Protein 8Q1N (pdb70)

Organism: Homo sapiens (NCBI:txid9606)

Secondary structure (DSSP, 8-state):
--------SEE--EEEEEE---SS-EEEEEE-TTSSEEEEEETTSEEEEEETTT--EEEEEE--SS-EEEEEE-TTSSEEEEEETTS-EEEEETTTTEEEEEE---SS-EEEEEE-TTSSEEEEEETTS-EEEEETTT--EEEEE---SS-EEEEEE-TTSSEEEEEETTS-EEEEETTT--EEEEE--SS---EEEEEE-TTSSEEEEEETTTEEEEEETTTTEEEEEE-SS--SSS---EEEE-SSS-EEEE--TTSEEEEEETTT--EEEEEE--SS-EEEEEE-SSSSEEEEEE-TTT--EEEEE-S-EE------/---EEEE--EEEEEEE---SS-EEEEEE-TTSSEEEEEESSS-EEEEETTT--EEEEE---SS-EEEEEE-TTSSEEEEEETTSSEEEEETTTTEEEEEE---SS-EEEEEE-SS-SEEEEEESSS-EEEEETTT--EEEEE---SS-EEEEEE-SSSSEEEEEETTS-EEEEETTT--EEEEE--SS---EEEEEE-TTSSEEEEEETTTEEEEEETTTTEEEEEE-SS--SSS---EEEE-SSS-EEEE--TTS-EEEEETTT--EEEEE----S-EEEEEE-SSSSEEEEEE-TTT--EEEEEESS-EEE----/----------/----------

B-factor: mean 56.34, std 19.26, range [26.73, 150.44]

InterPro domains:
  IPR001680 WD40 repeat [PS50082] (41-82)
  IPR001680 WD40 repeat [PS50082] (83-124)
  IPR001680 WD40 repeat [PS50082] (125-166)
  IPR001680 WD40 repeat [PS50082] (167-208)
  IPR001680 WD40 repeat [PS50082] (210-251)
  IPR001680 WD40 repeat [PS50082] (252-296)
  IPR001680 WD40 repeat [SM00320] (34-73)
  IPR001680 WD40 repeat [SM00320] (76-115)
  IPR001680 WD40 repeat [SM00320] (118-157)
  IPR001680 WD40 repeat [SM00320] (160-199)
  IPR001680 WD40 repeat [SM00320] (202-242)
  IPR001680 WD40 repeat [SM00320] (245-287)
  IPR001680 WD40 repeat [SM00320] (290-331)
  IPR015943 WD40/YVTN repeat-like-containing domain superfamily [G3DSA:2.130.10.10] (20-334)
  IPR019775 WD40 repeat, conserved site [PS00678] (102-116)
  IPR019775 WD40 repeat, conserved site [PS00678] (144-158)
  IPR019775 WD40 repeat, conserved site [PS00678] (186-200)
  IPR019775 WD40 repeat, conserved site [PS00678] (274-288)
  IPR020472 PAC1/LIS1-like, WD-40 repeat [PR00320] (102-116)
  IPR020472 PAC1/LIS1-like, WD-40 repeat [PR00320] (144-158)

Solvent-accessible surface area: 28170 Å² total

Nearest PDB structures (foldseek):
  3mxx-assembly1_A  TM=9.991E-01  e=2.221E-55  Homo sapiens
  6ufx-assembly1_A  TM=9.996E-01  e=5.415E-55  Homo sapiens
  2gnq-assembly1_A  TM=9.803E-01  e=6.441E-56  Homo sapiens
  3n0d-assembly1_A  TM=9.993E-01  e=1.031E-54  Homo sapiens
  8ok1-assembly1_A  TM=1.001E+00  e=1.387E-54  Mus musculus

Radius of gyration: 27.68 Å; Cα contacts (8 Å, |Δi|>4): 2076; chains: 4; bounding box: 45×87×70 Å

Structure (mmCIF, N/CA/C/O backbone):
data_8Q1N
#
_entry.id   8Q1N
#
_cell.length_a   82.174
_cell.length_b   82.174
_cell.length_c   201.707
_cell.angle_alpha   90.00
_cell.angle_beta   90.00
_cell.angle_gamma   90.00
#
_symmetry.space_group_name_H-M   'P 43 21 2'
#
loop_
_entity.id
_entity.type
_entity.pdbx_description
1 polymer 'WD repeat-containing protein 5'
2 polymer 'Cyclic peptide inhibitor'
3 water water
#
loop_
_atom_site.group_PDB
_atom_site.id
_atom_site.type_symbol
_atom_site.label_atom_id
_atom_site.label_alt_id
_atom_site.label_comp_id
_atom_site.label_asym_id
_atom_site.label_entity_id
_atom_site.label_seq_id
_atom_site.pdbx_PDB_ins_code
_atom_site.Cartn_x
_atom_site.Cartn_y
_atom_site.Cartn_z
_atom_site.occupancy
_atom_site.B_iso_or_equiv
_atom_site.auth_seq_id
_atom_site.auth_comp_id
_atom_site.auth_asym_id
_atom_site.auth_atom_id
_atom_site.pdbx_PDB_model_num
ATOM 1 N N . ALA A 1 2 ? -6.959 19.380 18.513 1.00 113.09 23 ALA A N 1
ATOM 2 C CA . ALA A 1 2 ? -6.537 18.084 17.981 1.00 126.63 23 ALA A CA 1
ATOM 3 C C . ALA A 1 2 ? -5.634 17.339 18.968 1.00 123.10 23 ALA A C 1
ATOM 4 O O . ALA A 1 2 ? -4.768 17.942 19.589 1.00 120.92 23 ALA A O 1
ATOM 6 N N . THR A 1 3 ? -5.833 16.028 19.108 1.00 138.36 24 THR A N 1
ATOM 7 C CA . THR A 1 3 ? -5.054 15.216 20.035 1.00 135.78 24 THR A CA 1
ATOM 8 C C . THR A 1 3 ? -4.011 14.393 19.287 1.00 135.99 24 THR A C 1
ATOM 9 O O . THR A 1 3 ? -4.123 14.153 18.079 1.00 134.00 24 THR A O 1
ATOM 13 N N . GLN A 1 4 ? -2.993 13.943 20.024 1.00 129.10 25 GLN A N 1
ATOM 14 C CA . GLN A 1 4 ? -1.972 13.086 19.433 1.00 131.89 25 GLN A CA 1
ATOM 15 C C . GLN A 1 4 ? -2.549 11.679 19.289 1.00 123.36 25 GLN A C 1
ATOM 16 O O . GLN A 1 4 ? -2.936 11.044 20.277 1.00 122.75 25 GLN A O 1
ATOM 22 N N . SER A 1 5 ? -2.654 11.212 18.052 1.00 115.50 26 SER A N 1
ATOM 23 C CA . SER A 1 5 ? -3.123 9.867 17.763 1.00 100.43 26 SER A CA 1
ATOM 24 C C . SER A 1 5 ? -2.088 9.202 16.873 1.00 88.64 26 SER A C 1
ATOM 25 O O . SER A 1 5 ? -1.680 9.781 15.860 1.00 85.48 26 SER A O 1
ATOM 28 N N . LYS A 1 6 ? -1.655 8.003 17.261 1.00 75.50 27 LYS A N 1
ATOM 29 C CA . LYS A 1 6 ? -0.605 7.296 16.533 1.00 70.29 27 LYS A CA 1
ATOM 30 C C . LYS A 1 6 ? -1.015 7.109 15.067 1.00 74.80 27 LYS A C 1
ATOM 31 O O . LYS A 1 6 ? -2.211 7.008 14.757 1.00 73.98 27 LYS A O 1
ATOM 37 N N . PRO A 1 7 ? -0.053 7.072 14.137 1.00 54.15 28 PRO A N 1
ATOM 38 C CA . PRO A 1 7 ? -0.413 6.824 12.730 1.00 59.02 28 PRO A CA 1
ATOM 39 C C . PRO A 1 7 ? -1.088 5.464 12.546 1.00 55.82 28 PRO A C 1
ATOM 40 O O . PRO A 1 7 ? -0.926 4.551 13.357 1.00 66.11 28 PRO A O 1
ATOM 44 N N . THR A 1 8 ? -1.877 5.349 11.474 1.00 59.10 29 THR A N 1
ATOM 45 C CA . THR A 1 8 ? -2.624 4.133 11.139 1.00 64.52 29 THR A CA 1
ATOM 46 C C . THR A 1 8 ? -2.091 3.629 9.803 1.00 54.01 29 THR A C 1
ATOM 47 O O . THR A 1 8 ? -2.597 4.004 8.732 1.00 61.86 29 THR A O 1
ATOM 51 N N . PRO A 1 9 ? -1.037 2.820 9.819 1.00 48.95 30 PRO A N 1
ATOM 52 C CA . PRO A 1 9 ? -0.497 2.259 8.570 1.00 54.40 30 PRO A CA 1
ATOM 53 C C . PRO A 1 9 ? -1.474 1.254 7.976 1.00 50.89 30 PRO A C 1
ATOM 54 O O . PRO A 1 9 ? -2.416 0.817 8.632 1.00 55.33 30 PRO A O 1
ATOM 58 N N . VAL A 1 10 ? -1.219 0.855 6.723 1.00 43.47 31 VAL A N 1
ATOM 59 C CA . VAL A 1 10 ? -2.029 -0.188 6.101 1.00 46.45 31 VAL A CA 1
ATOM 60 C C . VAL A 1 10 ? -1.681 -1.561 6.676 1.00 46.76 31 VAL A C 1
ATOM 61 O O . VAL A 1 10 ? -2.519 -2.464 6.705 1.00 52.92 31 VAL A O 1
ATOM 65 N N . LYS A 1 11 ? -0.445 -1.748 7.151 1.00 54.35 32 LYS A N 1
ATOM 66 C CA . LYS A 1 11 ? -0.025 -3.008 7.780 1.00 50.49 32 LYS A CA 1
ATOM 67 C C . LYS A 1 11 ? 0.950 -2.633 8.894 1.00 47.25 32 LYS A C 1
ATOM 68 O O . LYS A 1 11 ? 1.868 -1.836 8.655 1.00 39.35 32 LYS A O 1
ATOM 74 N N . PRO A 1 12 ? 0.793 -3.169 10.103 1.00 48.01 33 PRO A N 1
ATOM 75 C CA . PRO A 1 12 ? 1.723 -2.847 11.183 1.00 41.14 33 PRO A CA 1
ATOM 76 C C . PRO A 1 12 ? 3.046 -3.569 10.930 1.00 40.07 33 PRO A C 1
ATOM 77 O O . PRO A 1 12 ? 3.225 -4.268 9.925 1.00 44.14 33 PRO A O 1
ATOM 81 N N . ASN A 1 13 ? 4.002 -3.377 11.834 1.00 36.78 34 ASN A N 1
ATOM 82 C CA . ASN A 1 13 ? 5.306 -4.041 11.694 1.00 40.23 34 ASN A CA 1
ATOM 83 C C . ASN A 1 13 ? 5.859 -4.390 13.082 1.00 38.40 34 ASN A C 1
ATOM 84 O O . ASN A 1 13 ? 6.877 -3.870 13.543 1.00 39.01 34 ASN A O 1
ATOM 89 N N . TYR A 1 14 ? 5.158 -5.287 13.765 1.00 33.15 35 TYR A N 1
ATOM 90 C CA . TYR A 1 14 ? 5.547 -5.679 15.115 1.00 37.36 35 TYR A CA 1
ATOM 91 C C . TYR A 1 14 ? 6.826 -6.505 15.044 1.00 33.65 35 TYR A C 1
ATOM 92 O O . TYR A 1 14 ? 6.975 -7.334 14.145 1.00 41.17 35 TYR A O 1
ATOM 101 N N . ALA A 1 15 ? 7.782 -6.217 15.948 1.00 35.79 36 ALA A N 1
ATOM 102 C CA . ALA A 1 15 ? 9.088 -6.865 16.045 1.00 36.35 36 ALA A CA 1
ATOM 103 C C . ALA A 1 15 ? 9.276 -7.275 17.486 1.00 31.82 36 ALA A C 1
ATOM 104 O O . ALA A 1 15 ? 8.709 -6.651 18.398 1.00 34.93 36 ALA A O 1
ATOM 106 N N . LEU A 1 16 ? 9.956 -8.400 17.680 1.00 32.95 37 LEU A N 1
ATOM 107 C CA . LEU A 1 16 ? 10.201 -8.915 19.026 1.00 40.90 37 LEU A CA 1
ATOM 108 C C . LEU A 1 16 ? 11.226 -8.046 19.711 1.00 39.05 37 LEU A C 1
ATOM 109 O O . LEU A 1 16 ? 12.271 -7.759 19.134 1.00 39.80 37 LEU A O 1
ATOM 114 N N . LYS A 1 17 ? 10.915 -7.636 20.933 1.00 38.59 38 LYS A N 1
ATOM 115 C CA . LYS A 1 17 ? 11.805 -6.808 21.725 1.00 42.99 38 LYS A CA 1
ATOM 116 C C . LYS A 1 17 ? 12.258 -7.529 22.983 1.00 43.15 38 LYS A C 1
ATOM 117 O O . LYS A 1 17 ? 13.457 -7.524 23.304 1.00 43.70 38 LYS A O 1
ATOM 123 N N . PHE A 1 18 ? 11.344 -8.186 23.686 1.00 36.44 39 PHE A N 1
ATOM 124 C CA . PHE A 1 18 ? 11.692 -8.834 24.940 1.00 38.40 39 PHE A CA 1
ATOM 125 C C . PHE A 1 18 ? 11.087 -10.227 25.014 1.00 41.93 39 PHE A C 1
ATOM 126 O O . PHE A 1 18 ? 9.969 -10.456 24.543 1.00 37.08 39 PHE A O 1
ATOM 134 N N . THR A 1 19 ? 11.806 -11.149 25.627 1.00 32.08 40 THR A N 1
ATOM 135 C CA A THR A 1 19 ? 11.272 -12.461 25.997 0.97 42.05 40 THR A CA 1
ATOM 136 C CA B THR A 1 19 ? 11.204 -12.411 26.022 0.03 41.89 40 THR A CA 1
ATOM 137 C C . THR A 1 19 ? 11.475 -12.641 27.502 1.00 42.38 40 THR A C 1
ATOM 138 O O . THR A 1 19 ? 12.584 -12.417 28.005 1.00 39.51 40 THR A O 1
ATOM 145 N N . LEU A 1 20 ? 10.426 -13.035 28.195 1.00 35.89 41 LEU A N 1
ATOM 146 C CA . LEU A 1 20 ? 10.300 -13.055 29.641 1.00 46.16 41 LEU A CA 1
ATOM 147 C C . LEU A 1 20 ? 10.155 -14.484 30.095 1.00 39.39 41 LEU A C 1
ATOM 148 O O . LEU A 1 20 ? 9.163 -15.136 29.762 1.00 40.35 41 LEU A O 1
ATOM 153 N N . ALA A 1 21 ? 11.137 -14.982 30.836 1.00 43.57 42 ALA A N 1
ATOM 154 C CA . ALA A 1 21 ? 11.083 -16.361 31.330 1.00 45.12 42 ALA A CA 1
ATOM 155 C C . ALA A 1 21 ? 10.914 -16.366 32.839 1.00 54.37 42 ALA A C 1
ATOM 156 O O . ALA A 1 21 ? 11.459 -15.497 33.529 1.00 47.95 42 ALA A O 1
ATOM 158 N N . GLY A 1 22 ? 10.154 -17.328 33.352 1.00 43.28 43 GLY A N 1
ATOM 159 C CA . GLY A 1 22 ? 10.082 -17.457 34.799 1.00 42.93 43 GLY A CA 1
ATOM 160 C C . GLY A 1 22 ? 8.975 -18.375 35.291 1.00 42.76 43 GLY A C 1
ATOM 161 O O . GLY A 1 22 ? 9.137 -19.038 36.312 1.00 54.95 43 GLY A O 1
ATOM 162 N N . HIS A 1 23 ? 7.828 -18.403 34.621 1.00 45.62 44 HIS A N 1
ATOM 163 C CA . HIS A 1 23 ? 6.835 -19.415 34.955 1.00 37.89 44 HIS A CA 1
ATOM 164 C C . HIS A 1 23 ? 7.407 -20.808 34.695 1.00 47.39 44 HIS A C 1
ATOM 165 O O . HIS A 1 23 ? 8.192 -20.999 33.768 1.00 41.97 44 HIS A O 1
ATOM 172 N N . THR A 1 24 ? 7.012 -21.783 35.533 1.00 41.79 45 THR A N 1
ATOM 173 C CA . THR A 1 24 ? 7.542 -23.139 35.422 1.00 47.23 45 THR A CA 1
ATOM 174 C C . THR A 1 24 ? 6.550 -24.122 34.780 1.00 55.84 45 THR A C 1
ATOM 175 O O . THR A 1 24 ? 6.906 -25.290 34.556 1.00 44.28 45 THR A O 1
ATOM 179 N N . LYS A 1 25 ? 5.326 -23.683 34.490 1.00 45.05 46 LYS A N 1
ATOM 180 C CA . LYS A 1 25 ? 4.352 -24.489 33.755 1.00 58.32 46 LYS A CA 1
ATOM 181 C C . LYS A 1 25 ? 3.675 -23.584 32.731 1.00 41.04 46 LYS A C 1
ATOM 182 O O . LYS A 1 25 ? 4.094 -22.446 32.507 1.00 45.71 46 LYS A O 1
ATOM 188 N N . ALA A 1 26 ? 2.651 -24.117 32.087 1.00 44.81 47 ALA A N 1
ATOM 189 C CA . ALA A 1 26 ? 1.958 -23.376 31.041 1.00 43.40 47 ALA A CA 1
ATOM 190 C C . ALA A 1 26 ? 1.453 -22.033 31.558 1.00 36.06 47 ALA A C 1
ATOM 191 O O . ALA A 1 26 ? 0.796 -21.961 32.605 1.00 46.69 47 ALA A O 1
ATOM 193 N N . VAL A 1 27 ? 1.721 -20.972 30.814 1.00 40.35 48 VAL A N 1
ATOM 194 C CA . VAL A 1 27 ? 1.103 -19.677 31.100 1.00 39.89 48 VAL A CA 1
ATOM 195 C C . VAL A 1 27 ? -0.330 -19.707 30.590 1.00 43.02 48 VAL A C 1
ATOM 196 O O . VAL A 1 27 ? -0.604 -20.204 29.487 1.00 46.21 48 VAL A O 1
ATOM 200 N N . SER A 1 28 ? -1.276 -19.196 31.369 1.00 39.29 49 SER A N 1
ATOM 201 C CA . SER A 1 28 ? -2.648 -19.253 30.907 1.00 34.61 49 SER A CA 1
ATOM 202 C C . SER A 1 2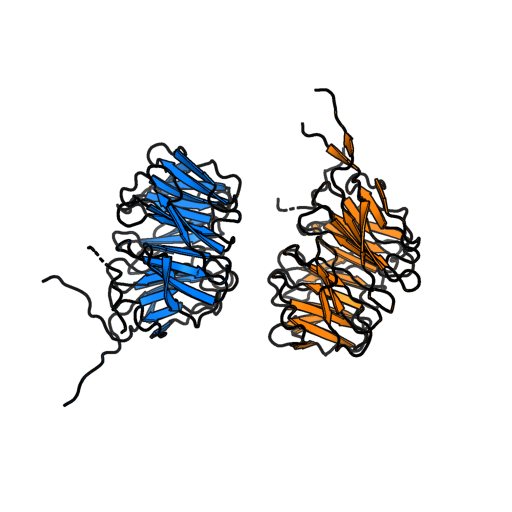8 ? -3.197 -17.915 30.405 1.00 41.38 49 SER A C 1
ATOM 203 O O . SER A 1 28 ? -4.085 -17.932 29.563 1.00 33.12 49 SER A O 1
ATOM 206 N N . SER A 1 29 ? -2.689 -16.757 30.848 1.00 31.18 50 SER A N 1
ATOM 207 C CA A SER A 1 29 ? -3.263 -15.475 30.427 0.62 37.03 50 SER A CA 1
ATOM 208 C CA B SER A 1 29 ? -3.222 -15.491 30.359 0.38 37.00 50 SER A CA 1
ATOM 209 C C . SER A 1 29 ? -2.260 -14.368 30.726 1.00 36.05 50 SER A C 1
ATOM 210 O O . SER A 1 29 ? -1.502 -14.467 31.683 1.00 38.55 50 SER A O 1
ATOM 215 N N . VAL A 1 30 ? -2.267 -13.312 29.911 1.00 39.62 51 VAL A N 1
ATOM 216 C CA . VAL A 1 30 ? -1.459 -12.115 30.160 1.00 33.53 51 VAL A CA 1
ATOM 217 C C . VAL A 1 30 ? -2.366 -10.900 29.906 1.00 42.43 51 VAL A C 1
ATOM 218 O O . VAL A 1 30 ? -3.160 -10.907 28.956 1.00 32.38 51 VAL A O 1
ATOM 222 N N . LYS A 1 31 ? -2.267 -9.865 30.772 1.00 33.46 52 LYS A N 1
ATOM 223 C CA . LYS A 1 31 ? -3.069 -8.649 30.630 1.00 35.42 52 LYS A CA 1
ATOM 224 C C . LYS A 1 31 ? -2.276 -7.405 31.001 1.00 33.99 52 LYS A C 1
ATOM 225 O O . LYS A 1 31 ? -1.676 -7.353 32.062 1.00 32.09 52 LYS A O 1
ATOM 231 N N . PHE A 1 32 ? -2.384 -6.353 30.196 1.00 36.85 53 PHE A N 1
ATOM 232 C CA . PHE A 1 32 ? -1.771 -5.073 30.559 1.00 39.61 53 PHE A CA 1
ATOM 233 C C . PHE A 1 32 ? -2.627 -4.320 31.581 1.00 38.51 53 PHE A C 1
ATOM 234 O O . PHE A 1 32 ? -3.859 -4.311 31.493 1.00 38.24 53 PHE A O 1
ATOM 242 N N . SER A 1 33 ? -1.976 -3.702 32.565 1.00 42.70 54 SER A N 1
ATOM 243 C CA . SER A 1 33 ? -2.699 -2.838 33.490 1.00 42.45 54 SER A CA 1
ATOM 244 C C . SER A 1 33 ? -3.332 -1.676 32.724 1.00 37.77 54 SER A C 1
ATOM 245 O O . SER A 1 33 ? -2.763 -1.199 31.740 1.00 36.21 54 SER A O 1
ATOM 248 N N . PRO A 1 34 ? -4.522 -1.213 33.137 1.00 38.74 55 PRO A N 1
ATOM 249 C CA . PRO A 1 34 ? -5.141 -0.065 32.435 1.00 38.80 55 PRO A CA 1
ATOM 250 C C . PRO A 1 34 ? -4.265 1.193 32.381 1.00 38.25 55 PRO A C 1
ATOM 251 O O . PRO A 1 34 ? -4.369 1.953 31.412 1.00 40.26 55 PRO A O 1
ATOM 255 N N . ASN A 1 35 ? -3.384 1.419 33.354 1.00 34.54 56 ASN A N 1
ATOM 256 C CA . ASN A 1 35 ? -2.505 2.585 33.301 1.00 46.76 56 ASN A CA 1
ATOM 257 C C . ASN A 1 35 ? -1.284 2.370 32.413 1.00 49.21 56 ASN A C 1
ATOM 258 O O . ASN A 1 35 ? -0.464 3.284 32.282 1.00 41.97 56 ASN A O 1
ATOM 263 N N . GLY A 1 36 ? -1.117 1.173 31.844 1.00 41.37 57 GLY A N 1
ATOM 264 C CA . GLY A 1 36 ? -0.051 0.943 30.893 1.00 37.31 57 GLY A CA 1
ATOM 265 C C . GLY A 1 36 ? 1.301 0.616 31.469 1.00 44.25 57 GLY A C 1
ATOM 266 O O . GLY A 1 36 ? 2.268 0.469 30.698 1.00 41.43 57 GLY A O 1
ATOM 267 N N . GLU A 1 37 ? 1.417 0.473 32.793 1.00 44.23 58 GLU A N 1
ATOM 268 C CA . GLU A 1 37 ? 2.732 0.271 33.373 1.00 46.96 58 GLU A CA 1
ATOM 269 C C . GLU A 1 37 ? 3.087 -1.190 33.612 1.00 46.10 58 GLU A C 1
ATOM 270 O O . GLU A 1 37 ? 4.283 -1.509 33.674 1.00 39.70 58 GLU A O 1
ATOM 276 N N . TRP A 1 38 ? 2.109 -2.089 33.745 1.00 42.48 59 TRP A N 1
ATOM 277 C CA . TRP A 1 38 ? 2.424 -3.451 34.144 1.00 40.16 59 TRP A CA 1
ATOM 278 C C . TRP A 1 38 ? 1.797 -4.480 33.231 1.00 36.65 59 TRP A C 1
ATOM 279 O O . TRP A 1 38 ? 0.789 -4.223 32.571 1.00 36.31 59 TRP A O 1
ATOM 290 N N . LEU A 1 39 ? 2.409 -5.659 33.211 1.00 36.30 60 LEU A N 1
ATOM 291 C CA . LEU A 1 39 ? 1.855 -6.807 32.514 1.00 38.86 60 LEU A CA 1
ATOM 292 C C . LEU A 1 39 ? 1.665 -7.893 33.551 1.00 39.73 60 LEU A C 1
ATOM 293 O O . LEU A 1 39 ? 2.604 -8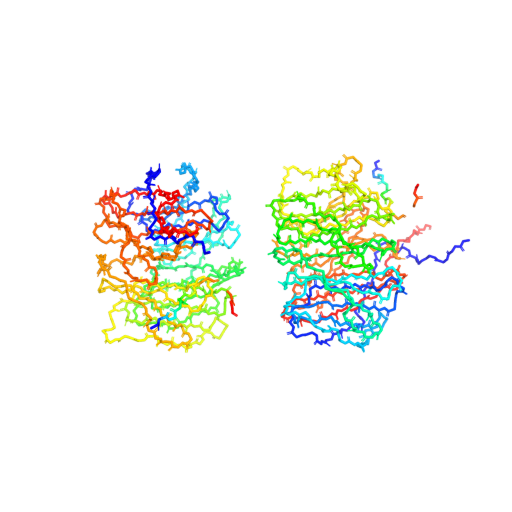.201 34.282 1.00 38.92 60 LEU A O 1
ATOM 298 N N . ALA A 1 40 ? 0.473 -8.480 33.625 1.00 39.88 61 ALA A N 1
ATOM 299 C CA . ALA A 1 40 ? 0.249 -9.541 34.596 1.00 33.89 61 ALA A CA 1
ATOM 300 C C . ALA A 1 40 ? 0.098 -10.876 33.868 1.00 36.29 61 ALA A C 1
ATOM 301 O O . ALA A 1 40 ? -0.563 -10.961 32.831 1.00 39.13 61 ALA A O 1
ATOM 303 N N . SER A 1 41 ? 0.700 -11.922 34.413 1.00 35.03 62 SER A N 1
ATOM 304 C CA . SER A 1 41 ? 0.587 -13.249 33.819 1.00 32.73 62 SER A CA 1
ATOM 305 C C . SER A 1 41 ? 0.098 -14.242 34.857 1.00 33.87 62 SER A C 1
ATOM 306 O O . SER A 1 41 ? 0.446 -14.162 36.026 1.00 38.77 62 SER A O 1
ATOM 309 N N . SER A 1 42 ? -0.715 -15.186 34.419 1.00 35.70 63 SER A N 1
ATOM 310 C CA . SER A 1 42 ? -1.157 -16.282 35.271 1.00 42.94 63 SER A CA 1
ATOM 311 C C . SER A 1 42 ? -0.698 -17.594 34.659 1.00 36.45 63 SER A C 1
ATOM 312 O O . SER A 1 42 ? -0.512 -17.687 33.448 1.00 43.71 63 SER A O 1
ATOM 315 N N . SER A 1 43 ? -0.549 -18.626 35.493 1.00 45.22 64 SER A N 1
ATOM 316 C CA . SER A 1 43 ? 0.003 -19.881 35.009 1.00 40.13 64 SER A CA 1
ATOM 317 C C . SER A 1 43 ? -0.586 -21.075 35.738 1.00 40.89 64 SER A C 1
ATOM 318 O O . SER A 1 43 ? -1.070 -20.977 36.875 1.00 36.56 64 SER A O 1
ATOM 321 N N . ALA A 1 44 ? -0.466 -22.232 35.082 1.00 37.92 65 ALA A N 1
ATOM 322 C CA . ALA A 1 44 ? -0.711 -23.516 35.746 1.00 43.94 65 ALA A CA 1
ATOM 323 C C . ALA A 1 44 ? 0.220 -23.790 36.929 1.00 52.34 65 ALA A C 1
ATOM 324 O O . ALA A 1 44 ? -0.072 -24.697 37.711 1.00 48.11 65 ALA A O 1
ATOM 326 N N . ASP A 1 45 ? 1.326 -23.056 37.091 1.00 46.60 66 ASP A N 1
ATOM 327 C CA . ASP A 1 45 ? 2.153 -23.261 38.278 1.00 44.25 66 ASP A CA 1
ATOM 328 C C . ASP A 1 45 ? 1.607 -22.525 39.503 1.00 45.63 66 ASP A C 1
ATOM 329 O O . ASP A 1 45 ? 2.343 -22.347 40.474 1.00 45.92 66 ASP A O 1
ATOM 334 N N . LYS A 1 46 ? 0.346 -22.076 39.471 1.00 41.90 67 LYS A N 1
ATOM 335 C CA . LYS A 1 46 ? -0.358 -21.473 40.604 1.00 41.10 67 LYS A CA 1
ATOM 336 C C . LYS A 1 46 ? 0.104 -20.057 40.924 1.00 43.91 67 LYS A C 1
ATOM 337 O O . LYS A 1 46 ? -0.246 -19.512 41.991 1.00 44.65 67 LYS A O 1
ATOM 343 N N . LEU A 1 47 ? 0.893 -19.434 40.058 1.00 47.16 68 LEU A N 1
ATOM 344 C CA . LEU A 1 47 ? 1.465 -18.142 40.380 1.00 43.22 68 LEU A CA 1
ATOM 345 C C . LEU A 1 47 ? 0.914 -17.086 39.450 1.00 42.58 68 LEU A C 1
ATOM 346 O O . LEU A 1 47 ? 0.524 -17.370 38.320 1.00 39.85 68 LEU A O 1
ATOM 351 N N . ILE A 1 48 ? 0.888 -15.861 39.956 1.00 46.58 69 ILE A N 1
ATOM 352 C CA . ILE A 1 48 ? 0.743 -14.654 39.152 1.00 40.63 69 ILE A CA 1
ATOM 353 C C . ILE A 1 48 ? 2.086 -13.951 39.194 1.00 41.59 69 ILE A C 1
ATOM 354 O O . ILE A 1 48 ? 2.699 -13.854 40.265 1.00 37.10 69 ILE A O 1
ATOM 359 N N . LYS A 1 49 ? 2.550 -13.470 38.038 1.00 34.73 70 LYS A N 1
ATOM 360 C CA . LYS A 1 49 ? 3.763 -12.662 37.988 1.00 46.83 70 LYS A CA 1
ATOM 361 C C . LYS A 1 49 ? 3.464 -11.292 37.381 1.00 35.86 70 LYS A C 1
ATOM 362 O O . LYS A 1 49 ? 2.575 -11.146 36.534 1.00 40.94 70 LYS A O 1
ATOM 368 N N . ILE A 1 50 ? 4.138 -10.259 37.893 1.00 36.97 71 ILE A N 1
ATOM 369 C CA . ILE A 1 50 ? 3.949 -8.890 37.407 1.00 36.78 71 ILE A CA 1
ATOM 370 C C . ILE A 1 50 ? 5.245 -8.451 36.730 1.00 37.91 71 ILE A C 1
ATOM 371 O O . ILE A 1 50 ? 6.336 -8.663 37.265 1.00 41.39 71 ILE A O 1
ATOM 376 N N . TRP A 1 51 ? 5.129 -7.858 35.554 1.00 39.20 72 TRP A N 1
ATOM 377 C CA . TRP A 1 51 ? 6.282 -7.441 34.767 1.00 40.21 72 TRP A CA 1
ATOM 378 C C . TRP A 1 51 ? 6.088 -6.034 34.230 1.00 44.22 72 TRP A C 1
ATOM 379 O O . TRP A 1 51 ? 4.970 -5.603 33.995 1.00 42.52 72 TRP A O 1
ATOM 390 N N . GLY A 1 52 ? 7.195 -5.342 33.995 1.00 42.69 73 GLY A N 1
ATOM 391 C CA . GLY A 1 52 ? 7.089 -4.011 33.428 1.00 41.00 73 GLY A CA 1
ATOM 392 C C . GLY A 1 52 ? 6.611 -4.080 31.985 1.00 48.33 73 GLY A C 1
ATOM 393 O O . GLY A 1 52 ? 7.137 -4.879 31.209 1.00 41.66 73 GLY A O 1
ATOM 394 N N . ALA A 1 53 ? 5.649 -3.224 31.603 1.00 54.70 74 ALA A N 1
ATOM 395 C CA . ALA A 1 53 ? 5.022 -3.308 30.276 1.00 45.57 74 ALA A CA 1
ATOM 396 C C . ALA A 1 53 ? 5.958 -2.882 29.150 1.00 48.02 74 ALA A C 1
ATOM 397 O O . ALA A 1 53 ? 5.786 -3.319 28.001 1.00 42.02 74 ALA A O 1
ATOM 399 N N . TYR A 1 54 ? 6.906 -1.997 29.440 1.00 38.13 75 TYR A N 1
ATOM 400 C CA . TYR A 1 54 ? 7.757 -1.426 28.415 1.00 42.67 75 TYR A CA 1
ATOM 401 C C . TYR A 1 54 ? 9.059 -2.205 28.249 1.00 42.18 75 TYR A C 1
ATOM 402 O O . TYR A 1 54 ? 9.534 -2.360 27.125 1.00 47.62 75 TYR A O 1
ATOM 411 N N . ASP A 1 55 ? 9.603 -2.751 29.327 1.00 48.63 76 ASP A N 1
ATOM 412 C CA . ASP A 1 55 ? 10.890 -3.433 29.300 1.00 55.62 76 ASP A CA 1
ATOM 413 C C . ASP A 1 55 ? 10.797 -4.916 29.647 1.00 49.62 76 ASP A C 1
ATOM 414 O O . ASP A 1 55 ? 11.816 -5.610 29.614 1.00 52.76 76 ASP A O 1
ATOM 419 N N . GLY A 1 56 ? 9.629 -5.405 30.034 1.00 46.68 77 GLY A N 1
ATOM 420 C CA . GLY A 1 56 ? 9.525 -6.793 30.441 1.00 52.17 77 GLY A CA 1
ATOM 421 C C . GLY A 1 56 ? 10.240 -7.140 31.720 1.00 44.26 77 GLY A C 1
ATOM 422 O O . GLY A 1 56 ? 10.412 -8.326 32.003 1.00 42.49 77 GLY A O 1
ATOM 423 N N . LYS A 1 57 ? 10.658 -6.158 32.510 1.00 41.78 78 LYS A N 1
ATOM 424 C CA A LYS A 1 57 ? 11.437 -6.437 33.711 0.45 38.03 78 LYS A CA 1
ATOM 425 C CA B LYS A 1 57 ? 11.446 -6.455 33.699 0.55 37.90 78 LYS A CA 1
ATOM 426 C C . LYS A 1 57 ? 10.556 -7.078 34.780 1.00 52.57 78 LYS A C 1
ATOM 427 O O . LYS A 1 57 ? 9.465 -6.578 35.084 1.00 41.99 78 LYS A O 1
ATOM 438 N N . PHE A 1 58 ? 11.014 -8.202 35.334 1.00 51.96 79 PHE A N 1
ATOM 439 C CA . PHE A 1 58 ? 10.265 -8.915 36.356 1.00 50.24 79 PHE A CA 1
ATOM 440 C C . PHE A 1 58 ? 10.065 -8.050 37.597 1.00 50.00 79 PHE A C 1
ATOM 441 O O . PHE A 1 58 ? 11.036 -7.549 38.158 1.00 53.88 79 PHE A O 1
ATOM 449 N N . GLU A 1 59 ? 8.806 -7.900 38.039 1.00 45.10 80 GLU A N 1
ATOM 450 C CA . GLU A 1 59 ? 8.496 -7.089 39.213 1.00 42.73 80 GLU A CA 1
ATOM 451 C C . GLU A 1 59 ? 8.240 -7.894 40.481 1.00 52.13 80 GLU A C 1
ATOM 452 O O . GLU A 1 59 ? 8.875 -7.607 41.493 1.00 50.69 80 GLU A O 1
ATOM 458 N N . LYS A 1 60 ? 7.325 -8.866 40.482 1.00 43.10 81 LYS A N 1
ATOM 459 C CA . LYS A 1 60 ? 7.081 -9.643 41.701 1.00 50.65 81 LYS A CA 1
ATOM 460 C C . LYS A 1 60 ? 6.254 -10.876 41.360 1.00 47.77 81 LYS A C 1
ATOM 461 O O . LYS A 1 60 ? 5.696 -10.983 40.270 1.00 43.79 81 LYS A O 1
ATOM 467 N N . THR A 1 61 ? 6.172 -11.812 42.322 1.00 48.18 82 THR A N 1
ATOM 468 C CA A THR A 1 61 ? 5.367 -13.029 42.207 0.75 46.66 82 THR A CA 1
ATOM 469 C CA B THR A 1 61 ? 5.356 -13.013 42.182 0.25 46.64 82 THR A CA 1
ATOM 470 C C . THR A 1 61 ? 4.268 -13.034 43.256 1.00 47.98 82 THR A C 1
ATOM 471 O O . THR A 1 61 ? 4.527 -12.767 44.422 1.00 48.07 82 THR A O 1
ATOM 478 N N . ILE A 1 62 ? 3.043 -13.347 42.840 1.00 46.59 83 ILE A N 1
ATOM 479 C CA . ILE A 1 62 ? 1.890 -13.346 43.727 1.00 54.35 83 ILE A CA 1
ATOM 480 C C . ILE A 1 62 ? 1.362 -14.775 43.866 1.00 54.17 83 ILE A C 1
ATOM 481 O O . ILE A 1 62 ? 1.043 -15.439 42.872 1.00 43.11 83 ILE A O 1
ATOM 486 N N . SER A 1 63 ? 1.300 -15.262 45.105 1.00 51.02 84 SER A N 1
ATOM 487 C CA . SER A 1 63 ? 1.086 -16.677 45.360 1.00 62.22 84 SER A CA 1
ATOM 488 C C . SER A 1 63 ? -0.012 -16.876 46.389 1.00 54.24 84 SER A C 1
ATOM 489 O O . SER A 1 63 ? -0.236 -16.020 47.250 1.00 46.15 84 SER A O 1
ATOM 492 N N . GLY A 1 64 ? -0.633 -18.056 46.332 1.00 48.51 85 GLY A N 1
ATOM 493 C CA . GLY A 1 64 ? -1.579 -18.465 47.356 1.00 48.69 85 GLY A CA 1
ATOM 494 C C . GLY A 1 64 ? -2.690 -19.351 46.831 1.00 51.49 85 GLY A C 1
ATOM 495 O O . GLY A 1 64 ? -3.413 -19.993 47.594 1.00 51.52 85 GLY A O 1
ATOM 496 N N . HIS A 1 65 ? -2.865 -19.388 45.524 1.00 40.37 86 HIS A N 1
ATOM 497 C CA . HIS A 1 65 ? -3.830 -20.315 44.983 1.00 46.23 86 HIS A CA 1
ATOM 498 C C . HIS A 1 65 ? -3.323 -21.730 45.203 1.00 51.76 86 HIS A C 1
ATOM 499 O O . HIS A 1 65 ? -2.118 -21.988 45.165 1.00 56.07 86 HIS A O 1
ATOM 506 N N . LYS A 1 66 ? -4.251 -22.650 45.435 1.00 45.35 87 LYS A N 1
ATOM 507 C CA . LYS A 1 66 ? -3.916 -24.034 45.725 1.00 50.33 87 LYS A CA 1
ATOM 508 C C . LYS A 1 66 ? -3.764 -24.889 44.473 1.00 57.08 87 LYS A C 1
ATOM 509 O O . LYS A 1 66 ? -3.216 -26.000 44.564 1.00 48.76 87 LYS A O 1
ATOM 515 N N . LEU A 1 67 ? -4.267 -24.421 43.324 1.00 42.96 88 LEU A N 1
ATOM 516 C CA . LEU A 1 67 ? -4.136 -25.130 42.054 1.00 41.23 88 LEU A CA 1
ATOM 517 C C . LEU A 1 67 ? -3.932 -24.097 40.957 1.00 41.93 88 LEU A C 1
ATOM 518 O O . LEU A 1 67 ? -3.842 -22.891 41.233 1.00 43.12 88 LEU A O 1
ATOM 523 N N . GLY A 1 68 ? -3.855 -24.573 39.705 1.00 40.24 89 GLY A N 1
ATOM 524 C CA . GLY A 1 68 ? -3.454 -23.710 38.601 1.00 37.33 89 GLY A CA 1
ATOM 525 C C . GLY A 1 68 ? -4.455 -22.594 38.352 1.00 38.42 89 GLY A C 1
ATOM 526 O O . GLY A 1 68 ? -5.595 -22.650 38.766 1.00 41.97 89 GLY A O 1
ATOM 527 N N . ILE A 1 69 ? -4.003 -21.549 37.668 1.00 47.98 90 ILE A N 1
ATOM 528 C CA . ILE A 1 69 ? -4.809 -20.362 37.391 1.00 40.57 90 ILE A CA 1
ATOM 529 C C . ILE A 1 69 ? -5.026 -20.266 35.897 1.00 35.48 90 ILE A C 1
ATOM 530 O O . ILE A 1 69 ? -4.069 -20.402 35.102 1.00 34.87 90 ILE A O 1
ATOM 535 N N . SER A 1 70 ? -6.282 -20.046 35.512 1.00 34.42 91 SER A N 1
ATOM 536 C CA A SER A 1 70 ? -6.661 -19.925 34.111 0.67 38.25 91 SER A CA 1
ATOM 537 C CA B SER A 1 70 ? -6.647 -19.923 34.108 0.33 38.30 91 SER A CA 1
ATOM 538 C C . SER A 1 70 ? -6.790 -18.480 33.640 1.00 39.36 91 SER A C 1
ATOM 539 O O . SER A 1 70 ? -6.726 -18.232 32.429 1.00 39.53 91 SER A O 1
ATOM 544 N N . ASP A 1 71 ? -6.990 -17.524 34.552 1.00 39.90 92 ASP A N 1
ATOM 545 C CA . ASP A 1 71 ? -7.259 -16.163 34.103 1.00 34.80 92 ASP A CA 1
ATOM 546 C C . ASP A 1 71 ? -6.855 -15.170 35.169 1.00 39.53 92 ASP A C 1
ATOM 547 O O . ASP A 1 71 ? -6.797 -15.498 36.354 1.00 38.26 92 ASP A O 1
ATOM 552 N N . VAL A 1 72 ? -6.617 -13.938 34.730 1.00 37.62 93 VAL A N 1
ATOM 553 C CA . VAL A 1 72 ? -6.349 -12.839 35.654 1.00 38.92 93 VAL A CA 1
ATOM 554 C C . VAL A 1 72 ? -6.876 -11.537 35.035 1.00 41.26 93 VAL A C 1
ATOM 555 O O . VAL A 1 72 ? -6.979 -11.398 33.814 1.00 40.75 93 VAL A O 1
ATOM 559 N N . ALA A 1 73 ? -7.284 -10.599 35.886 1.00 36.22 94 ALA A N 1
ATOM 560 C CA . ALA A 1 73 ? -7.916 -9.391 35.381 1.00 38.72 94 ALA A CA 1
ATOM 561 C C . ALA A 1 73 ? -7.616 -8.251 36.335 1.00 37.26 94 ALA A C 1
ATOM 562 O O . ALA A 1 73 ? -7.639 -8.449 37.552 1.00 38.21 94 ALA A O 1
ATOM 564 N N . TRP A 1 74 ? -7.393 -7.057 35.779 1.00 35.86 95 TRP A N 1
ATOM 565 C CA . TRP A 1 74 ? -7.026 -5.851 36.533 1.00 43.32 95 TRP A CA 1
ATOM 566 C C . TRP A 1 74 ? -8.260 -5.025 36.919 1.00 40.73 95 TRP A C 1
ATOM 567 O O . TRP A 1 74 ? -9.248 -4.966 36.176 1.00 45.15 95 TRP A O 1
ATOM 578 N N . SER A 1 75 ? -8.183 -4.326 38.054 1.00 46.15 96 SER A N 1
ATOM 579 C CA . SER A 1 75 ? -9.186 -3.290 38.310 1.00 43.64 96 SER A CA 1
ATOM 580 C C . SER A 1 75 ? -8.900 -2.045 37.449 1.00 44.71 96 SER A C 1
ATOM 581 O O . SER A 1 75 ? -7.848 -1.918 36.824 1.00 47.13 96 SER A O 1
ATOM 584 N N . SER A 1 76 ? -9.860 -1.106 37.403 1.00 42.63 97 SER A N 1
ATOM 585 C CA . SER A 1 76 ? -9.694 0.038 36.506 1.00 42.59 97 SER A CA 1
ATOM 586 C C . SER A 1 76 ? -8.598 0.987 36.973 1.00 40.71 97 SER A C 1
ATOM 587 O O . SER A 1 76 ? -7.921 1.586 36.132 1.00 43.90 97 SER A O 1
ATOM 590 N N . ASP A 1 77 ? -8.375 1.115 38.284 1.00 43.27 98 ASP A N 1
ATOM 591 C CA . ASP A 1 77 ? -7.297 1.966 38.780 1.00 45.99 98 ASP A CA 1
ATOM 592 C C . ASP A 1 77 ? -5.948 1.239 38.844 1.00 53.65 98 ASP A C 1
ATOM 593 O O . ASP A 1 77 ? -5.002 1.764 39.435 1.00 47.44 98 ASP A O 1
ATOM 598 N N . SER A 1 78 ? -5.850 0.039 38.274 1.00 52.27 99 SER A N 1
ATOM 599 C CA . SER A 1 78 ? -4.637 -0.779 38.263 1.00 40.82 99 SER A CA 1
ATOM 600 C C . SER A 1 78 ? -4.161 -1.188 39.650 1.00 49.34 99 SER A C 1
ATOM 601 O O . SER A 1 78 ? -3.061 -1.710 39.778 1.00 45.25 99 SER A O 1
ATOM 604 N N . ASN A 1 79 ? -4.973 -1.039 40.696 1.00 46.77 100 ASN A N 1
ATOM 605 C CA . ASN A 1 79 ? -4.494 -1.391 42.030 1.00 44.90 100 ASN A CA 1
ATOM 606 C C . ASN A 1 79 ? -4.818 -2.824 42.461 1.00 45.90 100 ASN A C 1
ATOM 607 O O . ASN A 1 79 ? -4.145 -3.344 43.360 1.00 46.88 100 ASN A O 1
ATOM 612 N N . LEU A 1 80 ? -5.813 -3.481 41.871 1.00 47.13 101 LEU A N 1
ATOM 613 C CA . LEU A 1 80 ? -6.163 -4.835 42.289 1.00 44.99 101 LEU A CA 1
ATOM 614 C C . LEU A 1 80 ? -6.111 -5.775 41.094 1.00 42.61 101 LEU A C 1
ATOM 615 O O . LEU A 1 80 ? -6.132 -5.344 39.936 1.00 38.74 101 LEU A O 1
ATOM 620 N N . LEU A 1 81 ? -6.037 -7.072 41.393 1.00 42.17 102 LEU A N 1
ATOM 621 C CA . LEU A 1 81 ? -6.160 -8.133 40.405 1.00 38.83 102 LEU A CA 1
ATOM 622 C C . LEU A 1 81 ? -7.169 -9.151 40.919 1.00 43.39 102 LEU A C 1
ATOM 623 O O . LEU A 1 81 ? -7.287 -9.371 42.123 1.00 44.54 102 LEU A O 1
ATOM 628 N N . VAL A 1 82 ? -7.903 -9.784 40.018 1.00 39.51 103 VAL A N 1
ATOM 629 C CA . VAL A 1 82 ? -8.681 -10.956 40.397 1.00 38.51 103 VAL A CA 1
ATOM 630 C C . VAL A 1 82 ? -8.164 -12.114 39.565 1.00 36.81 103 VAL A C 1
ATOM 631 O O . VAL A 1 82 ? -7.791 -11.926 38.405 1.00 39.83 103 VAL A O 1
ATOM 635 N N . SER A 1 83 ? -8.100 -13.295 40.162 1.00 37.60 104 SER A N 1
ATOM 636 C CA . SER A 1 83 ? -7.659 -14.484 39.459 1.00 41.12 104 SER A CA 1
ATOM 637 C C . SER A 1 83 ? -8.735 -15.555 39.584 1.00 41.33 104 SER A C 1
ATOM 638 O O . SER A 1 83 ? -9.505 -15.564 40.541 1.00 39.34 104 SER A O 1
ATOM 641 N N . ALA A 1 84 ? -8.795 -16.443 38.598 1.00 39.13 105 ALA A N 1
ATOM 642 C CA . ALA A 1 84 ? -9.716 -17.577 38.582 1.00 34.96 105 ALA A CA 1
ATOM 643 C C . ALA A 1 84 ? -8.925 -18.880 38.580 1.00 40.75 105 ALA A C 1
ATOM 644 O O . ALA A 1 84 ? -8.094 -19.090 37.690 1.00 37.16 105 ALA A O 1
ATOM 646 N N . SER A 1 85 ? -9.237 -19.796 39.503 1.00 34.93 106 SER A N 1
ATOM 647 C CA . SER A 1 85 ? -8.378 -20.955 39.670 1.00 40.26 106 SER A CA 1
ATOM 648 C C . SER A 1 85 ? -9.136 -22.270 39.566 1.00 51.51 106 SER A C 1
ATOM 649 O O . SER A 1 85 ? -10.330 -22.371 39.894 1.00 47.99 106 SER A O 1
ATOM 652 N N . ASP A 1 86 ? -8.389 -23.287 39.139 1.00 42.46 107 ASP A N 1
ATOM 653 C CA . ASP A 1 86 ? -8.832 -24.673 39.244 1.00 39.88 107 ASP A CA 1
ATOM 654 C C . ASP A 1 86 ? -9.204 -25.070 40.664 1.00 46.72 107 ASP A C 1
ATOM 655 O O . ASP A 1 86 ? -9.890 -26.079 40.852 1.00 50.28 107 ASP A O 1
ATOM 660 N N . ASP A 1 87 ? -8.737 -24.343 41.668 1.00 50.15 108 ASP A N 1
ATOM 661 C CA . ASP A 1 87 ? -9.135 -24.636 43.053 1.00 45.69 108 ASP A CA 1
ATOM 662 C C . ASP A 1 87 ? -10.556 -24.170 43.386 1.00 50.49 108 ASP A C 1
ATOM 663 O O . ASP A 1 87 ? -10.904 -24.005 44.555 1.00 47.67 108 ASP A O 1
ATOM 668 N N . LYS A 1 88 ? -11.372 -23.900 42.367 1.00 47.27 109 LYS A N 1
ATOM 669 C CA . LYS A 1 88 ? -12.784 -23.509 42.489 1.00 47.03 109 LYS A CA 1
ATOM 670 C C . LYS A 1 88 ? -12.992 -22.127 43.099 1.00 50.68 109 LYS A C 1
ATOM 671 O O . LYS A 1 88 ? -14.139 -21.714 43.277 1.00 46.18 109 LYS A O 1
ATOM 677 N N . THR A 1 89 ? -11.933 -21.388 43.406 1.00 50.64 110 THR A N 1
ATOM 678 C CA . THR A 1 89 ? -12.083 -20.038 43.936 1.00 44.04 110 THR A CA 1
ATOM 679 C C . THR A 1 89 ? -11.557 -18.973 42.986 1.00 41.07 110 THR A C 1
ATOM 680 O O . THR A 1 89 ? -10.781 -19.244 42.068 1.00 45.95 110 THR A O 1
ATOM 684 N N . LEU A 1 90 ? -12.021 -17.756 43.218 1.00 41.12 111 LEU A N 1
ATOM 685 C CA . LEU A 1 90 ? -11.365 -16.560 42.732 1.00 49.58 111 LEU A CA 1
ATOM 686 C C . LEU A 1 90 ? -10.688 -15.913 43.931 1.00 56.07 111 LEU A C 1
ATOM 687 O O . LEU A 1 90 ? -11.136 -16.100 45.065 1.00 46.59 111 LEU A O 1
ATOM 692 N N . LYS A 1 91 ? -9.607 -15.169 43.698 1.00 47.37 112 LYS A N 1
ATOM 693 C CA . LYS A 1 91 ? -9.014 -14.358 44.757 1.00 47.67 112 LYS A CA 1
ATOM 694 C C . LYS A 1 91 ? -8.804 -12.951 44.255 1.00 37.67 112 LYS A C 1
ATOM 695 O O . LYS A 1 91 ? -8.450 -12.746 43.102 1.00 44.07 112 LYS A O 1
ATOM 701 N N . ILE A 1 92 ? -9.022 -11.986 45.133 1.00 50.19 113 ILE A N 1
ATOM 702 C CA . ILE A 1 92 ? -8.732 -10.582 44.884 1.00 43.00 113 ILE A CA 1
ATOM 703 C C . ILE A 1 92 ? -7.443 -10.228 45.607 1.00 47.02 113 ILE A C 1
ATOM 704 O O . ILE A 1 92 ? -7.313 -10.464 46.815 1.00 46.90 113 ILE A O 1
ATOM 709 N N . TRP A 1 93 ? -6.513 -9.621 44.873 1.00 47.31 114 TRP A N 1
ATOM 710 C CA . TRP A 1 93 ? -5.184 -9.296 45.351 1.00 48.33 114 TRP A CA 1
ATOM 711 C C . TRP A 1 93 ? -4.934 -7.798 45.338 1.00 47.96 114 TRP A C 1
ATOM 712 O O . TRP A 1 93 ? -5.356 -7.088 44.412 1.00 46.06 114 TRP A O 1
ATOM 723 N N . ASP A 1 94 ? -4.196 -7.327 46.339 1.00 47.67 115 ASP A N 1
ATOM 724 C CA . ASP A 1 94 ? -3.681 -5.963 46.317 1.00 52.80 115 ASP A CA 1
ATOM 725 C C . ASP A 1 94 ? -2.319 -6.015 45.642 1.00 46.31 115 ASP A C 1
ATOM 726 O O . ASP A 1 94 ? -1.411 -6.701 46.126 1.00 62.93 115 ASP A O 1
ATOM 731 N N . VAL A 1 95 ? -2.182 -5.318 44.517 1.00 50.90 116 VAL A N 1
ATOM 732 C CA . VAL A 1 95 ? -1.023 -5.537 43.657 1.00 48.05 116 VAL A CA 1
ATOM 733 C C . VAL A 1 95 ? 0.270 -5.083 44.333 1.00 59.99 116 VAL A C 1
ATOM 734 O O . VAL A 1 95 ? 1.303 -5.761 44.238 1.00 54.88 116 VAL A O 1
ATOM 738 N N . SER A 1 96 ? 0.248 -3.927 45.009 1.00 53.72 117 SER A N 1
ATOM 739 C CA . SER A 1 96 ? 1.487 -3.375 45.554 1.00 60.24 117 SER A CA 1
ATOM 740 C C . SER A 1 96 ? 2.068 -4.263 46.652 1.00 52.23 117 SER A C 1
ATOM 741 O O . SER A 1 96 ? 3.282 -4.486 46.698 1.00 65.05 117 SER A O 1
ATOM 744 N N . SER A 1 97 ? 1.221 -4.798 47.527 1.00 53.35 118 SER A N 1
ATOM 745 C CA . SER A 1 97 ? 1.655 -5.654 48.618 1.00 49.84 118 SER A CA 1
ATOM 746 C C . SER A 1 97 ? 1.585 -7.150 48.316 1.00 71.17 118 SER A C 1
ATOM 747 O O . SER A 1 97 ? 2.137 -7.943 49.091 1.00 57.98 118 SER A O 1
ATOM 750 N N . GLY A 1 98 ? 0.891 -7.562 47.252 1.00 53.49 119 GLY A N 1
ATOM 751 C CA . GLY A 1 98 ? 0.813 -8.973 46.948 1.00 53.57 119 GLY A CA 1
ATOM 752 C C . GLY A 1 98 ? -0.050 -9.793 47.879 1.00 58.78 119 GLY A C 1
ATOM 753 O O . GLY A 1 98 ? 0.014 -11.026 47.823 1.00 53.35 119 GLY A O 1
ATOM 754 N N . LYS A 1 99 ? -0.867 -9.152 48.721 1.00 52.40 120 LYS A N 1
ATOM 755 C CA . LYS A 1 99 ? -1.692 -9.864 49.688 1.00 59.45 120 LYS A CA 1
ATOM 756 C C . LYS A 1 99 ? -3.074 -10.164 49.095 1.00 47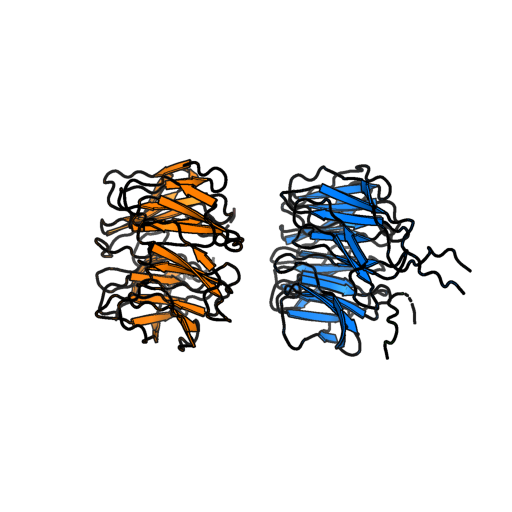.29 120 LYS A C 1
ATOM 757 O O . LYS A 1 99 ? -3.639 -9.362 48.348 1.00 50.90 120 LYS A O 1
ATOM 763 N N . CYS A 1 100 ? -3.593 -11.346 49.409 1.00 55.65 121 CYS A N 1
ATOM 764 C CA . CYS A 1 100 ? -4.954 -11.731 49.042 1.00 46.23 121 CYS A CA 1
ATOM 765 C C . CYS A 1 100 ? -5.932 -10.962 49.922 1.00 63.71 121 CYS A C 1
ATOM 766 O O . CYS A 1 100 ? -5.952 -11.155 51.146 1.00 64.44 121 CYS A O 1
ATOM 769 N N . LEU A 1 101 ? -6.748 -10.087 49.317 1.00 52.65 122 LEU A N 1
ATOM 770 C CA . LEU A 1 101 ? -7.755 -9.405 50.129 1.00 61.19 122 LEU A CA 1
ATOM 771 C C . LEU A 1 101 ? -9.003 -10.257 50.353 1.00 64.58 122 LEU A C 1
ATOM 772 O O . LEU A 1 101 ? -9.596 -10.198 51.438 1.00 60.32 122 LEU A O 1
ATOM 777 N N . LYS A 1 102 ? -9.449 -11.019 49.350 1.00 57.41 123 LYS A N 1
ATOM 778 C CA . LYS A 1 102 ? -10.692 -11.771 49.494 1.00 66.27 123 LYS A CA 1
ATOM 779 C C . LYS A 1 102 ? -10.598 -13.036 48.666 1.00 55.37 123 LYS A C 1
ATOM 780 O O . LYS A 1 102 ? -10.042 -13.017 47.574 1.00 52.66 123 LYS A O 1
ATOM 786 N N . THR A 1 103 ? -11.121 -14.134 49.193 1.00 51.71 124 THR A N 1
ATOM 787 C CA . THR A 1 103 ? -11.284 -15.361 48.425 1.00 50.67 124 THR A CA 1
ATOM 788 C C . THR A 1 103 ? -12.775 -15.489 48.129 1.00 60.53 124 THR A C 1
ATOM 789 O O . THR A 1 103 ? -13.594 -15.467 49.057 1.00 51.15 124 THR A O 1
ATOM 793 N N . LEU A 1 104 ? -13.140 -15.568 46.850 1.00 44.58 125 LEU A N 1
ATOM 794 C CA . LEU A 1 104 ? -14.546 -15.693 46.478 1.00 54.42 125 LEU A CA 1
ATOM 795 C C . LEU A 1 104 ? -14.877 -17.152 46.193 1.00 53.64 125 LEU A C 1
ATOM 796 O O . LEU A 1 104 ? -14.429 -17.719 45.186 1.00 45.98 125 LEU A O 1
ATOM 801 N N . LYS A 1 105 ? -15.688 -17.758 47.055 1.00 52.10 126 LYS A N 1
ATOM 802 C CA . LYS A 1 105 ? -16.094 -19.140 46.844 1.00 53.56 126 LYS A CA 1
ATOM 803 C C . LYS A 1 105 ? -17.603 -19.257 46.677 1.00 48.89 126 LYS A C 1
ATOM 804 O O . LYS A 1 105 ? -18.372 -18.497 47.274 1.00 49.43 126 LYS A O 1
ATOM 810 N N . GLY A 1 106 ? -18.009 -20.202 45.846 1.00 55.11 127 GLY A N 1
ATOM 811 C CA . GLY A 1 106 ? -19.391 -20.372 45.464 1.00 55.30 127 GLY A CA 1
ATOM 812 C C . GLY A 1 106 ? -19.434 -21.387 44.352 1.00 50.79 127 GLY A C 1
ATOM 813 O O . GLY A 1 106 ? -20.267 -22.288 44.357 1.00 56.28 127 GLY A O 1
ATOM 814 N N . HIS A 1 107 ? -18.486 -21.289 43.430 1.00 46.81 128 HIS A N 1
ATOM 815 C CA . HIS A 1 107 ? -18.473 -22.167 42.273 1.00 49.32 128 HIS A CA 1
ATOM 816 C C . HIS A 1 107 ? -18.251 -23.607 42.704 1.00 51.90 128 HIS A C 1
ATOM 817 O O . HIS A 1 107 ? -17.556 -23.881 43.687 1.00 49.81 128 HIS A O 1
ATOM 824 N N . SER A 1 108 ? -18.848 -24.523 41.938 1.00 47.54 129 SER A N 1
ATOM 825 C CA A SER A 1 108 ? -18.790 -25.942 42.268 0.63 53.94 129 SER A CA 1
ATOM 826 C CA B SER A 1 108 ? -18.822 -25.951 42.213 0.37 53.91 129 SER A CA 1
ATOM 827 C C . SER A 1 108 ? -17.663 -26.658 41.546 1.00 52.24 129 SER A C 1
ATOM 828 O O . SER A 1 108 ? -17.426 -27.833 41.834 1.00 58.82 129 SER A O 1
ATOM 833 N N . ASN A 1 109 ? -16.978 -25.985 40.627 1.00 46.04 130 ASN A N 1
ATOM 834 C CA . ASN A 1 109 ? -15.851 -26.560 39.909 1.00 44.37 130 ASN A CA 1
ATOM 835 C C . ASN A 1 109 ? -14.914 -25.427 39.497 1.00 38.39 130 ASN A C 1
ATOM 836 O O . ASN A 1 109 ? -15.058 -24.290 39.967 1.00 47.61 130 ASN A O 1
ATOM 841 N N . TYR A 1 110 ? -13.951 -25.743 38.620 1.00 46.57 131 TYR A N 1
ATOM 842 C CA . TYR A 1 110 ? -12.934 -24.780 38.182 1.00 40.25 131 TYR A CA 1
ATOM 843 C C . TYR A 1 110 ? -13.520 -23.467 37.693 1.00 40.34 131 TYR A C 1
ATOM 844 O O . TYR A 1 110 ? -14.475 -23.455 36.915 1.00 45.67 131 TYR A O 1
ATOM 853 N N . VAL A 1 111 ? -12.903 -22.361 38.117 1.00 43.64 132 VAL A N 1
ATOM 854 C CA . VAL A 1 111 ? -13.216 -21.026 37.593 1.00 41.55 132 VAL A CA 1
ATOM 855 C C . VAL A 1 111 ? -12.273 -20.749 36.430 1.00 37.89 132 VAL A C 1
ATOM 856 O O . VAL A 1 111 ? -11.057 -20.776 36.598 1.00 40.10 132 VAL A O 1
ATOM 860 N N . PHE A 1 112 ? -12.841 -20.512 35.251 1.00 41.75 133 PHE A N 1
ATOM 861 C CA . PHE A 1 112 ? -12.107 -20.363 34.006 1.00 34.15 133 PHE A CA 1
ATOM 862 C C . PHE A 1 112 ? -11.831 -18.921 33.588 1.00 42.77 133 PHE A C 1
ATOM 863 O O . PHE A 1 112 ? -10.849 -18.687 32.856 1.00 42.55 133 PHE A O 1
ATOM 871 N N . CYS A 1 113 ? -12.627 -17.958 34.041 1.00 38.27 134 CYS A N 1
ATOM 872 C CA . CYS A 1 113 ? -12.560 -16.613 33.473 1.00 33.45 134 CYS A CA 1
ATOM 873 C C . CYS A 1 113 ? -13.099 -15.646 34.503 1.00 41.02 134 CYS A C 1
ATOM 874 O O . CYS A 1 113 ? -13.947 -16.019 35.326 1.00 45.09 134 CYS A O 1
ATOM 877 N N . CYS A 1 114 ? -12.604 -14.406 34.457 1.00 34.30 135 CYS A N 1
ATOM 878 C CA . CYS A 1 114 ? -13.036 -13.380 35.407 1.00 38.39 135 CYS A CA 1
ATOM 879 C C . CYS A 1 114 ? -12.815 -11.999 34.781 1.00 42.24 135 CYS A C 1
ATOM 880 O O . CYS A 1 114 ? -11.996 -11.836 33.867 1.00 40.59 135 CYS A O 1
ATOM 883 N N . ASN A 1 115 ? -13.514 -10.990 35.320 1.00 40.61 136 ASN A N 1
ATOM 884 C CA . ASN A 1 115 ? -13.324 -9.607 34.881 1.00 46.83 136 ASN A CA 1
ATOM 885 C C . ASN A 1 115 ? -13.954 -8.669 35.907 1.00 42.99 136 ASN A C 1
ATOM 886 O O . ASN A 1 115 ? -15.005 -8.986 36.488 1.00 43.14 136 ASN A O 1
ATOM 891 N N . PHE A 1 116 ? -13.300 -7.533 36.141 1.00 47.04 137 PHE A N 1
ATOM 892 C CA . PHE A 1 116 ? -13.907 -6.422 36.873 1.00 38.66 137 PHE A CA 1
ATOM 893 C C . PHE A 1 116 ? -14.869 -5.673 35.968 1.00 37.41 137 PHE A C 1
ATOM 894 O O . PHE A 1 116 ? -14.663 -5.606 34.760 1.00 41.45 137 PHE A O 1
ATOM 902 N N . ASN A 1 117 ? -15.925 -5.075 36.551 1.00 40.63 138 ASN A N 1
ATOM 903 C CA . ASN A 1 117 ? -16.678 -4.109 35.759 1.00 48.10 138 ASN A CA 1
ATOM 904 C C . ASN A 1 117 ? -15.918 -2.784 35.748 1.00 54.07 138 ASN A C 1
ATOM 905 O O . ASN A 1 117 ? -14.999 -2.584 36.551 1.00 39.20 138 ASN A O 1
ATOM 910 N N . PRO A 1 118 ? -16.258 -1.867 34.836 1.00 46.75 139 PRO A N 1
ATOM 911 C CA . PRO A 1 118 ? -15.492 -0.609 34.765 1.00 49.40 139 PRO A CA 1
ATOM 912 C C . PRO A 1 118 ? -15.429 0.126 36.093 1.00 46.92 139 PRO A C 1
ATOM 913 O O . PRO A 1 118 ? -14.367 0.627 36.494 1.00 44.48 139 PRO A O 1
ATOM 917 N N . GLN A 1 119 ? -16.548 0.201 36.804 1.00 50.15 140 GLN A N 1
ATOM 918 C CA . GLN A 1 119 ? -16.540 0.893 38.085 1.00 57.45 140 GLN A CA 1
ATOM 919 C C . GLN A 1 119 ? -15.601 0.199 39.066 1.00 62.11 140 GLN A C 1
ATOM 920 O O . GLN A 1 119 ? -15.020 0.853 39.948 1.00 59.54 140 GLN A O 1
ATOM 926 N N . SER A 1 120 ? -15.451 -1.123 38.916 1.00 47.43 141 SER A N 1
ATOM 927 C CA . SER A 1 120 ? -14.580 -2.011 39.691 1.00 43.49 141 SER A CA 1
ATOM 928 C C . SER A 1 120 ? -15.124 -2.310 41.086 1.00 42.36 141 SER A C 1
ATOM 929 O O . SER A 1 120 ? -14.398 -2.804 41.951 1.00 49.48 141 SER A O 1
ATOM 932 N N . ASN A 1 121 ? -16.404 -2.083 41.315 1.00 49.28 142 ASN A N 1
ATOM 933 C CA . ASN A 1 121 ? -17.071 -2.611 42.498 1.00 50.93 142 ASN A CA 1
ATOM 934 C C . ASN A 1 121 ? -17.637 -4.014 42.280 1.00 48.72 142 ASN A C 1
ATOM 935 O O . ASN A 1 121 ? -18.150 -4.629 43.222 1.00 51.73 142 ASN A O 1
ATOM 940 N N . LEU A 1 122 ? -17.558 -4.541 41.067 1.00 51.28 143 LEU A N 1
ATOM 941 C CA . LEU A 1 122 ? -18.098 -5.849 40.768 1.00 48.86 143 LEU A CA 1
ATOM 942 C C . LEU A 1 122 ? -17.074 -6.698 40.028 1.00 41.46 143 LEU A C 1
ATOM 943 O O . LEU A 1 122 ? -16.193 -6.196 39.331 1.00 43.23 143 LEU A O 1
ATOM 948 N N . ILE A 1 123 ? -17.241 -8.006 40.171 1.00 45.09 144 ILE A N 1
ATOM 949 C CA . ILE A 1 123 ? -16.453 -9.010 39.480 1.00 40.79 144 ILE A CA 1
ATOM 950 C C . ILE A 1 123 ? -17.406 -10.027 38.893 1.00 47.44 144 ILE A C 1
ATOM 951 O O . ILE A 1 123 ? -18.314 -10.517 39.583 1.00 47.76 144 ILE A O 1
ATOM 956 N N . VAL A 1 124 ? -17.198 -10.353 37.631 1.00 39.96 145 VAL A N 1
ATOM 957 C CA . VAL A 1 124 ? -17.928 -11.434 37.008 1.00 38.31 145 VAL A CA 1
ATOM 958 C C . VAL A 1 124 ? -16.967 -12.572 36.714 1.00 42.63 145 VAL A C 1
ATOM 959 O O . VAL A 1 124 ? -15.785 -12.356 36.420 1.00 39.54 145 VAL A O 1
ATOM 963 N N . SER A 1 125 ? -17.482 -13.800 36.818 1.00 41.37 146 SER A N 1
ATOM 964 C CA . SER A 1 125 ? -16.700 -15.015 36.676 1.00 37.66 146 SER A CA 1
ATOM 965 C C . SER A 1 125 ? -17.538 -16.094 36.010 1.00 38.11 146 SER A C 1
ATOM 966 O O . SER A 1 125 ? -18.761 -16.119 36.126 1.00 43.58 146 SER A O 1
ATOM 969 N N . GLY A 1 126 ? -16.857 -17.017 35.355 1.00 35.98 147 GLY A N 1
ATOM 970 C CA . GLY A 1 126 ? -17.509 -18.163 34.767 1.00 39.53 147 GLY A CA 1
ATOM 971 C C . GLY A 1 126 ? -16.771 -19.436 35.117 1.00 39.17 147 GLY A C 1
ATOM 972 O O . GLY A 1 126 ? -15.549 -19.450 35.298 1.00 44.80 147 GLY A O 1
ATOM 973 N N . SER A 1 127 ? -17.525 -20.517 35.203 1.00 38.17 148 SER A N 1
ATOM 974 C CA . SER A 1 127 ? -16.961 -21.756 35.713 1.00 39.02 148 SER A CA 1
ATOM 975 C C . SER A 1 127 ? -17.276 -22.940 34.809 1.00 42.18 148 SER A C 1
ATOM 976 O O . SER A 1 127 ? -18.224 -22.922 34.001 1.00 39.87 148 SER A O 1
ATOM 979 N N . PHE A 1 128 ? -16.446 -23.978 34.977 1.00 42.41 149 PHE A N 1
ATOM 980 C CA . PHE A 1 128 ? -16.736 -25.318 34.470 1.00 41.81 149 PHE A CA 1
ATOM 981 C C . PHE A 1 128 ? -18.125 -25.779 34.916 1.00 39.90 149 PHE A C 1
ATOM 982 O O . PHE A 1 128 ? -18.767 -26.592 34.237 1.00 40.86 149 PHE A O 1
ATOM 990 N N . ASP A 1 129 ? -18.631 -25.229 36.038 1.00 41.37 150 ASP A N 1
ATOM 991 C CA . ASP A 1 129 ? -19.894 -25.619 36.599 1.00 43.01 150 ASP A CA 1
ATOM 992 C C . ASP A 1 129 ? -21.090 -25.030 35.832 1.00 44.61 150 ASP A C 1
ATOM 993 O O . ASP A 1 129 ? -22.197 -25.218 36.270 1.00 42.84 150 ASP A O 1
ATOM 998 N N . GLU A 1 130 ? -20.854 -24.423 34.667 1.00 41.13 151 GLU A N 1
ATOM 999 C CA . GLU A 1 130 ? -21.839 -23.919 33.711 1.00 46.59 151 GLU A CA 1
ATOM 1000 C C . GLU A 1 130 ? -22.503 -22.636 34.189 1.00 46.36 151 GLU A C 1
ATOM 1001 O O . GLU A 1 130 ? -23.394 -22.127 33.517 1.00 39.93 151 GLU A O 1
ATOM 1007 N N . SER A 1 131 ? -22.089 -22.087 35.313 1.00 40.62 152 SER A N 1
ATOM 1008 C CA . SER A 1 131 ? -22.742 -20.907 35.863 1.00 37.29 152 SER A CA 1
ATOM 1009 C C . SER A 1 131 ? -21.896 -19.643 35.648 1.00 51.89 152 SER A C 1
ATOM 1010 O O . SER A 1 131 ? -20.698 -19.702 35.325 1.00 42.82 152 SER A O 1
ATOM 1013 N N . VAL A 1 132 ? -22.547 -18.489 35.802 1.00 43.40 153 VAL A N 1
ATOM 1014 C CA . VAL A 1 132 ? -21.873 -17.198 35.797 1.00 43.06 153 VAL A CA 1
ATOM 1015 C C . VAL A 1 132 ? -22.250 -16.517 37.098 1.00 52.54 153 VAL A C 1
ATOM 1016 O O . VAL A 1 132 ? -23.435 -16.488 37.470 1.00 47.65 153 VAL A O 1
ATOM 1020 N N . ARG A 1 133 ? -21.248 -15.979 37.796 1.00 48.37 154 ARG A N 1
ATOM 1021 C CA . ARG A 1 133 ? -21.480 -15.318 39.068 1.00 42.24 154 ARG A CA 1
ATOM 1022 C C . ARG A 1 133 ? -21.042 -13.862 39.017 1.00 40.31 154 ARG A C 1
ATOM 1023 O O . ARG A 1 133 ? -20.065 -1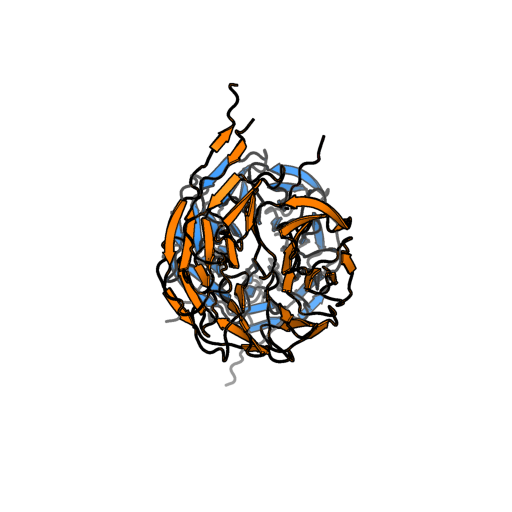3.491 38.341 1.00 43.45 154 ARG A O 1
ATOM 1031 N N . ILE A 1 134 ? -21.807 -13.035 39.722 1.00 38.53 155 ILE A N 1
ATOM 1032 C CA . ILE A 1 134 ? -21.468 -11.642 39.963 1.00 39.96 155 ILE A CA 1
ATOM 1033 C C . ILE A 1 134 ? -21.103 -11.496 41.429 1.00 47.96 155 ILE A C 1
ATOM 1034 O O . ILE A 1 134 ? -21.876 -11.897 42.309 1.00 46.95 155 ILE A O 1
ATOM 1039 N N . TRP A 1 135 ? -19.928 -10.928 41.699 1.00 50.80 156 TRP A N 1
ATOM 1040 C CA . TRP A 1 135 ? -19.444 -10.793 43.068 1.00 49.87 156 TRP A CA 1
ATOM 1041 C C . TRP A 1 135 ? -19.295 -9.338 43.470 1.00 47.04 156 TRP A C 1
ATOM 1042 O O . TRP A 1 135 ? -19.102 -8.465 42.624 1.00 47.16 156 TRP A O 1
ATOM 1053 N N . ASP A 1 136 ? -19.378 -9.093 44.777 1.00 53.65 157 ASP A N 1
ATOM 1054 C CA . ASP A 1 136 ? -19.167 -7.765 45.340 1.00 59.82 157 ASP A CA 1
ATOM 1055 C C . ASP A 1 136 ? -17.718 -7.676 45.790 1.00 48.94 157 ASP A C 1
ATOM 1056 O O . ASP A 1 136 ? -17.274 -8.475 46.615 1.00 51.08 157 ASP A O 1
ATOM 1061 N N . VAL A 1 137 ? -16.977 -6.731 45.216 1.00 48.77 158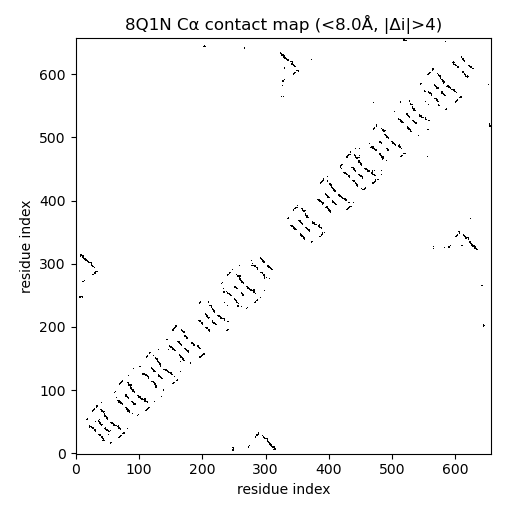 VAL A N 1
ATOM 1062 C CA . VAL A 1 137 ? -15.553 -6.617 45.521 1.00 54.83 158 VAL A CA 1
ATOM 1063 C C . VAL A 1 137 ? -15.344 -6.270 46.985 1.00 58.80 158 VAL A C 1
ATOM 1064 O O . VAL A 1 137 ? -14.529 -6.893 47.678 1.00 61.30 158 VAL A O 1
ATOM 1068 N N . LYS A 1 138 ? -16.096 -5.287 47.487 1.00 63.48 159 LYS A N 1
ATOM 1069 C CA . LYS A 1 138 ? -15.843 -4.762 48.826 1.00 61.01 159 LYS A CA 1
ATOM 1070 C C . LYS A 1 138 ? -16.137 -5.773 49.922 1.00 65.76 159 LYS A C 1
ATOM 1071 O O . LYS A 1 138 ? -15.555 -5.670 51.006 1.00 64.62 159 LYS A O 1
ATOM 1077 N N . THR A 1 139 ? -17.029 -6.733 49.676 1.00 60.79 160 THR A N 1
ATOM 1078 C CA . THR A 1 139 ? -17.380 -7.739 50.670 1.00 63.82 160 THR A CA 1
ATOM 1079 C C . THR A 1 139 ? -17.038 -9.157 50.259 1.00 55.28 160 THR A C 1
ATOM 1080 O O . THR A 1 139 ? -17.037 -10.049 51.113 1.00 62.92 160 THR A O 1
ATOM 1084 N N . GLY A 1 140 ? -16.782 -9.400 48.990 1.00 53.55 161 GLY A N 1
ATOM 1085 C CA . GLY A 1 140 ? -16.406 -10.724 48.578 1.00 55.45 161 GLY A CA 1
ATOM 1086 C C . GLY A 1 140 ? -17.524 -11.732 48.603 1.00 68.67 161 GLY A C 1
ATOM 1087 O O . GLY A 1 140 ? -17.241 -12.935 48.529 1.00 61.48 161 GLY A O 1
ATOM 1088 N N . LYS A 1 141 ? -18.778 -11.285 48.725 1.00 54.50 162 LYS A N 1
ATOM 1089 C CA . LYS A 1 141 ? -19.899 -12.208 48.673 1.00 57.87 162 LYS A CA 1
ATOM 1090 C C . LYS A 1 141 ? -20.465 -12.241 47.263 1.00 54.27 162 LYS A C 1
ATOM 1091 O O . LYS A 1 141 ? -20.331 -11.293 46.481 1.00 58.09 162 LYS A O 1
ATOM 1097 N N . CYS A 1 142 ? -21.058 -13.372 46.925 1.00 51.48 163 CYS A N 1
ATOM 1098 C CA . CYS A 1 142 ? -21.669 -13.538 45.617 1.00 60.47 163 CYS A CA 1
ATOM 1099 C C . CYS A 1 142 ? -23.016 -12.826 45.617 1.00 56.72 163 CYS A C 1
ATOM 1100 O O . CYS A 1 142 ? -23.863 -13.104 46.469 1.00 52.10 163 CYS A O 1
ATOM 1103 N N . LEU A 1 143 ? -23.202 -11.888 44.684 1.00 51.74 164 LEU A N 1
ATOM 1104 C CA . LEU A 1 143 ? -24.504 -11.237 44.547 1.00 45.74 164 LEU A CA 1
ATOM 1105 C C . LEU A 1 143 ? -25.496 -12.107 43.769 1.00 53.24 164 LEU A C 1
ATOM 1106 O O . LEU A 1 143 ? -26.602 -12.359 44.238 1.00 60.02 164 LEU A O 1
ATOM 1111 N N . LYS A 1 144 ? -25.130 -12.581 42.584 1.00 54.06 165 LYS A N 1
ATOM 1112 C CA . LYS A 1 144 ? -26.054 -13.376 41.790 1.00 42.19 165 LYS A CA 1
ATOM 1113 C C . LYS A 1 144 ? -25.336 -14.590 41.227 1.00 58.47 165 LYS A C 1
ATOM 1114 O O . LYS A 1 144 ? -24.119 -14.589 41.021 1.00 54.27 165 LYS A O 1
ATOM 1120 N N . THR A 1 145 ? -26.122 -15.621 40.961 1.00 48.53 166 THR A N 1
ATOM 1121 C CA . THR A 1 145 ? -25.703 -16.770 40.197 1.00 42.04 166 THR A CA 1
ATOM 1122 C C . THR A 1 145 ? -26.681 -16.906 39.041 1.00 57.13 166 THR A C 1
ATOM 1123 O O . THR A 1 145 ? -27.879 -17.121 39.263 1.00 50.88 166 THR A O 1
ATOM 1127 N N . LEU A 1 146 ? -26.175 -16.787 37.831 1.00 42.95 167 LEU A N 1
ATOM 1128 C CA . LEU A 1 146 ? -26.843 -16.913 36.539 1.00 44.54 167 LEU A CA 1
ATOM 1129 C C . LEU A 1 146 ? -26.733 -18.336 36.033 1.00 44.05 167 LEU A C 1
ATOM 1130 O O . LEU A 1 146 ? -25.610 -18.827 35.861 1.00 42.64 167 LEU A O 1
ATOM 1135 N N . PRO A 1 147 ? -27.843 -19.027 35.756 1.00 49.84 168 PRO A N 1
ATOM 1136 C CA . PRO A 1 147 ? -27.821 -20.378 35.131 1.00 41.55 168 PRO A CA 1
ATOM 1137 C C . PRO A 1 147 ? -27.537 -20.279 33.638 1.00 41.24 168 PRO A C 1
ATOM 1138 O O . PRO A 1 147 ? -28.415 -20.514 32.768 1.00 38.73 168 PRO A O 1
ATOM 1142 N N . ALA A 1 148 ? -26.283 -19.988 33.297 1.00 39.04 169 ALA A N 1
ATOM 1143 C CA . ALA A 1 148 ? -26.014 -19.311 32.031 1.00 38.36 169 ALA A CA 1
ATOM 1144 C C . ALA A 1 148 ? -26.051 -20.241 30.838 1.00 41.93 169 ALA A C 1
ATOM 1145 O O . ALA A 1 148 ? -26.547 -19.866 29.769 1.00 38.83 169 ALA A O 1
ATOM 1147 N N . HIS A 1 149 ? -25.524 -21.446 31.014 1.00 37.39 170 HIS A N 1
ATOM 1148 C CA . HIS A 1 149 ? -25.181 -22.344 29.942 1.00 38.00 170 HIS A CA 1
ATOM 1149 C C . HIS A 1 149 ? -25.348 -23.782 30.416 1.00 32.36 170 HIS A C 1
ATOM 1150 O O . HIS A 1 149 ? -25.577 -24.048 31.600 1.00 33.37 170 HIS A O 1
ATOM 1157 N N . SER A 1 150 ? -25.217 -24.713 29.467 1.00 38.11 171 SER A N 1
ATOM 1158 C CA . SER A 1 150 ? -25.321 -26.142 29.745 1.00 42.26 171 SER A CA 1
ATOM 1159 C C . SER A 1 150 ? -23.997 -26.846 29.470 1.00 41.59 171 SER A C 1
ATOM 1160 O O . SER A 1 150 ? -23.947 -28.073 29.252 1.00 40.18 171 SER A O 1
ATOM 1163 N N . ASP A 1 151 ? -22.911 -26.095 29.484 1.00 39.89 172 ASP A N 1
ATOM 1164 C CA . ASP A 1 151 ? -21.564 -26.626 29.348 1.00 39.10 172 ASP A CA 1
ATOM 1165 C C . ASP A 1 151 ? -20.659 -25.603 30.002 1.00 43.08 172 ASP A C 1
ATOM 1166 O O . ASP A 1 151 ? -21.120 -24.512 30.341 1.00 37.40 172 ASP A O 1
ATOM 1171 N N . PRO A 1 152 ? -19.373 -25.899 30.172 1.00 40.95 173 PRO A N 1
ATOM 1172 C CA . PRO A 1 152 ? -18.474 -24.923 30.805 1.00 36.22 173 PRO A CA 1
ATOM 1173 C C . PRO A 1 152 ? -18.522 -23.538 30.160 1.00 40.39 173 PRO A C 1
ATOM 1174 O O . PRO A 1 152 ? -18.673 -23.394 28.942 1.00 40.95 173 PRO A O 1
ATOM 1178 N N . VAL A 1 153 ? -18.383 -22.515 30.993 1.00 33.52 174 VAL A N 1
ATOM 1179 C CA . VAL A 1 153 ? -18.312 -21.132 30.537 1.00 32.13 174 VAL A CA 1
ATOM 1180 C C . VAL A 1 153 ? -16.856 -20.800 30.203 1.00 42.12 174 VAL A C 1
ATOM 1181 O O . VAL A 1 153 ? -15.956 -21.023 31.031 1.00 35.16 174 VAL A O 1
ATOM 1185 N N . SER A 1 154 ? -16.596 -20.302 28.982 1.00 32.40 175 SER A N 1
ATOM 1186 C CA . SER A 1 154 ? -15.204 -20.067 28.600 1.00 32.07 175 SER A CA 1
ATOM 1187 C C . SER A 1 154 ? -14.778 -18.608 28.780 1.00 36.84 175 SER A C 1
ATOM 1188 O O . SER A 1 154 ? -13.587 -18.346 28.946 1.00 41.63 175 SER A O 1
ATOM 1191 N N . ALA A 1 155 ? -15.712 -17.653 28.753 1.00 37.76 176 ALA A N 1
ATOM 1192 C CA . ALA A 1 155 ? -15.320 -16.251 28.878 1.00 42.46 176 ALA A CA 1
ATOM 1193 C C . ALA A 1 155 ? -16.492 -15.435 29.402 1.00 38.89 176 ALA A C 1
ATOM 1194 O O . ALA A 1 155 ? -17.656 -15.784 29.183 1.00 32.93 176 ALA A O 1
ATOM 1196 N N . VAL A 1 156 ? -16.171 -14.388 30.167 1.00 37.55 177 VAL A N 1
ATOM 1197 C CA . VAL A 1 156 ? -17.156 -13.408 30.604 1.00 30.52 177 VAL A CA 1
ATOM 1198 C C . VAL A 1 156 ? -16.528 -12.018 30.507 1.00 43.80 177 VAL A C 1
ATOM 1199 O O . VAL A 1 156 ? -15.356 -11.838 30.853 1.00 34.35 177 VAL A O 1
ATOM 1203 N N . HIS A 1 157 ? -17.330 -11.023 30.102 1.00 40.84 178 HIS A N 1
ATOM 1204 C CA . HIS A 1 157 ? -16.831 -9.659 29.973 1.00 38.13 178 HIS A CA 1
ATOM 1205 C C . HIS A 1 157 ? -17.954 -8.633 30.165 1.00 50.91 178 HIS A C 1
ATOM 1206 O O . HIS A 1 157 ? -19.080 -8.831 29.663 1.00 42.99 178 HIS A O 1
ATOM 1213 N N . PHE A 1 158 ? -17.654 -7.530 30.877 1.00 41.30 179 PHE A N 1
ATOM 1214 C CA . PHE A 1 158 ? -18.601 -6.411 31.004 1.00 40.79 179 PHE A CA 1
ATOM 1215 C C . PHE A 1 158 ? -18.438 -5.463 29.824 1.00 43.51 179 PHE A C 1
ATOM 1216 O O . PHE A 1 158 ? -17.331 -5.275 29.326 1.00 38.05 179 PHE A O 1
ATOM 1224 N N . ASN A 1 159 ? -19.531 -4.794 29.422 1.00 43.49 180 ASN A N 1
ATOM 1225 C CA . ASN A 1 159 ? -19.406 -3.754 28.400 1.00 40.21 180 ASN A CA 1
ATOM 1226 C C . ASN A 1 159 ? -18.946 -2.423 29.034 1.00 48.35 180 ASN A C 1
ATOM 1227 O O . ASN A 1 159 ? -18.787 -2.309 30.250 1.00 38.15 180 ASN A O 1
ATOM 1232 N N . ARG A 1 160 ? -18.845 -1.387 28.180 1.00 46.20 181 ARG A N 1
ATOM 1233 C CA A ARG A 1 160 ? -18.091 -0.186 28.530 0.47 55.61 181 ARG A CA 1
ATOM 1234 C CA B ARG A 1 160 ? -18.139 -0.136 28.483 0.53 55.65 181 ARG A CA 1
ATOM 1235 C C . ARG A 1 160 ? -18.680 0.568 29.726 1.00 56.36 181 ARG A C 1
ATOM 1236 O O . ARG A 1 160 ? -17.932 1.223 30.456 1.00 51.25 181 ARG A O 1
ATOM 1251 N N . ASP A 1 161 ? -19.984 0.474 29.970 1.00 56.54 182 ASP A N 1
ATOM 1252 C CA . ASP A 1 161 ? -20.613 1.095 31.138 1.00 56.19 182 ASP A CA 1
ATOM 1253 C C . ASP A 1 161 ? -21.001 0.101 32.223 1.00 59.76 182 ASP A C 1
ATOM 1254 O O . ASP A 1 161 ? -21.628 0.497 33.206 1.00 48.38 182 ASP A O 1
ATOM 1259 N N . GLY A 1 162 ? -20.659 -1.172 32.068 1.00 51.66 183 GLY A N 1
ATOM 1260 C CA . GLY A 1 162 ? -20.943 -2.145 33.111 1.00 44.19 183 GLY A CA 1
ATOM 1261 C C . GLY A 1 162 ? -22.383 -2.588 33.228 1.00 37.43 183 GLY A C 1
ATOM 1262 O O . GLY A 1 162 ? -22.725 -3.256 34.205 1.00 47.14 183 GLY A O 1
ATOM 1263 N N . SER A 1 163 ? -23.265 -2.213 32.296 1.00 47.92 184 SER A N 1
ATOM 1264 C CA . SER A 1 163 ? -24.677 -2.578 32.414 1.00 48.52 184 SER A CA 1
ATOM 1265 C C . SER A 1 163 ? -24.992 -3.949 31.825 1.00 46.66 184 SER A C 1
ATOM 1266 O O . SER A 1 163 ? -26.043 -4.524 32.152 1.00 54.68 184 SER A O 1
ATOM 1269 N N . LEU A 1 164 ? -24.083 -4.494 31.005 1.00 44.02 185 LEU A N 1
ATOM 1270 C CA . LEU A 1 164 ? -24.238 -5.753 30.293 1.00 39.07 185 LEU A CA 1
ATOM 1271 C C . LEU A 1 164 ? -23.015 -6.634 30.534 1.00 47.33 185 LEU A C 1
ATOM 1272 O O . LEU A 1 164 ? -21.887 -6.135 30.637 1.00 44.48 185 LEU A O 1
ATOM 1277 N N . ILE A 1 165 ? -23.248 -7.939 30.642 1.00 40.08 186 ILE A N 1
ATOM 1278 C CA . ILE A 1 165 ? -22.201 -8.959 30.668 1.00 47.87 186 ILE A CA 1
ATOM 1279 C C . ILE A 1 165 ? -22.401 -9.834 29.444 1.00 39.13 186 ILE A C 1
ATOM 1280 O O . ILE A 1 165 ? -23.529 -10.268 29.182 1.00 46.75 186 ILE A O 1
ATOM 1285 N N . VAL A 1 166 ? -21.328 -10.150 28.734 1.00 40.96 187 VAL A N 1
ATOM 1286 C CA . VAL A 1 166 ? -21.386 -11.143 27.670 1.00 35.36 187 VAL A CA 1
ATOM 1287 C C . VAL A 1 166 ? -20.675 -12.413 28.149 1.00 38.92 187 VAL A C 1
ATOM 1288 O O . VAL A 1 166 ? -19.616 -12.343 28.787 1.00 37.56 187 VAL A O 1
ATOM 1292 N N . SER A 1 167 ? -21.302 -13.573 27.907 1.00 38.20 188 SER A N 1
ATOM 1293 C CA . SER A 1 167 ? -20.720 -14.863 28.261 1.00 37.45 188 SER A CA 1
ATOM 1294 C C . SER A 1 167 ? -20.679 -15.787 27.048 1.00 33.11 188 SER A C 1
ATOM 1295 O O . SER A 1 167 ? -21.478 -15.673 26.119 1.00 36.68 188 SER A O 1
ATOM 1298 N N . SER A 1 168 ? -19.771 -16.749 27.097 1.00 32.32 189 SER A N 1
ATOM 1299 C CA . SER A 1 168 ? -19.622 -17.740 26.027 1.00 38.80 189 SER A CA 1
ATOM 1300 C C . SER A 1 168 ? -19.404 -19.128 26.629 1.00 38.93 189 SER A C 1
ATOM 1301 O O . SER A 1 168 ? -18.923 -19.272 27.756 1.00 32.76 189 SER A O 1
ATOM 1304 N N . SER A 1 169 ? -19.749 -20.168 25.868 1.00 33.05 190 SER A N 1
ATOM 1305 C CA . SER A 1 169 ? -19.614 -21.494 26.437 1.00 35.04 190 SER A CA 1
ATOM 1306 C C . SER A 1 169 ? -19.388 -22.529 25.354 1.00 34.47 190 SER A C 1
ATOM 1307 O O . SER A 1 169 ? -19.695 -22.318 24.172 1.00 31.70 190 SER A O 1
ATOM 1310 N N . TYR A 1 170 ? -18.862 -23.676 25.792 1.00 36.17 191 TYR A N 1
ATOM 1311 C CA . TYR A 1 170 ? -18.766 -24.836 24.913 1.00 33.44 191 TYR A CA 1
ATOM 1312 C C . TYR A 1 170 ? -20.098 -25.324 24.414 1.00 36.36 191 TYR A C 1
ATOM 1313 O O . TYR A 1 170 ? -20.120 -26.120 23.456 1.00 32.56 191 TYR A O 1
ATOM 1322 N N . ASP A 1 171 ? -21.204 -24.874 25.010 1.00 36.05 192 ASP A N 1
ATOM 1323 C CA . ASP A 1 171 ? -22.500 -25.284 24.465 1.00 36.20 192 ASP A CA 1
ATOM 1324 C C . ASP A 1 171 ? -22.794 -24.644 23.117 1.00 42.29 192 ASP A C 1
ATOM 1325 O O . ASP A 1 171 ? -23.855 -24.929 22.528 1.00 37.91 192 ASP A O 1
ATOM 1330 N N . GLY A 1 172 ? -21.886 -23.792 22.632 1.00 36.65 193 GLY A N 1
ATOM 1331 C CA . GLY A 1 172 ? -22.038 -23.126 21.354 1.00 32.38 193 GLY A CA 1
ATOM 1332 C C . GLY A 1 172 ? -22.759 -21.808 21.391 1.00 30.67 193 GLY A C 1
ATOM 1333 O O . GLY A 1 172 ? -23.149 -21.307 20.326 1.00 41.71 193 GLY A O 1
ATOM 1334 N N . LEU A 1 173 ? -22.948 -21.207 22.562 1.00 36.49 194 LEU A N 1
ATOM 1335 C CA . LEU A 1 173 ? -23.770 -20.011 22.670 1.00 32.30 194 LEU A CA 1
ATOM 1336 C C . LEU A 1 173 ? -22.976 -18.839 23.212 1.00 34.27 194 LEU A C 1
ATOM 1337 O O . LEU A 1 173 ? -22.073 -19.010 24.038 1.00 36.96 194 LEU A O 1
ATOM 1342 N N . CYS A 1 174 ? -23.341 -17.646 22.749 1.00 35.22 195 CYS A N 1
ATOM 1343 C CA . CYS A 1 174 ? -23.017 -16.394 23.407 1.00 33.05 195 CYS A CA 1
ATOM 1344 C C . CYS A 1 174 ? -24.303 -15.840 24.003 1.00 30.06 195 CYS A C 1
ATOM 1345 O O . CYS A 1 174 ? -25.320 -15.739 23.301 1.00 41.05 195 CYS A O 1
ATOM 1348 N N . ARG A 1 175 ? -24.263 -15.423 25.262 1.00 32.92 196 ARG A N 1
ATOM 1349 C CA . ARG A 1 175 ? -25.421 -14.744 25.825 1.00 36.41 196 ARG A CA 1
ATOM 1350 C C . ARG A 1 175 ? -25.018 -13.395 26.423 1.00 33.30 196 ARG A C 1
ATOM 1351 O O . ARG A 1 175 ? -23.900 -13.214 26.902 1.00 35.74 196 ARG A O 1
ATOM 1359 N N . ILE A 1 176 ? -25.972 -12.466 26.440 1.00 37.38 197 ILE A N 1
ATOM 1360 C CA . ILE A 1 176 ? -25.802 -11.127 26.999 1.00 35.01 197 ILE A CA 1
ATOM 1361 C C . ILE A 1 176 ? -26.742 -10.978 28.182 1.00 41.10 197 ILE A C 1
ATOM 1362 O O . ILE A 1 176 ? -27.947 -11.257 28.076 1.00 40.42 197 ILE A O 1
ATOM 1367 N N . TRP A 1 177 ? -26.195 -10.565 29.316 1.00 39.46 198 TRP A N 1
ATOM 1368 C CA . TRP A 1 177 ? -26.992 -10.450 30.526 1.00 34.97 198 TRP A CA 1
ATOM 1369 C C . TRP A 1 177 ? -27.032 -9.012 31.008 1.00 50.55 198 TRP A C 1
ATOM 1370 O O . TRP A 1 177 ? -26.016 -8.301 30.994 1.00 41.77 198 TRP A O 1
ATOM 1381 N N . ASP A 1 178 ? -28.214 -8.604 31.444 1.00 43.53 199 ASP A N 1
ATOM 1382 C CA . ASP A 1 178 ? -28.354 -7.368 32.183 1.00 47.64 199 ASP A CA 1
ATOM 1383 C C . ASP A 1 178 ? -27.705 -7.534 33.559 1.00 40.65 199 ASP A C 1
ATOM 1384 O O . ASP A 1 178 ? -28.120 -8.394 34.341 1.00 52.37 199 ASP A O 1
ATOM 1389 N N . THR A 1 179 ? -26.665 -6.752 33.842 1.00 42.97 200 THR A N 1
ATOM 1390 C CA . THR A 1 179 ? -26.015 -6.800 35.158 1.00 46.51 200 THR A CA 1
ATOM 1391 C C . THR A 1 179 ? -27.017 -6.620 36.305 1.00 51.70 200 THR A C 1
ATOM 1392 O O . THR A 1 179 ? -27.040 -7.412 37.254 1.00 56.79 200 THR A O 1
ATOM 1396 N N . ALA A 1 180 ? -27.838 -5.569 36.242 1.00 49.41 201 ALA A N 1
ATOM 1397 C CA . ALA A 1 180 ? -28.664 -5.193 37.393 1.00 52.12 201 ALA A CA 1
ATOM 1398 C C . ALA A 1 180 ? -29.639 -6.291 37.779 1.00 53.00 201 ALA A C 1
ATOM 1399 O O . ALA A 1 180 ? -29.846 -6.570 38.967 1.00 62.97 201 ALA A O 1
ATOM 1401 N N . SER A 1 181 ? -30.271 -6.910 36.792 1.00 58.22 202 SER A N 1
ATOM 1402 C CA . SER A 1 181 ? -31.317 -7.881 37.040 1.00 54.65 202 SER A CA 1
ATOM 1403 C C . SER A 1 181 ? -30.852 -9.316 36.874 1.00 54.51 202 SER A C 1
ATOM 1404 O O . SER A 1 181 ? -31.440 -10.219 37.467 1.00 53.69 202 SER A O 1
ATOM 1407 N N . GLY A 1 182 ? -29.832 -9.559 36.072 1.00 49.48 203 GLY A N 1
ATOM 1408 C CA . GLY A 1 182 ? -29.499 -10.930 35.788 1.00 49.46 203 GLY A CA 1
ATOM 1409 C C . GLY A 1 182 ? -30.324 -11.556 34.696 1.00 51.22 203 GLY A C 1
ATOM 1410 O O . GLY A 1 182 ? -30.173 -12.765 34.440 1.00 43.54 203 GLY A O 1
ATOM 1411 N N . GLN A 1 183 ? -31.172 -10.778 34.024 1.00 48.01 204 GLN A N 1
ATOM 1412 C CA . GLN A 1 183 ? -31.997 -11.355 32.975 1.00 47.07 204 GLN A CA 1
ATOM 1413 C C . GLN A 1 183 ? -31.143 -11.625 31.742 1.00 45.60 204 GLN A C 1
ATOM 1414 O O . GLN A 1 183 ? -30.260 -10.839 31.382 1.00 41.24 204 GLN A O 1
ATOM 1420 N N . CYS A 1 184 ? -31.397 -12.752 31.091 1.00 42.96 205 CYS A N 1
ATOM 1421 C CA . CYS A 1 184 ? -30.770 -12.990 29.801 1.00 46.51 205 CYS A CA 1
ATOM 1422 C C . CYS A 1 184 ? -31.470 -12.125 28.771 1.00 45.22 205 CYS A C 1
ATOM 1423 O O . CYS A 1 184 ? -32.661 -12.319 28.501 1.00 45.48 205 CYS A O 1
ATOM 1426 N N . LEU A 1 185 ? -30.745 -11.165 28.199 1.00 47.14 206 LEU A N 1
ATOM 1427 C CA . LEU A 1 185 ? -31.373 -10.295 27.216 1.00 37.94 206 LEU A CA 1
ATOM 1428 C C . LEU A 1 185 ? -31.299 -10.850 25.808 1.00 51.83 206 LEU A C 1
ATOM 1429 O O . LEU A 1 185 ? -32.179 -10.529 24.992 1.00 38.99 206 LEU A O 1
ATOM 1434 N N . LYS A 1 186 ? -30.312 -11.700 25.517 1.00 46.64 207 LYS A N 1
ATOM 1435 C CA . LYS A 1 186 ? -30.030 -12.061 24.137 1.00 44.27 207 LYS A CA 1
ATOM 1436 C C . LYS A 1 186 ? -29.189 -13.333 24.115 1.00 42.28 207 LYS A C 1
ATOM 1437 O O . LYS A 1 186 ? -28.227 -13.468 24.891 1.00 41.00 207 LYS A O 1
ATOM 1443 N N . THR A 1 187 ? -29.527 -14.237 23.199 1.00 38.43 208 THR A N 1
ATOM 1444 C CA . THR A 1 187 ? -28.741 -15.436 22.914 1.00 43.91 208 THR A CA 1
ATOM 1445 C C . THR A 1 187 ? -28.326 -15.361 21.454 1.00 43.84 208 THR A C 1
ATOM 1446 O O . THR A 1 187 ? -29.191 -15.234 20.586 1.00 39.02 208 THR A O 1
ATOM 1450 N N . LEU A 1 188 ? -27.015 -15.445 21.176 1.00 42.77 209 LEU A N 1
ATOM 1451 C CA . LEU A 1 188 ? -26.527 -15.463 19.798 1.00 36.01 209 LEU A CA 1
ATOM 1452 C C . LEU A 1 188 ? -26.358 -16.899 19.321 1.00 42.84 209 LEU A C 1
ATOM 1453 O O . LEU A 1 188 ? -25.558 -17.659 19.882 1.00 45.85 209 LEU A O 1
ATOM 1458 N N . ILE A 1 189 ? -27.031 -17.243 18.248 1.00 47.88 210 ILE A N 1
ATOM 1459 C CA . ILE A 1 189 ? -26.854 -18.549 17.649 1.00 60.56 210 ILE A CA 1
ATOM 1460 C C . ILE A 1 189 ? -26.490 -18.357 16.175 1.00 68.32 210 ILE A C 1
ATOM 1461 O O . ILE A 1 189 ? -26.915 -17.392 15.525 1.00 65.73 210 ILE A O 1
ATOM 1466 N N . ASP A 1 190 ? -25.686 -19.280 15.653 1.00 75.83 211 ASP A N 1
ATOM 1467 C CA . ASP A 1 190 ? -25.298 -19.302 14.249 1.00 80.92 211 ASP A CA 1
ATOM 1468 C C . ASP A 1 190 ? -25.964 -20.452 13.494 1.00 92.97 211 ASP A C 1
ATOM 1469 O O . ASP A 1 190 ? -26.707 -21.259 14.066 1.00 95.15 211 ASP A O 1
ATOM 1474 N N . ASP A 1 191 ? -25.705 -20.507 12.174 1.00 93.76 212 ASP A N 1
ATOM 1475 C CA . ASP A 1 191 ? -26.163 -21.645 11.375 1.00 93.25 212 ASP A CA 1
ATOM 1476 C C . ASP A 1 191 ? -25.704 -22.946 12.003 1.00 100.52 212 ASP A C 1
ATOM 1477 O O . ASP A 1 191 ? -26.449 -23.936 12.045 1.00 93.53 212 ASP A O 1
ATOM 1482 N N . ASP A 1 192 ? -24.490 -22.945 12.531 1.00 86.46 213 ASP A N 1
ATOM 1483 C CA . ASP A 1 192 ? -23.999 -24.050 13.320 1.00 83.17 213 ASP A CA 1
ATOM 1484 C C . ASP A 1 192 ? -23.584 -23.535 14.701 1.00 83.14 213 ASP A C 1
ATOM 1485 O O . ASP A 1 192 ? -23.461 -22.324 14.924 1.00 79.27 213 ASP A O 1
ATOM 1490 N N . ASN A 1 193 ? -23.387 -24.463 15.644 1.00 52.71 214 ASN A N 1
ATOM 1491 C CA . ASN A 1 193 ? -23.072 -24.123 17.034 1.00 50.00 214 ASN A CA 1
ATOM 1492 C C . ASN A 1 193 ? -21.760 -24.756 17.523 1.00 49.07 214 ASN A C 1
ATOM 1493 O O . ASN A 1 193 ? -21.746 -25.515 18.498 1.00 46.91 214 ASN A O 1
ATOM 1498 N N . PRO A 1 194 ? -20.635 -24.464 16.879 1.00 48.90 215 PRO A N 1
ATOM 1499 C CA . PRO A 1 194 ? -19.353 -24.901 17.422 1.00 39.24 215 PRO A CA 1
ATOM 1500 C C . PRO A 1 194 ? -19.179 -24.366 18.859 1.00 36.92 215 PRO A C 1
ATOM 1501 O O . PRO A 1 194 ? -19.701 -23.292 19.189 1.00 38.13 215 PRO A O 1
ATOM 1505 N N . PRO A 1 195 ? -18.446 -25.092 19.683 1.00 32.02 216 PRO A N 1
ATOM 1506 C CA . PRO A 1 195 ? -18.069 -24.541 21.000 1.00 32.37 216 PRO A CA 1
ATOM 1507 C C . PRO A 1 195 ? -17.502 -23.120 20.896 1.00 35.92 216 PRO A C 1
ATOM 1508 O O . PRO A 1 195 ? -16.689 -22.822 20.016 1.00 35.55 216 PRO A O 1
ATOM 1512 N N . VAL A 1 196 ? -17.923 -22.222 21.784 1.00 38.26 217 VAL A N 1
ATOM 1513 C CA . VAL A 1 196 ? -17.396 -20.856 21.770 1.00 40.28 217 VAL A CA 1
ATOM 1514 C C . VAL A 1 196 ? -16.360 -20.752 22.872 1.00 35.49 217 VAL A C 1
ATOM 1515 O O . VAL A 1 196 ? -16.678 -20.880 24.068 1.00 31.55 217 VAL A O 1
ATOM 1519 N N . SER A 1 197 ? -15.117 -20.515 22.478 1.00 28.00 218 SER A N 1
ATOM 1520 C CA . SER A 1 197 ? -14.030 -20.560 23.449 1.00 37.59 218 SER A CA 1
ATOM 1521 C C . SER A 1 197 ? -13.657 -19.186 23.986 1.00 40.00 218 SER A C 1
ATOM 1522 O O . SER A 1 197 ? -12.920 -19.091 24.979 1.00 37.56 218 SER A O 1
ATOM 1525 N N . PHE A 1 198 ? -14.140 -18.121 23.366 1.00 38.40 219 PHE A N 1
ATOM 1526 C CA . PHE A 1 198 ? -13.809 -16.792 23.854 1.00 35.03 219 PHE A CA 1
ATOM 1527 C C . PHE A 1 198 ? -14.789 -15.776 23.305 1.00 28.77 219 PHE A C 1
ATOM 1528 O O . PHE A 1 198 ? -15.304 -15.932 22.193 1.00 32.51 219 PHE A O 1
ATOM 1536 N N . VAL A 1 199 ? -15.034 -14.730 24.097 1.00 31.11 220 VAL A N 1
ATOM 1537 C CA . VAL A 1 199 ? -15.898 -13.635 23.668 1.00 34.73 220 VAL A CA 1
ATOM 1538 C C . VAL A 1 199 ? -15.505 -12.383 24.439 1.00 40.08 220 VAL A C 1
ATOM 1539 O O . VAL A 1 199 ? -15.066 -12.454 25.589 1.00 33.30 220 VAL A O 1
ATOM 1543 N N . LYS A 1 200 ? -15.670 -11.228 23.799 1.00 35.62 221 LYS A N 1
ATOM 1544 C CA . LYS A 1 200 ? -15.550 -9.959 24.500 1.00 32.22 221 LYS A CA 1
ATOM 1545 C C . LYS A 1 200 ? -16.252 -8.853 23.711 1.00 36.50 221 LYS A C 1
ATOM 1546 O O . LYS A 1 200 ? -16.472 -8.977 22.505 1.00 39.19 221 LYS A O 1
ATOM 1552 N N . PHE A 1 201 ? -16.657 -7.800 24.421 1.00 38.28 222 PHE A N 1
ATOM 1553 C CA . PHE A 1 201 ? -17.217 -6.621 23.777 1.00 40.44 222 PHE A CA 1
ATOM 1554 C C . PHE A 1 201 ? -16.121 -5.821 23.068 1.00 41.34 222 PHE A C 1
ATOM 1555 O O . PHE A 1 201 ? -14.946 -5.822 23.469 1.00 38.78 222 PHE A O 1
ATOM 1563 N N . SER A 1 202 ? -16.519 -5.083 22.041 1.00 41.03 223 SER A N 1
ATOM 1564 C CA . SER A 1 202 ? -15.659 -4.040 21.499 1.00 38.75 223 SER A CA 1
ATOM 1565 C C . SER A 1 202 ? -15.537 -2.877 22.491 1.00 41.25 223 SER A C 1
ATOM 1566 O O . SER A 1 202 ? -16.363 -2.739 23.398 1.00 39.82 223 SER A O 1
ATOM 1569 N N . PRO A 1 203 ? -14.539 -1.999 22.313 1.00 47.97 224 PRO A N 1
ATOM 1570 C CA . PRO A 1 203 ? -14.309 -0.963 23.337 1.00 41.84 224 PRO A CA 1
ATOM 1571 C C . PRO A 1 203 ? -15.490 -0.022 23.500 1.00 36.26 224 PRO A C 1
ATOM 1572 O O . PRO A 1 203 ? -15.734 0.469 24.607 1.00 48.25 224 PRO A O 1
ATOM 1576 N N . ASN A 1 204 ? -16.253 0.223 22.440 1.00 37.30 225 ASN A N 1
ATOM 1577 C CA . ASN A 1 204 ? -17.463 1.027 22.534 1.00 47.81 225 ASN A CA 1
ATOM 1578 C C . ASN A 1 204 ? -18.707 0.205 22.883 1.00 50.04 225 ASN A C 1
ATOM 1579 O O . ASN A 1 204 ? -19.803 0.752 22.929 1.00 48.71 225 ASN A O 1
ATOM 1584 N N . GLY A 1 205 ? -18.581 -1.098 23.108 1.00 53.61 226 GLY A N 1
ATOM 1585 C CA . GLY A 1 205 ? -19.748 -1.826 23.559 1.00 50.13 226 GLY A CA 1
ATOM 1586 C C . GLY A 1 205 ? -20.730 -2.247 22.489 1.00 38.94 226 GLY A C 1
ATOM 1587 O O . GLY A 1 205 ? -21.702 -2.930 22.819 1.00 42.84 226 GLY A O 1
ATOM 1588 N N . LYS A 1 206 ? -20.508 -1.899 21.210 1.00 41.32 227 LYS A N 1
ATOM 1589 C CA . LYS A 1 206 ? -21.527 -2.120 20.174 1.00 38.93 227 LYS A CA 1
ATOM 1590 C C . LYS A 1 206 ? -21.407 -3.484 19.488 1.00 54.23 227 LYS A C 1
ATOM 1591 O O . LYS A 1 206 ? -22.401 -4.032 18.996 1.00 41.94 227 LYS A O 1
ATOM 1597 N N . TYR A 1 207 ? -20.210 -4.044 19.441 1.00 44.60 228 TYR A N 1
ATOM 1598 C CA . TYR A 1 207 ? -19.999 -5.328 18.802 1.00 49.83 228 TYR A CA 1
ATOM 1599 C C . TYR A 1 207 ? -19.405 -6.300 19.804 1.00 49.96 228 TYR A C 1
ATOM 1600 O O . TYR A 1 207 ? -18.854 -5.899 20.832 1.00 43.52 228 TYR A O 1
ATOM 1609 N N . ILE A 1 208 ? -19.531 -7.593 19.514 1.00 44.18 229 ILE A N 1
ATOM 1610 C CA . ILE A 1 208 ? -18.806 -8.597 20.281 1.00 37.88 229 ILE A CA 1
ATOM 1611 C C . ILE A 1 208 ? -17.973 -9.458 19.354 1.00 39.05 229 ILE A C 1
ATOM 1612 O O . ILE A 1 208 ? -18.404 -9.817 18.253 1.00 39.98 229 ILE A O 1
ATOM 1617 N N . LEU A 1 209 ? -16.770 -9.754 19.806 1.00 35.94 230 LEU A N 1
ATOM 1618 C CA . LEU A 1 209 ? -15.805 -10.603 19.118 1.00 38.25 230 LEU A CA 1
ATOM 1619 C C . LEU A 1 209 ? -15.814 -11.973 19.781 1.00 42.39 230 LEU A C 1
ATOM 1620 O O . LEU A 1 209 ? -15.622 -12.067 21.004 1.00 34.81 230 LEU A O 1
ATOM 1625 N N . ALA A 1 210 ? -16.075 -13.018 18.990 1.00 35.77 231 ALA A N 1
ATOM 1626 C CA . ALA A 1 210 ? -16.215 -14.382 19.508 1.00 35.70 231 ALA A CA 1
ATOM 1627 C C . ALA A 1 210 ? -15.302 -15.356 18.779 1.00 31.44 231 ALA A C 1
ATOM 1628 O O . ALA A 1 210 ? -15.219 -15.345 17.541 1.00 34.89 231 ALA A O 1
ATOM 1630 N N . ALA A 1 211 ? -14.645 -16.226 19.541 1.00 32.90 232 ALA A N 1
ATOM 1631 C CA . ALA A 1 211 ? -13.816 -17.289 18.979 1.00 33.78 232 ALA A CA 1
ATOM 1632 C C . ALA A 1 211 ? -14.536 -18.643 19.062 1.00 36.62 232 ALA A C 1
ATOM 1633 O O . ALA A 1 211 ? -15.022 -19.041 20.131 1.00 31.85 232 ALA A O 1
ATOM 1635 N N . THR A 1 212 ? -14.529 -19.394 17.966 1.00 37.60 233 THR A N 1
ATOM 1636 C CA . THR A 1 212 ? -15.111 -20.723 18.020 1.00 38.59 233 THR A CA 1
ATOM 1637 C C . THR A 1 212 ? -14.037 -21.760 17.714 1.00 45.55 233 THR A C 1
ATOM 1638 O O . THR A 1 212 ? -13.025 -21.467 17.071 1.00 38.12 233 THR A O 1
ATOM 1642 N N . LEU A 1 213 ? -14.262 -22.982 18.191 1.00 37.06 234 LEU A N 1
ATOM 1643 C CA . LEU A 1 213 ? -13.271 -24.061 18.126 1.00 30.61 234 LEU A CA 1
ATOM 1644 C C . LEU A 1 213 ? -13.336 -24.703 16.760 1.00 37.34 234 LEU A C 1
ATOM 1645 O O . LEU A 1 213 ? -13.082 -25.889 16.603 1.00 42.27 234 LEU A O 1
ATOM 1650 N N . ASP A 1 214 ? -13.684 -23.913 15.746 1.00 38.50 235 ASP A N 1
ATOM 1651 C CA . ASP A 1 214 ? -13.599 -24.292 14.342 1.00 31.15 235 ASP A CA 1
ATOM 1652 C C . ASP A 1 214 ? -12.658 -23.352 13.578 1.00 34.58 235 ASP A C 1
ATOM 1653 O O . ASP A 1 214 ? -12.840 -23.097 12.391 1.00 38.32 235 ASP A O 1
ATOM 1658 N N . ASN A 1 215 ? -11.605 -22.872 14.226 1.00 35.20 236 ASN A N 1
ATOM 1659 C CA . ASN A 1 215 ? -10.570 -22.024 13.583 1.00 35.64 236 ASN A CA 1
ATOM 1660 C C . ASN A 1 215 ? -11.168 -20.730 13.043 1.00 37.37 236 ASN A C 1
ATOM 1661 O O . ASN A 1 215 ? -10.826 -20.291 11.938 1.00 38.16 236 ASN A O 1
ATOM 1666 N N . THR A 1 216 ? -12.098 -20.117 13.786 1.00 36.44 237 THR A N 1
ATOM 1667 C CA . THR A 1 216 ? -12.798 -18.947 13.272 1.00 33.44 237 THR A CA 1
ATOM 1668 C C . THR A 1 216 ? -12.980 -17.891 14.354 1.00 39.27 237 THR A C 1
ATOM 1669 O O . THR A 1 216 ? -13.316 -18.210 15.498 1.00 33.37 237 THR A O 1
ATOM 1673 N N . LEU A 1 217 ? -12.815 -16.625 13.975 1.00 34.42 238 LEU A N 1
ATOM 1674 C CA . LEU A 1 217 ? -13.134 -15.513 14.852 1.00 29.73 238 LEU A CA 1
ATOM 1675 C C . LEU A 1 217 ? -14.288 -14.823 14.173 1.00 33.73 238 LEU A C 1
ATOM 1676 O O . LEU A 1 217 ? -14.281 -14.708 12.952 1.00 37.08 238 LEU A O 1
ATOM 1681 N N . LYS A 1 218 ? -15.285 -14.364 14.929 1.00 34.13 239 LYS A N 1
ATOM 1682 C CA . LYS A 1 218 ? -16.402 -13.659 14.306 1.00 35.27 239 LYS A CA 1
ATOM 1683 C C . LYS A 1 218 ? -16.694 -12.375 15.075 1.00 36.67 239 LYS A C 1
ATOM 1684 O O . LYS A 1 218 ? -16.664 -12.358 16.310 1.00 38.85 239 LYS A O 1
ATOM 1690 N N . LEU A 1 219 ? -16.962 -11.307 14.345 1.00 38.08 240 LEU A N 1
ATOM 1691 C CA . LEU A 1 219 ? -17.396 -10.047 14.934 1.00 39.61 240 LEU A CA 1
ATOM 1692 C C . LEU A 1 219 ? -18.902 -9.901 14.722 1.00 42.89 240 LEU A C 1
ATOM 1693 O O . LEU A 1 219 ? -19.358 -9.844 13.575 1.00 41.62 240 LEU A O 1
ATOM 1698 N N . TRP A 1 220 ? -19.662 -9.801 15.818 1.00 37.09 241 TRP A N 1
ATOM 1699 C CA . TRP A 1 220 ? -21.123 -9.783 15.780 1.00 47.49 241 TRP A CA 1
ATOM 1700 C C . TRP A 1 220 ? -21.678 -8.408 16.127 1.00 41.50 241 TRP A C 1
ATOM 1701 O O . TRP A 1 220 ? -21.262 -7.790 17.110 1.00 35.87 241 TRP A O 1
ATOM 1712 N N . ASP A 1 221 ? -22.647 -7.956 15.345 1.00 44.27 242 ASP A N 1
ATOM 1713 C CA . ASP A 1 221 ? -23.471 -6.832 15.768 1.00 52.14 242 ASP A CA 1
ATOM 1714 C C . ASP A 1 221 ? -24.358 -7.299 16.913 1.00 47.93 242 ASP A C 1
ATOM 1715 O O . ASP A 1 221 ? -25.164 -8.227 16.762 1.00 43.55 242 ASP A O 1
ATOM 1720 N N . TYR A 1 222 ? -24.211 -6.631 18.056 1.00 62.44 243 TYR A N 1
ATOM 1721 C CA . TYR A 1 222 ? -24.892 -7.078 19.261 1.00 64.27 243 TYR A CA 1
ATOM 1722 C C . TYR A 1 222 ? -26.407 -6.850 19.158 1.00 72.71 243 TYR A C 1
ATOM 1723 O O . TYR A 1 222 ? -27.198 -7.770 19.404 1.00 64.82 243 TYR A O 1
ATOM 1732 N N . SER A 1 223 ? -26.838 -5.653 18.750 1.00 67.13 244 SER A N 1
ATOM 1733 C CA . SER A 1 223 ? -28.278 -5.386 18.712 1.00 66.87 244 SER A CA 1
ATOM 1734 C C . SER A 1 223 ? -28.992 -6.319 17.732 1.00 73.20 244 SER A C 1
ATOM 1735 O O . SER A 1 223 ? -29.931 -7.036 18.105 1.00 62.35 244 SER A O 1
ATOM 1738 N N . LYS A 1 224 ? -28.505 -6.383 16.493 1.00 66.20 245 LYS A N 1
ATOM 1739 C CA . LYS A 1 224 ? -29.166 -7.174 15.466 1.00 59.52 245 LYS A CA 1
ATOM 1740 C C . LYS A 1 224 ? -28.942 -8.675 15.614 1.00 65.24 245 LYS A C 1
ATOM 1741 O O . LYS A 1 224 ? -29.646 -9.456 14.971 1.00 62.54 245 LYS A O 1
ATOM 1747 N N . GLY A 1 225 ? -27.971 -9.109 16.407 1.00 69.56 246 GLY A N 1
ATOM 1748 C CA . GLY A 1 225 ? -27.661 -10.535 16.383 1.00 59.46 246 GLY A CA 1
ATOM 1749 C C . GLY A 1 225 ? -27.199 -11.026 15.024 1.00 56.44 246 GLY A C 1
ATOM 1750 O O . GLY A 1 225 ? -27.527 -12.147 14.630 1.00 64.04 246 GLY A O 1
ATOM 1751 N N . LYS A 1 226 ? -26.455 -10.195 14.285 1.00 59.37 247 LYS A N 1
ATOM 1752 C CA . LYS A 1 226 ? -25.898 -10.527 12.976 1.00 55.17 247 LYS A CA 1
ATOM 1753 C C . LYS A 1 226 ? -24.376 -10.601 13.032 1.00 49.81 247 LYS A C 1
ATOM 1754 O O . LYS A 1 226 ? -23.731 -9.766 13.675 1.00 47.32 247 LYS A O 1
ATOM 1760 N N . CYS A 1 227 ? -23.815 -11.602 12.350 1.00 56.14 248 CYS A N 1
ATOM 1761 C CA . CYS A 1 227 ? -22.371 -11.722 12.258 1.00 57.68 248 CYS A CA 1
ATOM 1762 C C . CYS A 1 227 ? -21.920 -10.862 11.083 1.00 52.99 248 CYS A C 1
ATOM 1763 O O . CYS A 1 227 ? -22.332 -11.091 9.940 1.00 50.15 248 CYS A O 1
ATOM 1766 N N . LEU A 1 228 ? -21.074 -9.877 11.358 1.00 47.20 249 LEU A N 1
ATOM 1767 C CA . LEU A 1 228 ? -20.665 -8.912 10.351 1.00 45.89 249 LEU A CA 1
ATOM 1768 C C . LEU A 1 228 ? -19.321 -9.204 9.717 1.00 49.78 249 LEU A C 1
ATOM 1769 O O . LEU A 1 228 ? -19.097 -8.783 8.576 1.00 56.17 249 LEU A O 1
ATOM 1774 N N . LYS A 1 229 ? -18.402 -9.859 10.419 1.00 49.14 250 LYS A N 1
ATOM 1775 C CA . LYS A 1 229 ? -17.081 -10.129 9.859 1.00 41.04 250 LYS A CA 1
ATOM 1776 C C . LYS A 1 229 ? -16.618 -11.483 10.358 1.00 38.54 250 LYS A C 1
ATOM 1777 O O . LYS A 1 229 ? -16.932 -11.886 11.477 1.00 39.71 250 LYS A O 1
ATOM 1783 N N . THR A 1 230 ? -15.839 -12.166 9.530 1.00 41.74 251 THR A N 1
ATOM 1784 C CA . THR A 1 230 ? -15.254 -13.450 9.881 1.00 43.38 251 THR A CA 1
ATOM 1785 C C . THR A 1 230 ? -13.748 -13.403 9.618 1.00 43.94 251 THR A C 1
ATOM 1786 O O . THR A 1 230 ? -13.323 -12.875 8.584 1.00 39.58 251 THR A O 1
ATOM 1790 N N . TYR A 1 231 ? -12.957 -13.975 10.531 1.00 39.09 252 TYR A N 1
ATOM 1791 C CA . TYR A 1 231 ? -11.489 -13.970 10.464 1.00 41.75 252 TYR A CA 1
ATOM 1792 C C . TYR A 1 231 ? -10.966 -15.405 10.520 1.00 35.87 252 TYR A C 1
ATOM 1793 O O . TYR A 1 231 ? -11.187 -16.110 11.502 1.00 40.88 252 TYR A O 1
ATOM 1802 N N . THR A 1 232 ? -10.291 -15.849 9.471 1.00 35.23 253 THR A N 1
ATOM 1803 C CA . THR A 1 232 ? -9.769 -17.207 9.457 1.00 44.20 253 THR A CA 1
ATOM 1804 C C . THR A 1 232 ? -8.303 -17.218 9.038 1.00 43.21 253 THR A C 1
ATOM 1805 O O . THR A 1 232 ? -7.736 -16.213 8.596 1.00 35.60 253 THR A O 1
ATOM 1809 N N . GLY A 1 233 ? -7.717 -18.404 9.067 1.00 33.09 254 GLY A N 1
ATOM 1810 C CA . GLY A 1 233 ? -6.321 -18.579 8.699 1.00 35.55 254 GLY A CA 1
ATOM 1811 C C . GLY A 1 233 ? -5.459 -19.142 9.803 1.00 40.39 254 GLY A C 1
ATOM 1812 O O . GLY A 1 233 ? -4.409 -19.719 9.510 1.00 46.09 254 GLY A O 1
ATOM 1813 N N . HIS A 1 234 ? -5.890 -19.040 11.062 1.00 37.44 255 HIS A N 1
ATOM 1814 C CA . HIS A 1 234 ? -5.145 -19.555 12.190 1.00 37.60 255 HIS A CA 1
ATOM 1815 C C . HIS A 1 234 ? -5.645 -20.963 12.549 1.00 34.38 255 HIS A C 1
ATOM 1816 O O . HIS A 1 234 ? -6.468 -21.553 11.853 1.00 39.43 255 HIS A O 1
ATOM 1823 N N . LYS A 1 235 ? -5.124 -21.507 13.646 1.00 36.87 256 LYS A N 1
ATOM 1824 C CA . LYS A 1 235 ? -5.449 -22.831 14.161 1.00 30.13 256 LYS A CA 1
ATOM 1825 C C . LYS A 1 235 ? -6.015 -22.664 15.554 1.00 31.62 256 LYS A C 1
ATOM 1826 O O . LYS A 1 235 ? -5.314 -22.182 16.451 1.00 32.19 256 LYS A O 1
ATOM 1832 N N . ASN A 1 236 ? -7.285 -23.041 15.738 1.00 33.96 257 ASN A N 1
ATOM 1833 C CA . ASN A 1 236 ? -7.893 -23.028 17.079 1.00 30.00 257 ASN A CA 1
ATOM 1834 C C . ASN A 1 236 ? -9.015 -24.074 17.057 1.00 41.20 257 ASN A C 1
ATOM 1835 O O . ASN A 1 236 ? -10.165 -23.784 16.689 1.00 40.45 257 ASN A O 1
ATOM 1840 N N . GLU A 1 237 ? -8.671 -25.285 17.464 1.00 39.69 258 GLU A N 1
ATOM 1841 C CA . GLU A 1 237 ? -9.607 -26.393 17.539 1.00 42.94 258 GLU A CA 1
ATOM 1842 C C . GLU A 1 237 ? -9.724 -26.931 18.934 1.00 35.79 258 GLU A C 1
ATOM 1843 O O . GLU A 1 237 ? -10.566 -27.792 19.165 1.00 35.52 258 GLU A O 1
ATOM 1849 N N . LYS A 1 238 ? -8.880 -26.478 19.865 1.00 35.73 259 LYS A N 1
ATOM 1850 C CA . LYS A 1 238 ? -8.794 -27.119 21.163 1.00 33.38 259 LYS A CA 1
ATOM 1851 C C . LYS A 1 238 ? -8.740 -26.137 22.328 1.00 41.33 259 LYS A C 1
ATOM 1852 O O . LYS A 1 238 ? -9.388 -26.340 23.367 1.00 36.67 259 LYS A O 1
ATOM 1858 N N . TYR A 1 239 ? -7.980 -25.061 22.197 1.00 39.96 260 TYR A N 1
ATOM 1859 C CA . TYR A 1 239 ? -7.664 -24.282 23.382 1.00 28.77 260 TYR A CA 1
ATOM 1860 C C . TYR A 1 239 ? -8.489 -23.019 23.423 1.00 31.91 260 TYR A C 1
ATOM 1861 O O . TYR A 1 239 ? -8.951 -22.526 22.394 1.00 32.01 260 TYR A O 1
ATOM 1870 N N . CYS A 1 240 ? -8.688 -22.510 24.634 1.00 34.80 261 CYS A N 1
ATOM 1871 C CA A CYS A 1 240 ? -9.409 -21.259 24.803 0.56 41.07 261 CYS A CA 1
ATOM 1872 C CA B CYS A 1 240 ? -9.397 -21.247 24.845 0.44 41.06 261 CYS A CA 1
ATOM 1873 C C . CYS A 1 240 ? -8.379 -20.144 24.603 1.00 40.72 261 CYS A C 1
ATOM 1874 O O . CYS A 1 240 ? -7.674 -19.720 25.512 1.00 37.51 261 CYS A O 1
ATOM 1879 N N . ILE A 1 241 ? -8.259 -19.691 23.361 1.00 30.12 262 ILE A N 1
ATOM 1880 C CA . ILE A 1 241 ? -7.276 -18.663 23.019 1.00 33.89 262 ILE A CA 1
ATOM 1881 C C . ILE A 1 241 ? -7.960 -17.298 23.018 1.00 37.77 262 ILE A C 1
ATOM 1882 O O . ILE A 1 241 ? -8.934 -17.085 22.278 1.00 36.92 262 ILE A O 1
ATOM 1887 N N . PHE A 1 242 ? -7.471 -16.373 23.860 1.00 33.45 263 PHE A N 1
ATOM 1888 C CA . PHE A 1 242 ? -7.979 -14.995 23.881 1.00 39.58 263 PHE A CA 1
ATOM 1889 C C . PHE A 1 242 ? -7.777 -14.327 22.521 1.00 33.96 263 PHE A C 1
ATOM 1890 O O . PHE A 1 242 ? -6.811 -14.605 21.806 1.00 41.99 263 PHE A O 1
ATOM 1898 N N . ALA A 1 243 ? -8.651 -13.383 22.182 1.00 32.40 264 ALA A N 1
ATOM 1899 C CA . ALA A 1 243 ? -8.488 -12.558 20.987 1.00 42.92 264 ALA A CA 1
ATOM 1900 C C . ALA A 1 243 ? -8.662 -11.083 21.367 1.00 40.13 264 ALA A C 1
ATOM 1901 O O . ALA A 1 243 ? -9.276 -10.771 22.386 1.00 37.20 264 ALA A O 1
ATOM 1903 N N . ASN A 1 244 ? -8.106 -10.156 20.578 1.00 36.82 265 ASN A N 1
ATOM 1904 C CA . ASN A 1 244 ? -8.065 -8.775 21.060 1.00 33.35 265 ASN A CA 1
ATOM 1905 C C . ASN A 1 244 ? -8.488 -7.829 19.958 1.00 37.78 265 ASN A C 1
ATOM 1906 O O . ASN A 1 244 ? -8.291 -8.117 18.784 1.00 33.55 265 ASN A O 1
ATOM 1911 N N . PHE A 1 245 ? -9.012 -6.665 20.358 1.00 29.96 266 PHE A N 1
ATOM 1912 C CA . PHE A 1 245 ? -9.115 -5.501 19.479 1.00 42.42 266 PHE A CA 1
ATOM 1913 C C . PHE A 1 245 ? -7.871 -4.681 19.724 1.00 36.05 266 PHE A C 1
ATOM 1914 O O . PHE A 1 245 ? -7.573 -4.358 20.880 1.00 43.17 266 PHE A O 1
ATOM 1922 N N . SER A 1 246 ? -7.121 -4.382 18.677 1.00 37.50 267 SER A N 1
ATOM 1923 C CA . SER A 1 246 ? -5.956 -3.510 18.783 1.00 33.58 267 SER A CA 1
ATOM 1924 C C . SER A 1 246 ? -6.331 -2.190 18.142 1.00 38.01 267 SER A C 1
ATOM 1925 O O . SER A 1 246 ? -6.797 -2.184 17.001 1.00 39.29 267 SER A O 1
ATOM 1928 N N . VAL A 1 247 ? -6.158 -1.075 18.860 1.00 39.53 268 VAL A N 1
ATOM 1929 C CA . VAL A 1 247 ? -6.710 0.189 18.365 1.00 41.16 268 VAL A CA 1
ATOM 1930 C C . VAL A 1 247 ? -5.761 1.390 18.536 1.00 44.30 268 VAL A C 1
ATOM 1931 O O . VAL A 1 247 ? -6.124 2.519 18.187 1.00 52.65 268 VAL A O 1
ATOM 1935 N N . THR A 1 248 ? -4.547 1.171 19.044 1.00 39.85 269 THR A N 1
ATOM 1936 C CA . THR A 1 248 ? -3.607 2.272 19.235 1.00 43.54 269 THR A CA 1
ATOM 1937 C C . THR A 1 248 ? -2.989 2.720 17.910 1.00 59.12 269 THR A C 1
ATOM 1938 O O . THR A 1 248 ? -2.690 3.906 17.729 1.00 49.04 269 THR A O 1
ATOM 1942 N N . GLY A 1 249 ? -2.756 1.783 16.986 1.00 50.84 270 GLY A N 1
ATOM 1943 C CA . GLY A 1 249 ? -2.120 2.056 15.704 1.00 45.03 270 GLY A CA 1
ATOM 1944 C C . GLY A 1 249 ? -3.210 1.988 14.695 1.00 48.90 270 GLY A C 1
ATOM 1945 O O . GLY A 1 249 ? -4.136 2.788 14.790 1.00 82.30 270 GLY A O 1
ATOM 1946 N N . GLY A 1 250 ? -3.216 1.053 13.773 1.00 57.13 271 GLY A N 1
ATOM 1947 C CA . GLY A 1 250 ? -4.513 0.866 13.108 1.00 38.48 271 GLY A CA 1
ATOM 1948 C C . GLY A 1 250 ? -5.550 0.049 13.874 1.00 37.59 271 GLY A C 1
ATOM 1949 O O . GLY A 1 250 ? -5.419 -0.139 15.079 1.00 44.44 271 GLY A O 1
ATOM 1950 N N . LYS A 1 251 ? -6.589 -0.444 13.175 1.00 38.90 272 LYS A N 1
ATOM 1951 C CA . LYS A 1 251 ? -7.657 -1.233 13.780 1.00 45.66 272 LYS A CA 1
ATOM 1952 C C . LYS A 1 251 ? -7.458 -2.697 13.364 1.00 33.66 272 LYS A C 1
ATOM 1953 O O . LYS A 1 251 ? -7.696 -3.070 12.214 1.00 40.15 272 LYS A O 1
ATOM 1959 N N . TRP A 1 252 ? -7.026 -3.526 14.293 1.00 33.60 273 TRP A N 1
ATOM 1960 C CA . TRP A 1 252 ? -6.644 -4.893 13.967 1.00 44.57 273 TRP A CA 1
ATOM 1961 C C . TRP A 1 252 ? -7.345 -5.840 14.905 1.00 35.17 273 TRP A C 1
ATOM 1962 O O . TRP A 1 252 ? -7.739 -5.467 16.014 1.00 39.60 273 TRP A O 1
ATOM 1973 N N . ILE A 1 253 ? -7.522 -7.063 14.444 1.00 32.30 274 ILE A N 1
ATOM 1974 C CA . ILE A 1 253 ? -7.830 -8.167 15.354 1.00 35.77 274 ILE A CA 1
ATOM 1975 C C . ILE A 1 253 ? -6.540 -8.962 15.575 1.00 28.12 274 ILE A C 1
ATOM 1976 O O . ILE A 1 253 ? -5.798 -9.214 14.636 1.00 36.41 274 ILE A O 1
ATOM 1981 N N . VAL A 1 254 ? -6.265 -9.341 16.823 1.00 31.05 275 VAL A N 1
ATOM 1982 C CA . VAL A 1 254 ? -5.047 -10.033 17.218 1.00 34.01 275 VAL A CA 1
ATOM 1983 C C . VAL A 1 254 ? -5.459 -11.290 17.952 1.00 34.68 275 VAL A C 1
ATOM 1984 O O . VAL A 1 254 ? -6.310 -11.211 18.844 1.00 32.03 275 VAL A O 1
ATOM 1988 N N . SER A 1 255 ? -4.816 -12.428 17.634 1.00 35.60 276 SER A N 1
ATOM 1989 C CA . SER A 1 255 ? -5.123 -13.642 18.383 1.00 28.96 276 SER A CA 1
ATOM 1990 C C . SER A 1 255 ? -3.937 -14.595 18.352 1.00 27.54 276 SER A C 1
ATOM 1991 O O . SER A 1 255 ? -3.129 -14.560 17.433 1.00 34.58 276 SER A O 1
ATOM 1994 N N . GLY A 1 256 ? -3.838 -15.439 19.363 1.00 37.20 277 GLY A N 1
ATOM 1995 C CA . GLY A 1 256 ? -2.893 -16.542 19.323 1.00 36.41 277 GLY A CA 1
ATOM 1996 C C . GLY A 1 256 ? -3.422 -17.667 18.453 1.00 30.44 277 GLY A C 1
ATOM 1997 O O . GLY A 1 256 ? -4.486 -17.572 17.852 1.00 33.52 277 GLY A O 1
ATOM 1998 N N . SER A 1 257 ? -2.684 -18.768 18.426 1.00 36.82 278 SER A N 1
ATOM 1999 C CA . SER A 1 257 ? -2.965 -19.811 17.445 1.00 31.15 278 SER A CA 1
ATOM 2000 C C . SER A 1 257 ? -2.219 -21.075 17.854 1.00 37.66 278 SER A C 1
ATOM 2001 O O . SER A 1 257 ? -1.186 -21.018 18.540 1.00 39.59 278 SER A O 1
ATOM 2004 N N . GLU A 1 258 ? -2.777 -22.210 17.456 1.00 35.08 279 GLU A N 1
ATOM 2005 C CA . GLU A 1 258 ? -2.251 -23.519 17.805 1.00 38.37 279 GLU A CA 1
ATOM 2006 C C . GLU A 1 258 ? -1.103 -23.926 16.899 1.00 31.75 279 GLU A C 1
ATOM 2007 O O . GLU A 1 258 ? -0.472 -24.971 17.133 1.00 46.90 279 GLU A O 1
ATOM 2013 N N . ASP A 1 259 ? -0.785 -23.126 15.888 1.00 37.66 280 ASP A N 1
ATOM 2014 C CA . ASP A 1 259 ? 0.436 -23.307 15.130 1.00 36.51 280 ASP A CA 1
ATOM 2015 C C . ASP A 1 259 ? 1.592 -22.426 15.636 1.00 36.48 280 ASP A C 1
ATOM 2016 O O . ASP A 1 259 ? 2.531 -22.206 14.897 1.00 36.52 280 ASP A O 1
ATOM 2021 N N . ASN A 1 260 ? 1.548 -21.937 16.875 1.00 37.14 281 ASN A N 1
ATOM 2022 C CA . ASN A 1 260 ? 2.677 -21.247 17.525 1.00 40.08 281 ASN A CA 1
ATOM 2023 C C . ASN A 1 260 ? 2.889 -19.816 17.023 1.00 38.15 281 ASN A C 1
ATOM 2024 O O . ASN A 1 260 ? 4.005 -19.238 17.287 1.00 41.72 281 ASN A O 1
ATOM 2029 N N . LEU A 1 261 ? 1.944 -19.212 16.299 1.00 38.09 282 LEU A N 1
ATOM 2030 C CA . LEU A 1 261 ? 2.146 -17.872 15.765 1.00 31.11 282 LEU A CA 1
ATOM 2031 C C . LEU A 1 261 ? 1.138 -16.889 16.354 1.00 37.12 282 LEU A C 1
ATOM 2032 O O . LEU A 1 261 ? 0.075 -17.268 16.851 1.00 31.94 282 LEU A O 1
ATOM 2037 N N . VAL A 1 262 ? 1.441 -15.594 16.272 1.00 34.55 283 VAL A N 1
ATOM 2038 C CA . VAL A 1 262 ? 0.433 -14.585 16.599 1.00 28.94 283 VAL A CA 1
ATOM 2039 C C . VAL A 1 262 ? -0.129 -14.076 15.288 1.00 33.52 283 VAL A C 1
ATOM 2040 O O . VAL A 1 262 ? 0.634 -13.764 14.371 1.00 35.92 283 VAL A O 1
ATOM 2044 N N . TYR A 1 263 ? -1.446 -14.015 15.179 1.00 30.89 284 TYR A N 1
ATOM 2045 C CA . TYR A 1 263 ? -2.071 -13.542 13.959 1.00 30.28 284 TYR A CA 1
ATOM 2046 C C . TYR A 1 263 ? -2.607 -12.146 14.191 1.00 27.58 284 TYR A C 1
ATOM 2047 O O . TYR A 1 263 ? -3.166 -11.845 15.248 1.00 34.38 284 TYR A O 1
ATOM 2056 N N . ILE A 1 264 ? -2.537 -11.334 13.156 1.00 37.55 285 ILE A N 1
ATOM 2057 C CA . ILE A 1 264 ? -3.090 -9.986 13.168 1.00 37.67 285 ILE A CA 1
ATOM 2058 C C . ILE A 1 264 ? -3.899 -9.790 11.895 1.00 38.03 285 ILE A C 1
ATOM 2059 O O . ILE A 1 264 ? -3.366 -9.926 10.791 1.00 31.75 285 ILE A O 1
ATOM 2064 N N . TRP A 1 265 ? -5.170 -9.447 12.042 1.00 30.77 286 TRP A N 1
ATOM 2065 C CA . TRP A 1 265 ? -6.036 -9.211 10.890 1.00 32.67 286 TRP A CA 1
ATOM 2066 C C . TRP A 1 265 ? -6.406 -7.738 10.786 1.00 38.79 286 TRP A C 1
ATOM 2067 O O . TRP A 1 265 ? -6.576 -7.058 11.805 1.00 43.38 286 TRP A O 1
ATOM 2078 N N . ASN A 1 266 ? -6.549 -7.256 9.549 1.00 37.70 287 ASN A N 1
ATOM 2079 C CA . ASN A 1 266 ? -7.240 -5.995 9.291 1.00 34.28 287 ASN A CA 1
ATOM 2080 C C . ASN A 1 266 ? -8.711 -6.155 9.681 1.00 40.16 287 ASN A C 1
ATOM 2081 O O . ASN A 1 266 ? -9.431 -6.958 9.082 1.00 37.90 287 ASN A O 1
ATOM 2086 N N . LEU A 1 267 ? -9.136 -5.430 10.721 1.00 36.08 288 LEU A N 1
ATOM 2087 C CA . LEU A 1 267 ? -10.505 -5.522 11.232 1.00 40.31 288 LEU A CA 1
ATOM 2088 C C . LEU A 1 267 ? -11.547 -5.375 10.128 1.00 47.94 288 LEU A C 1
ATOM 2089 O O . LEU A 1 267 ? -12.541 -6.117 10.094 1.00 47.60 288 LEU A O 1
ATOM 2094 N N A GLN A 1 268 ? -11.321 -4.442 9.202 0.66 47.76 289 GLN A N 1
ATOM 2095 N N B GLN A 1 268 ? -11.334 -4.414 9.224 0.34 47.80 289 GLN A N 1
ATOM 2096 C CA A GLN A 1 268 ? -12.343 -4.067 8.230 0.66 49.46 289 GLN A CA 1
ATOM 2097 C CA B GLN A 1 268 ? -12.322 -4.036 8.219 0.34 49.51 289 GLN A CA 1
ATOM 2098 C C A GLN A 1 268 ? -12.377 -4.994 7.032 0.66 52.67 289 GLN A C 1
ATOM 2099 C C B GLN A 1 268 ? -12.366 -5.037 7.076 0.34 52.55 289 GLN A C 1
ATOM 2100 O O A GLN A 1 268 ? -13.457 -5.409 6.596 0.66 46.68 289 GLN A O 1
ATOM 2101 O O B GLN A 1 268 ? -13.437 -5.544 6.720 0.34 47.27 289 GLN A O 1
ATOM 2112 N N . THR A 1 269 ? -11.213 -5.292 6.458 1.00 46.68 290 THR A N 1
ATOM 2113 C CA . THR A 1 269 ? -11.141 -6.130 5.266 1.00 47.67 290 THR A CA 1
ATOM 2114 C C . THR A 1 269 ? -11.014 -7.614 5.559 1.00 43.27 290 THR A C 1
ATOM 2115 O O . THR A 1 269 ? -11.116 -8.398 4.616 1.00 47.24 290 THR A O 1
ATOM 2119 N N . LYS A 1 270 ? -10.675 -8.006 6.791 1.00 44.80 291 LYS A N 1
ATOM 2120 C CA . LYS A 1 270 ? -10.517 -9.385 7.226 1.00 46.91 291 LYS A CA 1
ATOM 2121 C C . LYS A 1 270 ? -9.199 -10.055 6.758 1.00 38.23 291 LYS A C 1
ATOM 2122 O O . LYS A 1 270 ? -8.979 -11.243 7.053 1.00 40.72 291 LYS A O 1
ATOM 2128 N N . GLU A 1 271 ? -8.320 -9.350 6.062 1.00 44.05 292 GLU A N 1
ATOM 2129 C CA A GLU A 1 271 ? -7.061 -9.916 5.585 0.57 45.93 292 GLU A CA 1
ATOM 2130 C CA B GLU A 1 271 ? -7.083 -9.953 5.597 0.43 45.96 292 GLU A CA 1
ATOM 2131 C C . GLU A 1 271 ? -6.048 -10.042 6.715 1.00 37.23 292 GLU A C 1
ATOM 2132 O O . GLU A 1 271 ? -6.009 -9.214 7.622 1.00 42.64 292 GLU A O 1
ATOM 2143 N N . ILE A 1 272 ? -5.243 -11.103 6.671 1.00 46.19 293 ILE A N 1
ATOM 2144 C CA . ILE A 1 272 ? -4.152 -11.242 7.621 1.00 41.47 293 ILE A CA 1
ATOM 2145 C C . ILE A 1 272 ? -3.089 -10.223 7.254 1.00 43.68 293 ILE A C 1
ATOM 2146 O O . ILE A 1 272 ? -2.712 -10.113 6.083 1.00 43.75 293 ILE A O 1
ATOM 2151 N N . VAL A 1 273 ? -2.653 -9.422 8.228 1.00 47.41 294 VAL A N 1
ATOM 2152 C CA . VAL A 1 273 ? -1.675 -8.376 7.951 1.00 44.97 294 VAL A CA 1
ATOM 2153 C C . VAL A 1 273 ? -0.312 -8.673 8.546 1.00 47.24 294 VAL A C 1
ATOM 2154 O O . VAL A 1 273 ? 0.678 -8.115 8.071 1.00 48.79 294 VAL A O 1
ATOM 2158 N N . GLN A 1 274 ? -0.228 -9.489 9.593 1.00 40.08 295 GLN A N 1
ATOM 2159 C CA . GLN A 1 274 ? 1.076 -9.953 10.063 1.00 39.23 295 GLN A CA 1
ATOM 2160 C C . GLN A 1 274 ? 0.892 -11.256 10.825 1.00 38.92 295 GLN A C 1
ATOM 2161 O O . GLN A 1 274 ? -0.196 -11.532 11.332 1.00 33.66 295 GLN A O 1
ATOM 2167 N N . LYS A 1 275 ? 1.953 -12.068 10.853 1.00 45.89 296 LYS A N 1
ATOM 2168 C CA . LYS A 1 275 ? 2.040 -13.280 11.668 1.00 39.22 296 LYS A CA 1
ATOM 2169 C C . LYS A 1 275 ? 3.376 -13.248 12.395 1.00 44.94 296 LYS A C 1
ATOM 2170 O O . LYS A 1 275 ? 4.420 -13.282 11.738 1.00 43.06 296 LYS A O 1
ATOM 2176 N N . LEU A 1 276 ? 3.345 -13.198 13.735 1.00 39.12 297 LEU A N 1
ATOM 2177 C CA . LEU A 1 276 ? 4.541 -13.031 14.558 1.00 40.54 297 LEU A CA 1
ATOM 2178 C C . LEU A 1 276 ? 5.083 -14.406 14.911 1.00 37.07 297 LEU A C 1
ATOM 2179 O O . LEU A 1 276 ? 4.397 -15.201 15.573 1.00 38.21 297 LEU A O 1
ATOM 2184 N N . GLN A 1 277 ? 6.301 -14.683 14.490 1.00 36.31 298 GLN A N 1
ATOM 2185 C CA . GLN A 1 277 ? 6.921 -15.969 14.757 1.00 45.29 298 GLN A CA 1
ATOM 2186 C C . GLN A 1 277 ? 8.023 -15.846 15.802 1.00 38.50 298 GLN A C 1
ATOM 2187 O O . GLN A 1 277 ? 8.833 -14.911 15.767 1.00 48.60 298 GLN A O 1
ATOM 2193 N N . GLY A 1 278 ? 8.025 -16.779 16.751 1.00 37.31 299 GLY A N 1
ATOM 2194 C CA . GLY A 1 278 ? 9.156 -16.993 17.631 1.00 38.94 299 GLY A CA 1
ATOM 2195 C C . GLY A 1 278 ? 8.737 -17.868 18.786 1.00 38.65 299 GLY A C 1
ATOM 2196 O O . GLY A 1 278 ? 9.581 -18.433 19.486 1.00 46.82 299 GLY A O 1
ATOM 2197 N N . HIS A 1 279 ? 7.448 -18.005 19.020 1.00 34.53 300 HIS A N 1
ATOM 2198 C CA . HIS A 1 279 ? 7.052 -18.869 20.110 1.00 38.84 300 HIS A CA 1
ATOM 2199 C C . HIS A 1 279 ? 7.289 -20.326 19.669 1.00 36.14 300 HIS A C 1
ATOM 2200 O O . HIS A 1 279 ? 7.325 -20.636 18.472 1.00 32.49 300 HIS A O 1
ATOM 2207 N N . THR A 1 280 ? 7.436 -21.226 20.621 1.00 33.03 301 THR A N 1
ATOM 2208 C CA . THR A 1 280 ? 7.800 -22.567 20.252 1.00 40.21 301 THR A CA 1
ATOM 2209 C C . THR A 1 280 ? 6.702 -23.585 20.633 1.00 41.85 301 THR A C 1
ATOM 2210 O O . THR A 1 280 ? 6.880 -24.801 20.462 1.00 36.48 301 THR A O 1
ATOM 2214 N N . ASP A 1 281 ? 5.588 -23.110 21.218 1.00 31.98 302 ASP A N 1
ATOM 2215 C CA . ASP A 1 281 ? 4.404 -23.892 21.547 1.00 37.12 302 ASP A CA 1
ATOM 2216 C C . ASP A 1 281 ? 3.182 -23.027 21.303 1.00 41.75 302 ASP A C 1
ATOM 2217 O O . ASP A 1 281 ? 3.312 -21.879 20.882 1.00 38.97 302 ASP A O 1
ATOM 2222 N N . VAL A 1 282 ? 1.988 -23.602 21.554 1.00 39.64 303 VAL A N 1
ATOM 2223 C CA . VAL A 1 282 ? 0.704 -22.932 21.314 1.00 38.36 303 VAL A CA 1
ATOM 2224 C C . VAL A 1 282 ? 0.675 -21.540 21.935 1.00 38.75 303 VAL A C 1
ATOM 2225 O O . VAL A 1 282 ? 0.886 -21.375 23.144 1.00 35.79 303 VAL A O 1
ATOM 2229 N N . VAL A 1 283 ? 0.339 -20.535 21.129 1.00 31.97 304 VAL A N 1
ATOM 2230 C CA . VAL A 1 283 ? 0.133 -19.212 21.707 1.00 30.21 304 VAL A CA 1
ATOM 2231 C C . VAL A 1 283 ? -1.285 -19.134 22.241 1.00 29.62 304 VAL A C 1
ATOM 2232 O O . VAL A 1 283 ? -2.247 -18.977 21.494 1.00 33.66 304 VAL A O 1
ATOM 2236 N N . ILE A 1 284 ? -1.403 -19.215 23.554 1.00 35.83 305 ILE A N 1
ATOM 2237 C CA . ILE A 1 284 ? -2.682 -19.310 24.237 1.00 32.47 305 ILE A CA 1
ATOM 2238 C C . ILE A 1 284 ? -3.274 -17.961 24.616 1.00 41.19 305 ILE A C 1
ATOM 2239 O O . ILE A 1 284 ? -4.481 -17.862 24.828 1.00 36.27 305 ILE A O 1
ATOM 2244 N N . SER A 1 285 ? -2.464 -16.914 24.694 1.00 34.95 306 SER A N 1
ATOM 2245 C CA . SER A 1 285 ? -2.948 -15.655 25.206 1.00 33.51 306 SER A CA 1
ATOM 2246 C C . SER A 1 285 ? -2.165 -14.531 24.571 1.00 36.84 306 SER A C 1
ATOM 2247 O O . SER A 1 285 ? -0.945 -14.620 24.440 1.00 35.04 306 SER A O 1
ATOM 2250 N N . THR A 1 286 ? -2.881 -13.488 24.179 1.00 38.20 307 THR A N 1
ATOM 2251 C CA . THR A 1 286 ? -2.295 -12.278 23.645 1.00 30.77 307 THR A CA 1
ATOM 2252 C C . THR A 1 286 ? -3.017 -11.100 24.287 1.00 36.79 307 THR A C 1
ATOM 2253 O O . THR A 1 286 ? -4.164 -11.226 24.705 1.00 35.36 307 THR A O 1
ATOM 2257 N N . ALA A 1 287 ? -2.366 -9.936 24.322 1.00 34.43 308 ALA A N 1
ATOM 2258 C CA . ALA A 1 287 ? -2.984 -8.755 24.925 1.00 34.20 308 ALA A CA 1
ATOM 2259 C C . ALA A 1 287 ? -2.349 -7.527 24.310 1.00 36.61 308 ALA A C 1
ATOM 2260 O O . ALA A 1 287 ? -1.190 -7.572 23.901 1.00 34.43 308 ALA A O 1
ATOM 2262 N N . CYS A 1 288 ? -3.110 -6.436 24.213 1.00 35.87 309 CYS A N 1
ATOM 2263 C CA . CYS A 1 288 ? -2.632 -5.217 23.557 1.00 38.18 309 CYS A CA 1
ATOM 2264 C C . CYS A 1 288 ? -2.546 -4.061 24.548 1.00 35.87 309 CYS A C 1
ATOM 2265 O O . CYS A 1 288 ? -3.495 -3.828 25.312 1.00 39.15 309 CYS A O 1
ATOM 2268 N N . HIS A 1 289 ? -1.404 -3.372 24.552 1.00 33.56 310 HIS A N 1
ATOM 2269 C CA . HIS A 1 289 ? -1.188 -2.247 25.460 1.00 36.64 310 HIS A CA 1
ATOM 2270 C C . HIS A 1 289 ? -2.243 -1.156 25.237 1.00 40.69 310 HIS A C 1
ATOM 2271 O O . HIS A 1 289 ? -2.726 -0.969 24.115 1.00 36.51 310 HIS A O 1
ATOM 2278 N N . PRO A 1 290 ? -2.686 -0.473 26.291 1.00 38.74 311 PRO A N 1
ATOM 2279 C CA . PRO A 1 290 ? -3.807 0.466 26.124 1.00 42.40 311 PRO A CA 1
ATOM 2280 C C . PRO A 1 290 ? -3.469 1.720 25.352 1.00 36.24 311 PRO A C 1
ATOM 2281 O O . PRO A 1 290 ? -4.393 2.287 24.764 1.00 43.01 311 PRO A O 1
ATOM 2285 N N . THR A 1 291 ? -2.205 2.174 25.336 1.00 37.54 312 THR A N 1
ATOM 2286 C CA . THR A 1 291 ? -1.831 3.403 24.637 1.00 45.59 312 THR A CA 1
ATOM 2287 C C . THR A 1 291 ? -0.694 3.237 23.631 1.00 44.65 312 THR A C 1
ATOM 2288 O O . THR A 1 291 ? -0.626 4.022 22.690 1.00 52.94 312 THR A O 1
ATOM 2292 N N . GLU A 1 292 ? 0.184 2.246 23.792 1.00 42.77 313 GLU A N 1
ATOM 2293 C CA . GLU A 1 292 ? 1.298 2.042 22.884 1.00 36.54 313 GLU A CA 1
ATOM 2294 C C . GLU A 1 292 ? 1.041 0.853 21.962 1.00 44.12 313 GLU A C 1
ATOM 2295 O O . GLU A 1 292 ? 0.260 -0.054 22.286 1.00 42.13 313 GLU A O 1
ATOM 2301 N N . ASN A 1 293 ? 1.730 0.829 20.813 1.00 37.70 314 ASN A N 1
ATOM 2302 C CA . ASN A 1 293 ? 1.616 -0.318 19.914 1.00 34.91 314 ASN A CA 1
ATOM 2303 C C . ASN A 1 293 ? 2.487 -1.445 20.452 1.00 33.07 314 ASN A C 1
ATOM 2304 O O . ASN A 1 293 ? 3.539 -1.758 19.900 1.00 39.54 314 ASN A O 1
ATOM 2309 N N . ILE A 1 294 ? 2.037 -2.054 21.548 1.00 35.50 315 ILE A N 1
ATOM 2310 C CA . ILE A 1 294 ? 2.732 -3.190 22.157 1.00 34.87 315 ILE A CA 1
ATOM 2311 C C . ILE A 1 294 ? 1.772 -4.373 22.259 1.00 36.17 315 ILE A C 1
ATOM 2312 O O . ILE A 1 294 ? 0.633 -4.217 22.710 1.00 39.82 315 ILE A O 1
ATOM 2317 N N . ILE A 1 295 ? 2.251 -5.556 21.871 1.00 39.00 316 ILE A N 1
ATOM 2318 C CA . ILE A 1 295 ? 1.533 -6.818 22.008 1.00 34.56 316 ILE A CA 1
ATOM 2319 C C . ILE A 1 295 ? 2.300 -7.733 22.954 1.00 35.68 316 ILE A C 1
ATOM 2320 O O . ILE A 1 295 ? 3.507 -7.910 22.803 1.00 32.23 316 ILE A O 1
ATOM 2325 N N . ALA A 1 296 ? 1.617 -8.280 23.952 1.00 33.02 317 ALA A N 1
ATOM 2326 C CA . ALA A 1 296 ? 2.181 -9.331 24.784 1.00 31.85 317 ALA A CA 1
ATOM 2327 C C . ALA A 1 296 ? 1.592 -10.671 24.369 1.00 31.97 317 ALA A C 1
ATOM 2328 O O . ALA A 1 296 ? 0.380 -10.781 24.180 1.00 31.22 317 ALA A O 1
ATOM 2330 N N . SER A 1 297 ? 2.445 -11.684 24.235 1.00 33.30 318 SER A N 1
ATOM 2331 C CA . SER A 1 297 ? 1.984 -13.023 23.862 1.00 37.15 318 SER A CA 1
ATOM 2332 C C . SER A 1 297 ? 2.590 -14.048 24.806 1.00 31.42 318 SER A C 1
ATOM 2333 O O . SER A 1 297 ? 3.700 -13.863 25.300 1.00 35.73 318 SER A O 1
ATOM 2336 N N . ALA A 1 298 ? 1.841 -15.117 25.090 1.00 32.09 319 ALA A N 1
ATOM 2337 C CA . ALA A 1 298 ? 2.301 -16.168 25.993 1.00 32.46 319 ALA A CA 1
ATOM 2338 C C . ALA A 1 298 ? 1.948 -17.553 25.435 1.00 35.59 319 ALA A C 1
ATOM 2339 O O . ALA A 1 298 ? 0.934 -17.729 24.751 1.00 34.29 319 ALA A O 1
ATOM 2341 N N . ALA A 1 299 ? 2.739 -18.550 25.797 1.00 36.82 320 ALA A N 1
ATOM 2342 C CA . ALA A 1 299 ? 2.665 -19.850 25.150 1.00 42.23 320 ALA A CA 1
ATOM 2343 C C . ALA A 1 299 ? 2.629 -20.985 26.180 1.00 39.83 320 ALA A C 1
ATOM 2344 O O . ALA A 1 299 ? 2.834 -20.788 27.377 1.00 38.77 320 ALA A O 1
ATOM 2346 N N . LEU A 1 300 ? 2.335 -22.192 25.707 1.00 39.96 321 LEU A N 1
ATOM 2347 C CA . LEU A 1 300 ? 2.061 -23.310 26.603 1.00 38.35 321 LEU A CA 1
ATOM 2348 C C . LEU A 1 300 ? 3.373 -24.018 27.002 1.00 38.56 321 LEU A C 1
ATOM 2349 O O . LEU A 1 300 ? 4.473 -23.507 26.778 1.00 35.56 321 LEU A O 1
ATOM 2354 N N . GLU A 1 301 ? 3.236 -25.237 27.547 1.00 42.03 322 GLU A N 1
ATOM 2355 C CA . GLU A 1 301 ? 4.252 -25.906 28.381 1.00 36.56 322 GLU A CA 1
ATOM 2356 C C . GLU A 1 301 ? 5.599 -26.089 27.686 1.00 35.22 322 GLU A C 1
ATOM 2357 O O . GLU A 1 301 ? 6.640 -26.063 28.344 1.00 47.22 322 GLU A O 1
ATOM 2363 N N . ASN A 1 302 ? 5.609 -26.386 26.395 1.00 36.06 323 ASN A N 1
ATOM 2364 C CA . ASN A 1 302 ? 6.901 -26.632 25.772 1.00 37.20 323 ASN A CA 1
ATOM 2365 C C . ASN A 1 302 ? 7.679 -25.332 25.524 1.00 50.35 323 ASN A C 1
ATOM 2366 O O . ASN A 1 302 ? 8.865 -25.397 25.206 1.00 43.53 323 ASN A O 1
ATOM 2371 N N . ASP A 1 303 ? 7.042 -24.175 25.707 1.00 50.92 324 ASP A N 1
ATOM 2372 C CA . ASP A 1 303 ? 7.668 -22.865 25.542 1.00 48.71 324 ASP A CA 1
ATOM 2373 C C . ASP A 1 303 ? 7.856 -22.215 26.906 1.00 36.59 324 ASP A C 1
ATOM 2374 O O . ASP A 1 303 ? 8.991 -21.968 27.351 1.00 45.91 324 ASP A O 1
ATOM 2379 N N . LYS A 1 304 ? 6.748 -21.820 27.514 1.00 41.72 325 LYS A N 1
ATOM 2380 C CA . LYS A 1 304 ? 6.670 -21.256 28.858 1.00 59.58 325 LYS A CA 1
ATOM 2381 C C . LYS A 1 304 ? 7.151 -19.817 28.931 1.00 58.73 325 LYS A C 1
ATOM 2382 O O . LYS A 1 304 ? 7.218 -19.271 30.055 1.00 44.90 325 LYS A O 1
ATOM 2388 N N . THR A 1 305 ? 7.453 -19.165 27.791 1.00 37.43 326 THR A N 1
ATOM 2389 C CA . THR A 1 305 ? 7.859 -17.765 27.839 1.00 39.82 326 THR A CA 1
ATOM 2390 C C . THR A 1 305 ? 6.716 -16.836 27.413 1.00 36.97 326 THR A C 1
ATOM 2391 O O . THR A 1 305 ? 5.741 -17.227 26.764 1.00 39.65 326 THR A O 1
ATOM 2395 N N . ILE A 1 306 ? 6.863 -15.578 27.801 1.00 34.45 327 ILE A N 1
ATOM 2396 C CA . ILE A 1 306 ? 6.027 -14.475 27.366 1.00 35.17 327 ILE A CA 1
ATOM 2397 C C . ILE A 1 306 ? 6.860 -13.561 26.468 1.00 32.60 327 ILE A C 1
ATOM 2398 O O . ILE A 1 306 ? 7.993 -13.226 26.804 1.00 35.57 327 ILE A O 1
ATOM 2403 N N . LYS A 1 307 ? 6.286 -13.113 25.359 1.00 34.33 328 LYS A N 1
ATOM 2404 C CA . LYS A 1 307 ? 6.966 -12.206 24.449 1.00 38.85 328 LYS A CA 1
ATOM 2405 C C . LYS A 1 307 ? 6.260 -10.851 24.365 1.00 35.02 328 LYS A C 1
ATOM 2406 O O . LYS A 1 307 ? 5.003 -10.771 24.323 1.00 32.59 328 LYS A O 1
ATOM 2412 N N . LEU A 1 308 ? 7.083 -9.783 24.357 1.00 34.71 329 LEU A N 1
ATOM 2413 C CA . LEU A 1 308 ? 6.654 -8.403 24.064 1.00 29.78 329 LEU A CA 1
ATOM 2414 C C . LEU A 1 308 ? 7.066 -8.027 22.653 1.00 27.42 329 LEU A C 1
ATOM 2415 O O . LEU A 1 308 ? 8.255 -8.047 22.328 1.00 34.68 329 LEU A O 1
ATOM 2420 N N . TRP A 1 309 ? 6.111 -7.659 21.832 1.00 32.47 330 TRP A N 1
ATOM 2421 C CA . TRP A 1 309 ? 6.353 -7.180 20.469 1.00 37.04 330 TRP A CA 1
ATOM 2422 C C . TRP A 1 309 ? 5.919 -5.715 20.346 1.00 29.21 330 TRP A C 1
ATOM 2423 O O . TRP A 1 309 ? 4.955 -5.293 20.984 1.00 33.61 330 TRP A O 1
ATOM 2434 N N . LYS A 1 310 ? 6.621 -4.931 19.531 1.00 38.52 331 LYS A N 1
ATOM 2435 C CA . LYS A 1 310 ? 6.277 -3.518 19.357 1.00 37.51 331 LYS A CA 1
ATOM 2436 C C . LYS A 1 310 ? 6.336 -3.163 17.895 1.00 36.15 331 LYS A C 1
ATOM 2437 O O . LYS A 1 310 ? 7.226 -3.624 17.173 1.00 39.59 331 LYS A O 1
ATOM 2443 N N . SER A 1 311 ? 5.439 -2.278 17.480 1.00 35.93 332 SER A N 1
ATOM 2444 C CA . SER A 1 311 ? 5.385 -1.821 16.091 1.00 47.93 332 SER A CA 1
ATOM 2445 C C . SER A 1 311 ? 5.370 -0.300 16.107 1.00 45.58 332 SER A C 1
ATOM 2446 O O . SER A 1 311 ? 4.365 0.315 16.496 1.00 48.48 332 SER A O 1
ATOM 2449 N N . ASP A 1 312 ? 6.464 0.325 15.717 1.00 52.97 333 ASP A N 1
ATOM 2450 C CA . ASP A 1 312 ? 6.397 1.772 15.624 1.00 50.41 333 ASP A CA 1
ATOM 2451 C C . ASP A 1 312 ? 6.072 2.229 14.227 1.00 52.68 333 ASP A C 1
ATOM 2452 O O . ASP A 1 312 ? 5.531 3.326 14.048 1.00 57.06 333 ASP A O 1
ATOM 2457 N N . CYS A 1 313 ? 6.323 1.392 13.247 1.00 46.39 334 CYS A N 1
ATOM 2458 C CA . CYS A 1 313 ? 6.204 1.836 11.885 1.00 59.68 334 CYS A CA 1
ATOM 2459 C C . CYS A 1 313 ? 5.187 0.958 11.160 1.00 63.26 334 CYS A C 1
ATOM 2460 O O . CYS A 1 313 ? 4.267 0.399 11.763 1.00 62.54 334 CYS A O 1
ATOM 2463 N N . GLY A 1 314 ? 5.353 0.849 9.850 1.00 53.79 335 GLY A N 1
ATOM 2464 C CA . GLY A 1 314 ? 4.513 -0.059 9.101 1.00 57.05 335 GLY A CA 1
ATOM 2465 C C . GLY A 1 314 ? 4.521 0.263 7.627 1.00 62.85 335 GLY A C 1
ATOM 2466 O O . GLY A 1 314 ? 5.266 1.129 7.162 1.00 51.65 335 GLY A O 1
ATOM 2467 N N . THR A 1 315 ? 3.673 -0.456 6.897 1.00 53.64 336 THR A N 1
ATOM 2468 C CA . THR A 1 315 ? 3.525 -0.214 5.472 1.00 50.41 336 THR A CA 1
ATOM 2469 C C . THR A 1 315 ? 2.511 0.891 5.276 1.00 40.35 336 THR A C 1
ATOM 2470 O O . THR A 1 315 ? 1.421 0.839 5.838 1.00 44.11 336 THR A O 1
ATOM 2474 N N . LEU A 1 316 ? 2.856 1.856 4.436 1.00 45.41 337 LEU A N 1
ATOM 2475 C CA . LEU A 1 316 ? 1.966 2.930 4.040 1.00 47.32 337 LEU A CA 1
ATOM 2476 C C . LEU A 1 316 ? 1.683 2.802 2.549 1.00 52.62 337 LEU A C 1
ATOM 2477 O O . LEU A 1 316 ? 2.580 2.421 1.780 1.00 51.29 337 LEU A O 1
ATOM 2482 N N . GLU A 1 317 ? 0.452 3.129 2.128 1.00 39.76 338 GLU A N 1
ATOM 2483 C CA . GLU A 1 317 ? 0.141 3.271 0.706 1.00 48.27 338 GLU A CA 1
ATOM 2484 C C . GLU A 1 317 ? 0.389 4.705 0.246 1.00 45.23 338 GLU A C 1
ATOM 2485 O O . GLU A 1 317 ? -0.092 5.653 0.863 1.00 62.54 338 GLU A O 1
ATOM 2491 N N . VAL A 1 318 ? 1.133 4.863 -0.843 1.00 52.13 339 VAL A N 1
ATOM 2492 C CA . VAL A 1 318 ? 1.576 6.163 -1.347 1.00 44.61 339 VAL A CA 1
ATOM 2493 C C . VAL A 1 318 ? 1.162 6.336 -2.779 1.00 46.47 339 VAL A C 1
ATOM 2494 O O . VAL A 1 318 ? 1.622 5.590 -3.643 1.00 60.28 339 VAL A O 1
ATOM 2498 N N . LEU A 1 319 ? 0.357 7.374 -3.041 1.00 48.82 340 LEU A N 1
ATOM 2499 C CA . LEU A 1 319 ? -0.126 7.679 -4.379 1.00 48.53 340 LEU A CA 1
ATOM 2500 C C . LEU A 1 319 ? 0.872 8.554 -5.114 1.00 55.63 340 LEU A C 1
ATOM 2501 O O . LEU A 1 319 ? 1.044 9.731 -4.790 1.00 71.42 340 LEU A O 1
ATOM 2506 N N . PHE A 1 320 ? 1.477 8.000 -6.142 1.00 59.09 341 PHE A N 1
ATOM 2507 C CA . PHE A 1 320 ? 2.322 8.749 -7.047 1.00 53.03 341 PHE A CA 1
ATOM 2508 C C . PHE A 1 320 ? 1.487 9.282 -8.201 1.00 74.55 341 PHE A C 1
ATOM 2509 O O . PHE A 1 320 ? 0.619 8.582 -8.727 1.00 63.18 341 PHE A O 1
ATOM 2517 N N . GLN A 1 321 ? 1.750 10.520 -8.594 1.00 75.17 342 GLN A N 1
ATOM 2518 C CA . GLN A 1 321 ? 0.987 11.110 -9.689 1.00 79.21 342 GLN A CA 1
ATOM 2519 C C . GLN A 1 321 ? 1.711 12.301 -10.302 1.00 75.37 342 GLN A C 1
ATOM 2520 O O . GLN A 1 321 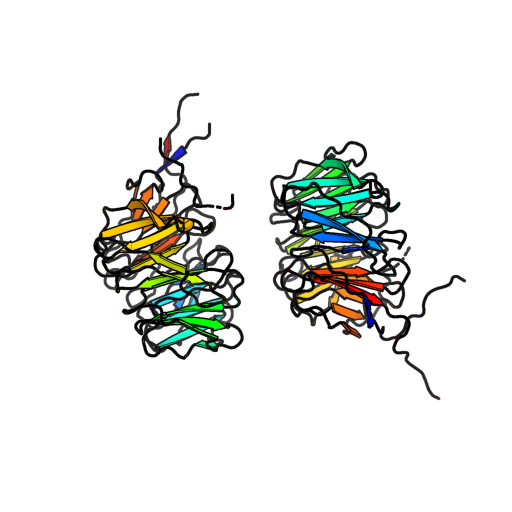? 2.821 12.166 -10.822 1.00 81.07 342 GLN A O 1
ATOM 2526 N N . SER B 1 5 ? -25.083 -39.674 55.428 1.00 117.24 26 SER B N 1
ATOM 2527 C CA . SER B 1 5 ? -24.503 -40.717 54.580 1.00 118.14 26 SER B CA 1
ATOM 2528 C C . SER B 1 5 ? -25.399 -41.012 53.372 1.00 115.78 26 SER B C 1
ATOM 2529 O O . SER B 1 5 ? -26.608 -41.212 53.519 1.00 113.04 26 SER B O 1
ATOM 2532 N N . LYS B 1 6 ? -24.796 -41.040 52.170 1.00 116.96 27 LYS B N 1
ATOM 2533 C CA . LYS B 1 6 ? -25.521 -41.378 50.946 1.00 98.69 27 LYS B CA 1
ATOM 2534 C C . LYS B 1 6 ? -25.719 -42.894 50.857 1.00 101.64 27 LYS B C 1
ATOM 2535 O O . LYS B 1 6 ? -24.866 -43.658 51.318 1.00 100.68 27 LYS B O 1
ATOM 2541 N N . PRO B 1 7 ? -26.849 -43.358 50.319 1.00 93.59 28 PRO B N 1
ATOM 2542 C CA . PRO B 1 7 ? -27.023 -44.805 50.124 1.00 82.15 28 PRO B CA 1
ATOM 2543 C C . PRO B 1 7 ? -26.022 -45.330 49.102 1.00 78.63 28 PRO B C 1
ATOM 2544 O O . PRO B 1 7 ? -25.617 -44.626 48.174 1.00 81.67 28 PRO B O 1
ATOM 2548 N N . THR B 1 8 ? -25.628 -46.588 49.268 1.00 80.08 29 THR B N 1
ATOM 2549 C CA . THR B 1 8 ? -24.518 -47.072 48.459 1.00 84.19 29 THR B CA 1
ATOM 2550 C C . THR B 1 8 ? -25.018 -48.023 47.385 1.00 77.02 29 THR B C 1
ATOM 2551 O O . THR B 1 8 ? -25.781 -48.957 47.689 1.00 66.36 29 THR B O 1
ATOM 2555 N N . PRO B 1 9 ? -24.647 -47.787 46.122 1.00 73.09 30 PRO B N 1
ATOM 2556 C CA . PRO B 1 9 ? -24.964 -48.753 45.051 1.00 73.49 30 PRO B CA 1
ATOM 2557 C C . PRO B 1 9 ? -24.302 -50.094 45.328 1.00 66.98 30 PRO B C 1
ATOM 2558 O O . PRO B 1 9 ? -23.069 -50.198 45.364 1.00 80.26 30 PRO B O 1
ATOM 2562 N N . VAL B 1 10 ? -25.112 -51.131 45.519 1.00 54.89 31 VAL B N 1
ATOM 2563 C CA . VAL B 1 10 ? -24.570 -52.473 45.710 1.00 61.67 31 VAL B CA 1
ATOM 2564 C C . VAL B 1 10 ? -24.796 -53.367 44.516 1.00 59.66 31 VAL B C 1
ATOM 2565 O O . VAL B 1 10 ? -24.314 -54.507 44.518 1.00 61.74 31 VAL B O 1
ATOM 2569 N N . LYS B 1 11 ? -25.505 -52.908 43.505 1.00 53.99 32 LYS B N 1
ATOM 2570 C CA . LYS B 1 11 ? -25.759 -53.756 42.353 1.00 50.32 32 LYS B CA 1
ATOM 2571 C C . LYS B 1 11 ? -26.382 -52.964 41.216 1.00 63.49 32 LYS B C 1
ATOM 2572 O O . LYS B 1 11 ? -27.334 -52.216 41.456 1.00 55.18 32 LYS B O 1
ATOM 2578 N N . PRO B 1 12 ? -25.889 -53.089 39.984 1.00 60.25 33 PRO B N 1
ATOM 2579 C CA . PRO B 1 12 ? -26.503 -52.399 38.846 1.00 45.64 33 PRO B CA 1
ATOM 2580 C C . PRO B 1 12 ? -27.772 -53.151 38.462 1.00 52.45 33 PRO B C 1
ATOM 2581 O O . PRO B 1 12 ? -28.072 -54.227 39.003 1.00 54.60 33 PRO B O 1
ATOM 2585 N N . ASN B 1 13 ? -28.522 -52.611 37.505 1.00 45.75 34 ASN B N 1
ATOM 2586 C CA . ASN B 1 13 ? -29.586 -53.423 36.920 1.00 53.92 34 ASN B CA 1
ATOM 2587 C C . ASN B 1 13 ? -29.627 -53.183 35.405 1.00 56.86 34 ASN B C 1
ATOM 2588 O O . ASN B 1 13 ? -30.591 -52.657 34.833 1.00 44.58 34 ASN B O 1
ATOM 2593 N N . TYR B 1 14 ? -28.527 -53.573 34.757 1.00 43.80 35 TYR B N 1
ATOM 2594 C CA . TYR B 1 14 ? -28.426 -53.502 33.308 1.00 37.97 35 TYR B CA 1
ATOM 2595 C C . TYR B 1 14 ? -29.481 -54.395 32.684 1.00 43.37 35 TYR B C 1
ATOM 2596 O O . TYR B 1 14 ? -29.598 -55.574 33.038 1.00 46.82 35 TYR B O 1
ATOM 2605 N N . ALA B 1 15 ? -30.282 -53.817 31.779 1.00 53.01 36 ALA B N 1
ATOM 2606 C CA . ALA B 1 15 ? -31.391 -54.490 31.112 1.00 41.98 36 ALA B CA 1
ATOM 2607 C C . ALA B 1 15 ? -31.280 -54.233 29.617 1.00 51.55 36 ALA B C 1
ATOM 2608 O O . ALA B 1 15 ? -30.890 -53.136 29.202 1.00 48.75 36 ALA B O 1
ATOM 2610 N N . LEU B 1 16 ? -31.614 -55.248 28.810 1.00 39.97 37 LEU B N 1
ATOM 2611 C CA . LEU B 1 16 ? -31.397 -55.139 27.374 1.00 41.79 37 LEU B CA 1
ATOM 2612 C C . LEU B 1 16 ? -32.292 -54.053 26.760 1.00 54.93 37 LEU B C 1
ATOM 2613 O O . LEU B 1 16 ? -33.495 -53.985 27.043 1.00 56.08 37 LEU B O 1
ATOM 2618 N N . LYS B 1 17 ? -31.697 -53.166 25.930 1.00 50.94 38 LYS B N 1
ATOM 2619 C CA . LYS B 1 17 ? -32.510 -52.170 25.235 1.00 45.98 38 LYS B CA 1
ATOM 2620 C C . LYS B 1 17 ? -32.544 -52.397 23.733 1.00 55.20 38 LYS B C 1
ATOM 2621 O O . LYS B 1 17 ? -33.619 -52.317 23.126 1.00 71.07 38 LYS B O 1
ATOM 2627 N N . PHE B 1 18 ? -31.413 -52.731 23.114 1.00 55.11 39 PHE B N 1
ATOM 2628 C CA . PHE B 1 18 ? -31.378 -52.919 21.671 1.00 47.43 39 PHE B CA 1
ATOM 2629 C C . PHE B 1 18 ? -30.421 -54.032 21.281 1.00 62.59 39 PHE B C 1
ATOM 2630 O O . PHE B 1 18 ? -29.307 -54.139 21.820 1.00 50.80 39 PHE B O 1
ATOM 2638 N N . THR B 1 19 ? -30.871 -54.854 20.333 1.00 58.75 40 THR B N 1
ATOM 2639 C CA . THR B 1 19 ? -30.041 -55.853 19.671 1.00 56.71 40 THR B CA 1
ATOM 2640 C C . THR B 1 19 ? -29.740 -55.329 18.275 1.00 57.98 40 THR B C 1
ATOM 2641 O O . THR B 1 19 ? -30.655 -55.085 17.481 1.00 59.40 40 THR B O 1
ATOM 2645 N N . LEU B 1 20 ? -28.465 -55.093 18.013 1.00 56.14 41 LEU B N 1
ATOM 2646 C CA . LEU B 1 20 ? -27.988 -54.444 16.801 1.00 60.73 41 LEU B CA 1
ATOM 2647 C C . LEU B 1 20 ? -27.436 -55.507 15.860 1.00 75.70 41 LEU B C 1
ATOM 2648 O O . LEU B 1 20 ? -26.318 -55.999 16.054 1.00 84.32 41 LEU B O 1
ATOM 2653 N N . ALA B 1 21 ? -28.211 -55.858 14.845 1.00 86.20 42 ALA B N 1
ATOM 2654 C CA . ALA B 1 21 ? -27.772 -56.794 13.820 1.00 84.56 42 ALA B CA 1
ATOM 2655 C C . ALA B 1 21 ? -27.198 -56.032 12.627 1.00 80.85 42 ALA B C 1
ATOM 2656 O O . ALA B 1 21 ? -27.456 -54.841 12.427 1.00 89.90 42 ALA B O 1
ATOM 2658 N N . GLY B 1 22 ? -26.385 -56.731 11.846 1.00 82.04 43 GLY B N 1
ATOM 2659 C CA . GLY B 1 22 ? -25.788 -56.122 10.677 1.00 79.08 43 GLY B CA 1
ATOM 2660 C C . GLY B 1 22 ? -24.512 -56.812 10.251 1.00 90.73 43 GLY B C 1
ATOM 2661 O O . GLY B 1 22 ? -24.298 -57.067 9.062 1.00 93.10 43 GLY B O 1
ATOM 2662 N N . HIS B 1 23 ? -23.659 -57.128 11.217 1.00 90.89 44 HIS B N 1
ATOM 2663 C CA . HIS B 1 23 ? -22.356 -57.690 10.904 1.00 82.95 44 HIS B CA 1
ATOM 2664 C C . HIS B 1 23 ? -22.528 -59.128 10.428 1.00 74.17 44 HIS B C 1
ATOM 2665 O O . HIS B 1 23 ? -23.324 -59.888 10.989 1.00 75.13 44 HIS B O 1
ATOM 2672 N N . THR B 1 24 ? -21.819 -59.485 9.359 1.00 77.61 45 THR B N 1
ATOM 2673 C CA . THR B 1 24 ? -21.992 -60.800 8.740 1.00 92.17 45 THR B CA 1
ATOM 2674 C C . THR B 1 24 ? -21.061 -61.872 9.300 1.00 86.63 45 THR B C 1
ATOM 2675 O O . THR B 1 24 ? -21.392 -63.062 9.231 1.00 82.48 45 THR B O 1
ATOM 2679 N N . LYS B 1 25 ? -19.921 -61.492 9.851 1.00 103.24 46 LYS B N 1
ATOM 2680 C CA . LYS B 1 25 ? -19.064 -62.429 10.548 1.00 101.04 46 LYS B CA 1
ATOM 2681 C C . LYS B 1 25 ? -19.066 -62.065 12.031 1.00 99.92 46 LYS B C 1
ATOM 2682 O O . LYS B 1 25 ? -19.856 -61.224 12.480 1.00 98.29 46 LYS B O 1
ATOM 2688 N N . ALA B 1 26 ? -18.191 -62.705 12.803 1.00 90.36 47 ALA B N 1
ATOM 2689 C CA . ALA B 1 26 ? -18.094 -62.369 14.217 1.00 81.55 47 ALA B CA 1
ATOM 2690 C C . ALA B 1 26 ? -17.625 -60.924 14.388 1.00 64.57 47 ALA B C 1
ATOM 2691 O O . ALA B 1 26 ? -16.861 -60.395 13.574 1.00 63.79 47 ALA B O 1
ATOM 2693 N N . VAL B 1 27 ? -18.119 -60.269 15.434 1.00 64.03 48 VAL B N 1
ATOM 2694 C CA . VAL B 1 27 ? -17.704 -58.902 15.743 1.00 66.90 48 VAL B CA 1
ATOM 2695 C C . VAL B 1 27 ? -16.445 -58.959 16.604 1.00 69.40 48 VAL B C 1
ATOM 2696 O O . VAL B 1 27 ? -16.281 -59.874 17.419 1.00 71.19 48 VAL B O 1
ATOM 2700 N N . SER B 1 28 ? -15.535 -57.993 16.428 1.00 62.29 49 SER B N 1
ATOM 2701 C CA . SER B 1 28 ? -14.260 -58.045 17.137 1.00 57.48 49 SER B CA 1
ATOM 2702 C C . SER B 1 28 ? -14.062 -56.946 18.185 1.00 61.26 49 SER B C 1
ATOM 2703 O O . SER B 1 28 ? -13.295 -57.144 19.131 1.00 45.52 49 SER B O 1
ATOM 2706 N N . SER B 1 29 ? -14.756 -55.821 18.078 1.00 54.47 50 SER B N 1
ATOM 2707 C CA . SER B 1 29 ? -14.537 -54.731 19.009 1.00 47.16 50 SER B CA 1
ATOM 2708 C C . SER B 1 29 ? -15.757 -53.829 18.964 1.00 50.57 50 SER B C 1
ATOM 2709 O O . SER B 1 29 ? -16.388 -53.712 17.913 1.00 54.71 50 SER B O 1
ATOM 2712 N N . VAL B 1 30 ? -16.087 -53.204 20.103 1.00 48.97 51 VAL B N 1
ATOM 2713 C CA . VAL B 1 30 ? -17.083 -52.124 20.174 1.00 44.16 51 VAL B CA 1
ATOM 2714 C C . VAL B 1 30 ? -16.547 -51.025 21.092 1.00 47.35 51 VAL B C 1
ATOM 2715 O O . VAL B 1 30 ? -15.993 -51.324 22.160 1.00 44.35 51 VAL B O 1
ATOM 2719 N N . LYS B 1 31 ? -16.686 -49.763 20.675 1.00 35.78 52 LYS B N 1
ATOM 2720 C CA . LYS B 1 31 ? -16.207 -48.624 21.459 1.00 44.97 52 LYS B CA 1
ATOM 2721 C C . LYS B 1 31 ? -17.224 -47.489 21.385 1.00 41.60 52 LYS B C 1
ATOM 2722 O O . LYS B 1 31 ? -17.869 -47.284 20.349 1.00 44.14 52 LYS B O 1
ATOM 2728 N N . PHE B 1 32 ? -17.378 -46.757 22.490 1.00 42.86 53 PHE B N 1
ATOM 2729 C CA . PHE B 1 32 ? -18.269 -45.602 22.535 1.00 48.10 53 PHE B CA 1
ATOM 2730 C C . PHE B 1 32 ? -17.419 -44.377 22.211 1.00 42.87 53 PHE B C 1
ATOM 2731 O O . PHE B 1 32 ? -16.307 -44.255 22.725 1.00 38.93 53 PHE B O 1
ATOM 2739 N N . SER B 1 33 ? -17.912 -43.498 21.333 1.00 43.46 54 SER B N 1
ATOM 2740 C CA . SER B 1 33 ? -17.242 -42.222 21.121 1.00 45.38 54 SER B CA 1
ATOM 2741 C C . SER B 1 33 ? -17.160 -41.443 22.436 1.00 40.98 54 SER B C 1
ATOM 2742 O O . SER B 1 33 ? -18.048 -41.563 23.289 1.00 50.38 54 SER B O 1
ATOM 2745 N N . PRO B 1 34 ? -16.101 -40.651 22.649 1.00 47.66 55 PRO B N 1
ATOM 2746 C CA . PRO B 1 34 ? -15.983 -39.949 23.946 1.00 40.68 55 PRO B CA 1
ATOM 2747 C C . PRO B 1 34 ? -17.112 -38.943 24.195 1.00 49.09 55 PRO B C 1
ATOM 2748 O O . PRO B 1 34 ? -17.443 -38.659 25.359 1.00 52.07 55 PRO B O 1
ATOM 2752 N N . ASN B 1 35 ? -17.731 -38.412 23.139 1.00 47.47 56 ASN B N 1
ATOM 2753 C CA . ASN B 1 35 ? -18.796 -37.426 23.274 1.00 54.10 56 ASN B CA 1
ATOM 2754 C C . ASN B 1 35 ? -20.150 -38.074 23.557 1.00 59.06 56 ASN B C 1
ATOM 2755 O O . ASN B 1 35 ? -21.138 -37.357 23.768 1.00 54.14 56 ASN B O 1
ATOM 2760 N N . GLY B 1 36 ? -20.210 -39.415 23.550 1.00 49.35 57 GLY B N 1
ATOM 2761 C CA . GLY B 1 36 ? -21.386 -40.172 23.930 1.00 43.10 57 GLY B CA 1
ATOM 2762 C C . GLY B 1 36 ? -22.367 -40.449 22.819 1.00 39.96 57 GLY B C 1
ATOM 2763 O O . GLY B 1 36 ? -23.387 -41.108 23.068 1.00 49.82 57 GLY B O 1
ATOM 2764 N N . GLU B 1 37 ? -22.094 -39.989 21.596 1.00 42.45 58 GLU B N 1
ATOM 2765 C CA . GLU B 1 37 ? -23.124 -40.019 20.568 1.00 39.91 58 GLU B CA 1
ATOM 2766 C C . GLU B 1 37 ? -23.133 -41.312 19.767 1.00 47.50 58 GLU B C 1
ATOM 2767 O O . GLU B 1 37 ? -24.193 -41.714 19.260 1.00 42.77 58 GLU B O 1
ATOM 2773 N N . TRP B 1 38 ? -21.981 -41.966 19.614 1.00 50.63 59 TRP B N 1
ATOM 2774 C CA . TRP B 1 38 ? -21.854 -43.090 18.694 1.00 50.26 59 TRP B CA 1
ATOM 2775 C C . TRP B 1 38 ? -21.290 -44.337 19.362 1.00 51.35 59 TRP B C 1
ATOM 2776 O O . TRP B 1 38 ? -20.524 -44.254 20.326 1.00 49.61 59 TRP B O 1
ATOM 2787 N N . LEU B 1 39 ? -21.677 -45.497 18.828 1.00 53.21 60 LEU B N 1
ATOM 2788 C CA . LEU B 1 39 ? -20.985 -46.756 19.068 1.00 56.88 60 LEU B CA 1
ATOM 2789 C C . LEU B 1 39 ? -20.376 -47.218 17.743 1.00 57.61 60 LEU B C 1
ATOM 2790 O O . LEU B 1 39 ? -21.094 -47.360 16.746 1.00 55.79 60 LEU B O 1
ATOM 2795 N N . ALA B 1 40 ? -19.059 -47.444 17.728 1.00 68.69 61 ALA B N 1
ATOM 2796 C CA . ALA B 1 40 ? -18.354 -48.046 16.591 1.00 57.41 61 ALA B CA 1
ATOM 2797 C C . ALA B 1 40 ? -18.099 -49.524 16.838 1.00 56.09 61 ALA B C 1
ATOM 2798 O O . ALA B 1 40 ? -17.720 -49.909 17.944 1.00 56.43 61 ALA B O 1
ATOM 2800 N N . SER B 1 41 ? -18.295 -50.347 15.797 1.00 53.59 62 SER B N 1
ATOM 2801 C CA . SER B 1 41 ? -18.055 -51.785 15.837 1.00 44.15 62 SER B CA 1
ATOM 2802 C C . SER B 1 41 ? -17.124 -52.215 14.700 1.00 58.69 62 SER B C 1
ATOM 2803 O O . SER B 1 41 ? -17.031 -51.553 13.664 1.00 54.17 62 SER B O 1
ATOM 2806 N N . SER B 1 42 ? -16.408 -53.330 14.932 1.00 61.28 63 SER B N 1
ATOM 2807 C CA A SER B 1 42 ? -15.465 -53.895 13.973 0.41 58.73 63 SER B CA 1
ATOM 2808 C CA B SER B 1 42 ? -15.419 -53.907 14.017 0.59 58.70 63 SER B CA 1
ATOM 2809 C C . SER B 1 42 ? -15.705 -55.395 13.880 1.00 54.44 63 SER B C 1
ATOM 2810 O O . SER B 1 42 ? -16.058 -56.048 14.866 1.00 63.03 63 SER B O 1
ATOM 2815 N N . SER B 1 43 ? -15.541 -55.957 12.681 1.00 58.47 64 SER B N 1
ATOM 2816 C CA . SER B 1 43 ? -15.886 -57.372 12.536 1.00 70.06 64 SER B CA 1
ATOM 2817 C C . SER B 1 43 ? -14.842 -58.132 11.723 1.00 67.25 64 SER B C 1
ATOM 2818 O O . SER B 1 43 ? -13.888 -57.559 11.187 1.00 52.55 64 SER B O 1
ATOM 2821 N N . ALA B 1 44 ? -15.051 -59.454 11.652 1.00 69.28 65 ALA B N 1
ATOM 2822 C CA . ALA B 1 44 ? -14.224 -60.325 10.815 1.00 72.85 65 ALA B CA 1
ATOM 2823 C C . ALA B 1 44 ? -14.463 -60.080 9.333 1.00 90.15 65 ALA B C 1
ATOM 2824 O O . ALA B 1 44 ? -13.558 -60.281 8.515 1.00 82.39 65 ALA B O 1
ATOM 2826 N N . ASP B 1 45 ? -15.680 -59.702 8.960 1.00 99.11 66 ASP B N 1
ATOM 2827 C CA . ASP B 1 45 ? -15.860 -59.032 7.685 1.00 83.49 66 ASP B CA 1
ATOM 2828 C C . ASP B 1 45 ? -15.054 -57.737 7.690 1.00 74.38 66 ASP B C 1
ATOM 2829 O O . ASP B 1 45 ? -14.650 -57.226 8.729 1.00 85.84 66 ASP B O 1
ATOM 2834 N N . LYS B 1 46 ? -14.827 -57.201 6.524 1.00 73.57 67 LYS B N 1
ATOM 2835 C CA . LYS B 1 46 ? -13.825 -56.156 6.421 1.00 81.04 67 LYS B CA 1
ATOM 2836 C C . LYS B 1 46 ? -14.339 -54.782 6.811 1.00 63.75 67 LYS B C 1
ATOM 2837 O O . LYS B 1 46 ? -13.636 -53.791 6.580 1.00 78.86 67 LYS B O 1
ATOM 2843 N N . LEU B 1 47 ? -15.515 -54.665 7.418 1.00 85.68 68 LEU B N 1
ATOM 2844 C CA . LEU B 1 47 ? -16.140 -53.349 7.476 1.00 91.38 68 LEU B CA 1
ATOM 2845 C C . LEU B 1 47 ? -16.349 -52.887 8.923 1.00 89.68 68 LEU B C 1
ATOM 2846 O O . LEU B 1 47 ? -16.240 -53.656 9.890 1.00 79.19 68 LEU B O 1
ATOM 2851 N N . ILE B 1 48 ? -16.586 -51.586 9.053 1.00 84.21 69 ILE B N 1
ATOM 2852 C CA . ILE B 1 48 ? -16.762 -50.902 10.329 1.00 77.60 69 ILE B CA 1
ATOM 2853 C C . ILE B 1 48 ? -18.111 -50.189 10.281 1.00 76.14 69 ILE B C 1
ATOM 2854 O O . ILE B 1 48 ? -18.298 -49.284 9.461 1.00 70.02 69 ILE B O 1
ATOM 2859 N N . LYS B 1 49 ? -19.034 -50.560 11.167 1.00 69.68 70 LYS B N 1
ATOM 2860 C CA . LYS B 1 49 ? -20.359 -49.944 11.212 1.00 63.34 70 LYS B CA 1
ATOM 2861 C C . LYS B 1 49 ? -20.463 -48.950 12.372 1.00 69.23 70 LYS B C 1
ATOM 2862 O O . LYS B 1 49 ? -19.937 -49.191 13.463 1.00 70.36 70 LYS B O 1
ATOM 2868 N N . ILE B 1 50 ? -21.145 -47.829 12.136 1.00 69.22 71 ILE B N 1
ATOM 2869 C CA . ILE B 1 50 ? -21.376 -46.808 13.157 1.00 57.63 71 ILE B CA 1
ATOM 2870 C C . ILE B 1 50 ? -22.839 -46.855 13.574 1.00 68.86 71 ILE B C 1
ATOM 2871 O O . ILE B 1 50 ? -23.732 -47.014 12.726 1.00 58.19 71 ILE B O 1
ATOM 2876 N N . TRP B 1 51 ? -23.084 -46.778 14.886 1.00 67.98 72 TRP B N 1
ATOM 2877 C CA . TRP B 1 51 ? -24.443 -46.852 15.411 1.00 58.16 72 TRP B CA 1
ATOM 2878 C C . TRP B 1 51 ? -24.671 -45.692 16.385 1.00 59.25 72 TRP B C 1
ATOM 2879 O O . TRP B 1 51 ? -23.724 -45.100 16.918 1.00 51.46 72 TRP B O 1
ATOM 2890 N N . GLY B 1 52 ? -25.944 -45.355 16.604 1.00 62.21 73 GLY B N 1
ATOM 2891 C CA . GLY B 1 52 ? -26.283 -44.315 17.571 1.00 62.09 73 GLY B CA 1
ATOM 2892 C C . GLY B 1 52 ? -26.313 -44.902 18.978 1.00 51.96 73 GLY B C 1
ATOM 2893 O O . GLY B 1 52 ? -26.932 -45.942 19.209 1.00 49.34 73 GLY B O 1
ATOM 2894 N N . ALA B 1 53 ? -25.637 -44.231 19.921 1.00 52.31 74 ALA B N 1
ATOM 2895 C CA . ALA B 1 53 ? -25.407 -44.817 21.244 1.00 43.58 74 ALA B CA 1
ATOM 2896 C C . ALA B 1 53 ? -26.679 -44.950 22.078 1.00 49.17 74 ALA B C 1
ATOM 2897 O O . ALA B 1 53 ? -26.725 -45.805 22.968 1.00 48.63 74 ALA B O 1
ATOM 2899 N N . TYR B 1 54 ? -27.700 -44.115 21.837 1.00 50.93 75 TYR B N 1
ATOM 2900 C CA . TYR B 1 54 ? -28.908 -44.071 22.670 1.00 39.79 75 TYR B CA 1
ATOM 2901 C C . TYR B 1 54 ? -30.059 -44.848 22.082 1.00 55.63 75 TYR B C 1
ATOM 2902 O O . TYR B 1 54 ? -30.847 -45.450 22.826 1.00 59.82 75 TYR B O 1
ATOM 2911 N N . ASP B 1 55 ? -30.177 -44.847 20.757 1.00 62.58 76 ASP B N 1
ATOM 2912 C CA . ASP B 1 55 ? -31.302 -45.472 20.089 1.00 57.91 76 ASP B CA 1
ATOM 2913 C C . ASP B 1 55 ? -30.886 -46.724 19.343 1.00 50.33 76 ASP B C 1
ATOM 2914 O O . ASP B 1 55 ? -31.746 -47.430 18.817 1.00 62.61 76 ASP B O 1
ATOM 2919 N N . GLY B 1 56 ? -29.586 -47.005 19.280 1.00 65.91 77 GLY B N 1
ATOM 2920 C CA . GLY B 1 56 ? -29.098 -48.191 18.620 1.00 57.05 77 GLY B CA 1
ATOM 2921 C C . GLY B 1 56 ? -29.449 -48.302 17.159 1.00 71.36 77 GLY B C 1
ATOM 2922 O O . GLY B 1 56 ? -29.430 -49.413 16.622 1.00 71.51 77 GLY B O 1
ATOM 2923 N N . LYS B 1 57 ? -29.781 -47.198 16.485 1.00 69.26 78 LYS B N 1
ATOM 2924 C CA . LYS B 1 57 ? -30.192 -47.315 15.090 1.00 77.65 78 LYS B CA 1
ATOM 2925 C C . LYS B 1 57 ? -28.962 -47.287 14.183 1.00 69.82 78 LYS B C 1
ATOM 2926 O O . LYS B 1 57 ? -28.033 -46.500 14.388 1.00 59.02 78 LYS B O 1
ATOM 2932 N N . PHE B 1 58 ? -28.956 -48.183 13.199 1.00 73.61 79 PHE B N 1
ATOM 2933 C CA . PHE B 1 58 ? -27.824 -48.314 12.293 1.00 74.03 79 PHE B CA 1
ATOM 2934 C C . PHE B 1 58 ? -27.649 -47.011 11.517 1.00 77.52 79 PHE B C 1
ATOM 2935 O O . PHE B 1 58 ? -28.613 -46.464 10.970 1.00 94.50 79 PHE B O 1
ATOM 2943 N N . GLU B 1 59 ? -26.430 -46.487 11.511 1.00 68.85 80 GLU B N 1
ATOM 2944 C CA . GLU B 1 59 ? -26.113 -45.250 10.812 1.00 66.92 80 GLU B CA 1
ATOM 2945 C C . GLU B 1 59 ? -25.472 -45.538 9.455 1.00 83.95 80 GLU B C 1
ATOM 2946 O O . GLU B 1 59 ? -26.054 -45.235 8.412 1.00 70.67 80 GLU B O 1
ATOM 2952 N N . LYS B 1 60 ? -24.285 -46.149 9.453 1.00 91.41 81 LYS B N 1
ATOM 2953 C CA . LYS B 1 60 ? -23.478 -46.255 8.242 1.00 77.93 81 LYS B CA 1
ATOM 2954 C C . LYS B 1 60 ? -22.524 -47.433 8.366 1.00 69.06 81 LYS B C 1
ATOM 2955 O O . LYS B 1 60 ? -22.242 -47.917 9.463 1.00 64.86 81 LYS B O 1
ATOM 2961 N N . THR B 1 61 ? -22.015 -47.871 7.221 1.00 78.49 82 THR B N 1
ATOM 2962 C CA . THR B 1 61 ? -20.998 -48.908 7.122 1.00 70.98 82 THR B CA 1
ATOM 2963 C C . THR B 1 61 ? -19.765 -48.310 6.457 1.00 75.78 82 THR B C 1
ATOM 2964 O O . THR B 1 61 ? -19.883 -47.533 5.504 1.00 83.55 82 THR B O 1
ATOM 2968 N N . ILE B 1 62 ? -18.587 -48.643 6.978 1.00 78.08 83 ILE B N 1
ATOM 2969 C CA . ILE B 1 62 ? -17.311 -48.154 6.458 1.00 80.17 83 ILE B CA 1
ATOM 2970 C C . ILE B 1 62 ? -16.477 -49.369 6.063 1.00 94.05 83 ILE B C 1
ATOM 2971 O O . ILE B 1 62 ? -16.040 -50.143 6.926 1.00 88.84 83 ILE B O 1
ATOM 2976 N N . SER B 1 63 ? -16.270 -49.545 4.763 1.00 99.76 84 SER B N 1
ATOM 2977 C CA . SER B 1 63 ? -15.480 -50.633 4.210 1.00 93.06 84 SER B CA 1
ATOM 2978 C C . SER B 1 63 ? -14.192 -50.066 3.609 1.00 97.27 84 SER B C 1
ATOM 2979 O O . SER B 1 63 ? -13.961 -48.848 3.585 1.00 82.99 84 SER B O 1
ATOM 2982 N N . GLY B 1 64 ? -13.328 -50.967 3.148 1.00 103.17 85 GLY B N 1
ATOM 2983 C CA . GLY B 1 64 ? -12.115 -50.530 2.486 1.00 110.06 85 GLY B CA 1
ATOM 2984 C C . GLY B 1 64 ? -10.843 -51.060 3.103 1.00 103.45 85 GLY B C 1
ATOM 2985 O O . GLY B 1 64 ? -9.744 -50.592 2.785 1.00 102.20 85 GLY B O 1
ATOM 2986 N N . HIS B 1 65 ? -10.968 -52.040 3.992 1.00 98.38 86 HIS B N 1
ATOM 2987 C CA . HIS B 1 65 ? -9.809 -52.650 4.620 1.00 97.27 86 HIS B CA 1
ATOM 2988 C C . HIS B 1 65 ? -9.741 -54.043 4.006 1.00 97.87 86 HIS B C 1
ATOM 2989 O O . HIS B 1 65 ? -10.783 -54.678 3.805 1.00 95.71 86 HIS B O 1
ATOM 2996 N N . LYS B 1 66 ? -8.538 -54.509 3.665 1.00 106.33 87 LYS B N 1
ATOM 2997 C CA . LYS B 1 66 ? -8.415 -55.683 2.796 1.00 98.06 87 LYS B CA 1
ATOM 2998 C C . LYS B 1 66 ? -8.756 -56.997 3.506 1.00 92.19 87 LYS B C 1
ATOM 2999 O O . LYS B 1 66 ? -9.261 -57.927 2.862 1.00 86.27 87 LYS B O 1
ATOM 3005 N N . LEU B 1 67 ? -8.485 -57.113 4.809 1.00 92.90 88 LEU B N 1
ATOM 3006 C CA . LEU B 1 67 ? -8.908 -58.275 5.588 1.00 85.70 88 LEU B CA 1
ATOM 3007 C C . LEU B 1 67 ? -9.629 -57.783 6.847 1.00 86.08 88 LEU B C 1
ATOM 3008 O O . LEU B 1 67 ? -9.725 -56.574 7.095 1.00 81.68 88 LEU B O 1
ATOM 3013 N N . GLY B 1 68 ? -10.113 -58.727 7.657 1.00 70.32 89 GLY B N 1
ATOM 3014 C CA . GLY B 1 68 ? -11.007 -58.383 8.756 1.00 70.77 89 GLY B CA 1
ATOM 3015 C C . GLY B 1 68 ? -10.297 -57.647 9.885 1.00 80.19 89 GLY B C 1
ATOM 3016 O O . GLY B 1 68 ? -9.143 -57.926 10.209 1.00 81.48 89 GLY B O 1
ATOM 3017 N N . ILE B 1 69 ? -11.015 -56.690 10.497 1.00 78.50 90 ILE B N 1
ATOM 3018 C CA . ILE B 1 69 ? -10.471 -55.774 11.497 1.00 67.26 90 ILE B CA 1
ATOM 3019 C C . ILE B 1 69 ? -10.534 -56.412 12.878 1.00 64.39 90 ILE B C 1
ATOM 3020 O O . ILE B 1 69 ? -11.493 -57.106 13.212 1.00 61.70 90 ILE B O 1
ATOM 3025 N N . SER B 1 70 ? -9.508 -56.176 13.694 1.00 73.44 91 SER B N 1
ATOM 3026 C CA . SER B 1 70 ? -9.452 -56.741 15.038 1.00 56.07 91 SER B CA 1
ATOM 3027 C C . SER B 1 70 ? -9.786 -55.730 16.126 1.00 61.35 91 SER B C 1
ATOM 3028 O O . SER B 1 70 ? -10.274 -56.120 17.193 1.00 49.04 91 SER B O 1
ATOM 3031 N N . ASP B 1 71 ? -9.537 -54.447 15.877 1.00 51.69 92 ASP B N 1
ATOM 3032 C CA . ASP B 1 71 ? -9.732 -53.412 16.871 1.00 46.27 92 ASP B CA 1
ATOM 3033 C C . ASP B 1 71 ? -10.055 -52.102 16.168 1.00 58.77 92 ASP B C 1
ATOM 3034 O O . ASP B 1 71 ? -9.811 -51.939 14.973 1.00 69.04 92 ASP B O 1
ATOM 3039 N N . VAL B 1 72 ? -10.586 -51.159 16.945 1.00 57.02 93 VAL B N 1
ATOM 3040 C CA . VAL B 1 72 ? -10.875 -49.807 16.479 1.00 64.35 93 VAL B CA 1
ATOM 3041 C C . VAL B 1 72 ? -10.926 -48.884 17.691 1.00 54.32 93 VAL B C 1
ATOM 3042 O O . VAL B 1 72 ? -11.294 -49.305 18.792 1.00 59.45 93 VAL B O 1
ATOM 3046 N N . ALA B 1 73 ? -10.491 -47.632 17.503 1.00 51.66 94 ALA B N 1
ATOM 3047 C CA . ALA B 1 73 ? -10.403 -46.670 18.593 1.00 44.23 94 ALA B CA 1
ATOM 3048 C C . ALA B 1 73 ? -10.792 -45.285 18.094 1.00 55.18 94 ALA B C 1
ATOM 3049 O O . ALA B 1 73 ? -10.577 -44.960 16.927 1.00 50.92 94 ALA B O 1
ATOM 3051 N N . TRP B 1 74 ? -11.355 -44.471 18.997 1.00 59.71 95 TRP B N 1
ATOM 3052 C CA . TRP B 1 74 ? -11.818 -43.113 18.698 1.00 57.48 95 TRP B CA 1
ATOM 3053 C C . TRP B 1 74 ? -10.741 -42.095 19.043 1.00 50.59 95 TRP B C 1
ATOM 3054 O O . TRP B 1 74 ? -10.067 -42.202 20.074 1.00 52.15 95 TRP B O 1
ATOM 3065 N N . SER B 1 75 ? -10.606 -41.077 18.190 1.00 64.69 96 SER B N 1
ATOM 3066 C CA . SER B 1 75 ? -9.871 -39.881 18.597 1.00 63.61 96 SER B CA 1
ATOM 3067 C C . SER B 1 75 ? -10.597 -39.199 19.751 1.00 56.20 96 SER B C 1
ATOM 3068 O O . SER B 1 75 ? -11.787 -39.417 19.978 1.00 52.35 96 SER B O 1
ATOM 3071 N N . SER B 1 76 ? -9.873 -38.362 20.490 1.00 55.65 97 SER B N 1
ATOM 3072 C CA . SER B 1 76 ? -10.470 -37.796 21.693 1.00 53.33 97 SER B CA 1
ATOM 3073 C C . SER B 1 76 ? -11.585 -36.787 21.407 1.00 72.77 97 SER B C 1
ATOM 3074 O O . SER B 1 76 ? -12.317 -36.419 22.340 1.00 58.03 97 SER B O 1
ATOM 3077 N N . ASP B 1 77 ? -11.726 -36.347 20.153 1.00 65.44 98 ASP B N 1
ATOM 3078 C CA . ASP B 1 77 ? -12.770 -35.436 19.695 1.00 66.68 98 ASP B CA 1
ATOM 3079 C C . ASP B 1 77 ? -13.861 -36.125 18.871 1.00 66.35 98 ASP B C 1
ATOM 3080 O O . ASP B 1 77 ? -14.698 -35.444 18.267 1.00 73.37 98 ASP B O 1
ATOM 3085 N N . SER B 1 78 ? -13.870 -37.455 18.836 1.00 56.08 99 SER B N 1
ATOM 3086 C CA . SER B 1 78 ? -14.906 -38.271 18.211 1.00 51.65 99 SER B CA 1
ATOM 3087 C C . SER B 1 78 ? -14.995 -38.075 16.708 1.00 50.53 99 SER B C 1
ATOM 3088 O O . SER B 1 78 ? -15.935 -38.578 16.078 1.00 67.65 99 SER B O 1
ATOM 3091 N N . ASN B 1 79 ? -14.039 -37.377 16.103 1.00 63.30 100 ASN B N 1
ATOM 3092 C CA . ASN B 1 79 ? -14.048 -37.191 14.655 1.00 71.42 100 ASN B CA 1
ATOM 3093 C C . ASN B 1 79 ? -13.343 -38.313 13.903 1.00 75.15 100 ASN B C 1
ATOM 3094 O O . ASN B 1 79 ? -13.779 -38.689 12.802 1.00 63.04 100 ASN B O 1
ATOM 3099 N N . LEU B 1 80 ? -12.284 -38.866 14.491 1.00 69.98 101 LEU B N 1
ATOM 3100 C CA . LEU B 1 80 ? -11.413 -39.815 13.819 1.00 73.51 101 LEU B CA 1
ATOM 3101 C C . LEU B 1 80 ? -11.510 -41.185 14.465 1.00 69.64 101 LEU B C 1
ATOM 3102 O O . LEU B 1 80 ? -11.696 -41.323 15.677 1.00 70.16 101 LEU B O 1
ATOM 3107 N N . LEU B 1 81 ? -11.352 -42.186 13.629 1.00 75.32 102 LEU B N 1
ATOM 3108 C CA . LEU B 1 81 ? -11.289 -43.578 14.015 1.00 67.88 102 LEU B CA 1
ATOM 3109 C C . LEU B 1 81 ? -10.006 -44.154 13.434 1.00 74.94 102 LEU B C 1
ATOM 3110 O O . LEU B 1 81 ? -9.661 -43.841 12.289 1.00 71.99 102 LEU B O 1
ATOM 3115 N N . VAL B 1 82 ? -9.297 -44.987 14.201 1.00 71.96 103 VAL B N 1
ATOM 3116 C CA . VAL B 1 82 ? -8.221 -45.823 13.658 1.00 59.37 103 VAL B CA 1
ATOM 3117 C C . VAL B 1 82 ? -8.657 -47.274 13.764 1.00 60.61 103 VAL B C 1
ATOM 3118 O O . VAL B 1 82 ? -9.228 -47.684 14.784 1.00 67.21 103 VAL B O 1
ATOM 3122 N N . SER B 1 83 ? -8.434 -48.042 12.706 1.00 59.47 104 SER B N 1
ATOM 3123 C CA . SER B 1 83 ? -8.723 -49.472 12.719 1.00 68.91 104 SER B CA 1
ATOM 3124 C C . SER B 1 83 ? -7.405 -50.249 12.708 1.00 71.17 104 SER B C 1
ATOM 3125 O O . SER B 1 83 ? -6.310 -49.672 12.672 1.00 61.09 104 SER B O 1
ATOM 3128 N N . ALA B 1 84 ? -7.522 -51.577 12.750 1.00 60.88 105 ALA B N 1
ATOM 3129 C CA . ALA B 1 84 ? -6.352 -52.447 12.792 1.00 62.89 105 ALA B CA 1
ATOM 3130 C C . ALA B 1 84 ? -6.792 -53.833 12.359 1.00 63.56 105 ALA B C 1
ATOM 3131 O O . ALA B 1 84 ? -7.746 -54.380 12.921 1.00 57.91 105 ALA B O 1
ATOM 3133 N N . SER B 1 85 ? -6.095 -54.406 11.374 1.00 72.85 106 SER B N 1
ATOM 3134 C CA . SER B 1 85 ? -6.590 -55.608 10.707 1.00 67.43 106 SER B CA 1
ATOM 3135 C C . SER B 1 85 ? -5.472 -56.554 10.310 1.00 64.01 106 SER B C 1
ATOM 3136 O O . SER B 1 85 ? -4.293 -56.199 10.304 1.00 71.70 106 SER B O 1
ATOM 3139 N N . ASP B 1 86 ? -5.896 -57.772 9.940 1.00 57.34 107 ASP B N 1
ATOM 3140 C CA . ASP B 1 86 ? -5.048 -58.756 9.290 1.00 80.89 107 ASP B CA 1
ATOM 3141 C C . ASP B 1 86 ? -4.436 -58.222 7.994 1.00 79.02 107 ASP B C 1
ATOM 3142 O O . ASP B 1 86 ? -3.574 -58.889 7.423 1.00 81.81 107 ASP B O 1
ATOM 3147 N N . ASP B 1 87 ? -4.877 -57.053 7.519 1.00 86.05 108 ASP B N 1
ATOM 3148 C CA . ASP B 1 87 ? -4.239 -56.257 6.476 1.00 79.98 108 ASP B CA 1
ATOM 3149 C C . ASP B 1 87 ? -2.768 -56.002 6.644 1.00 77.57 108 ASP B C 1
ATOM 3150 O O . ASP B 1 87 ? -2.139 -55.458 5.726 1.00 93.84 108 ASP B O 1
ATOM 3155 N N . LYS B 1 88 ? -2.235 -56.275 7.826 1.00 73.67 109 LYS B N 1
ATOM 3156 C CA . LYS B 1 88 ? -0.890 -55.894 8.231 1.00 89.07 109 LYS B CA 1
ATOM 3157 C C . LYS B 1 88 ? -0.831 -54.378 8.445 1.00 73.33 109 LYS B C 1
ATOM 3158 O O . LYS B 1 88 ? 0.244 -53.846 8.710 1.00 88.44 109 LYS B O 1
ATOM 3164 N N . THR B 1 89 ? -1.950 -53.660 8.289 1.00 71.58 110 THR B N 1
ATOM 3165 C CA . THR B 1 89 ? -1.943 -52.202 8.361 1.00 78.55 110 THR B CA 1
ATOM 3166 C C . THR B 1 89 ? -2.975 -51.699 9.363 1.00 73.17 110 THR B C 1
ATOM 3167 O O . THR B 1 89 ? -3.866 -52.429 9.818 1.00 76.09 110 THR B O 1
ATOM 3171 N N . LEU B 1 90 ? -2.863 -50.409 9.653 1.00 67.17 111 LEU B N 1
ATOM 3172 C CA . LEU B 1 90 ? -3.808 -49.659 10.463 1.00 66.91 111 LEU B CA 1
ATOM 3173 C C . LEU B 1 90 ? -4.351 -48.525 9.611 1.00 86.18 111 LEU B C 1
ATOM 3174 O O . LEU B 1 90 ? -3.569 -47.737 9.066 1.00 88.88 111 LEU B O 1
ATOM 3179 N N . LYS B 1 91 ? -5.671 -48.411 9.513 1.00 70.83 112 LYS B N 1
ATOM 3180 C CA . LYS B 1 91 ? -6.273 -47.361 8.703 1.00 81.97 112 LYS B CA 1
ATOM 3181 C C . LYS B 1 91 ? -6.899 -46.310 9.613 1.00 75.58 112 LYS B C 1
ATOM 3182 O O . LYS B 1 91 ? -7.613 -46.655 10.562 1.00 73.86 112 LYS B O 1
ATOM 3188 N N . ILE B 1 92 ? -6.576 -45.023 9.357 1.00 73.55 113 ILE B N 1
ATOM 3189 C CA . ILE B 1 92 ? -7.314 -43.895 9.920 1.00 70.54 113 ILE B CA 1
ATOM 3190 C C . ILE B 1 92 ? -8.484 -43.575 8.994 1.00 80.16 113 ILE B C 1
ATOM 3191 O O . ILE B 1 92 ? -8.345 -43.597 7.766 1.00 76.72 113 ILE B O 1
ATOM 3196 N N . TRP B 1 93 ? -9.651 -43.300 9.571 1.00 75.33 114 TRP B N 1
ATOM 3197 C CA . TRP B 1 93 ? -10.774 -42.782 8.811 1.00 75.63 114 TRP B CA 1
ATOM 3198 C C . TRP B 1 93 ? -11.311 -41.529 9.485 1.00 77.54 114 TRP B C 1
ATOM 3199 O O . TRP B 1 93 ? -11.015 -41.245 10.649 1.00 71.25 114 TRP B O 1
ATOM 3210 N N . ASP B 1 94 ? -12.069 -40.758 8.705 1.00 91.82 115 ASP B N 1
ATOM 3211 C CA . ASP B 1 94 ? -12.859 -39.630 9.186 1.00 93.47 115 ASP B CA 1
ATOM 3212 C C . ASP B 1 94 ? -14.318 -40.090 9.206 1.00 88.79 115 ASP B C 1
ATOM 3213 O O . ASP B 1 94 ? -14.805 -40.658 8.220 1.00 84.28 115 ASP B O 1
ATOM 3218 N N . VAL B 1 95 ? -14.996 -39.889 10.342 1.00 72.76 116 VAL B N 1
ATOM 3219 C CA . VAL B 1 95 ? -16.293 -40.541 10.560 1.00 83.89 116 VAL B CA 1
ATOM 3220 C C . VAL B 1 95 ? -17.401 -39.866 9.748 1.00 77.75 116 VAL B C 1
ATOM 3221 O O . VAL B 1 95 ? -18.276 -40.541 9.178 1.00 71.97 116 VAL B O 1
ATOM 3225 N N . SER B 1 96 ? -17.391 -38.530 9.699 1.00 82.07 117 SER B N 1
ATOM 3226 C CA . SER B 1 96 ? -18.346 -37.793 8.876 1.00 69.68 117 SER B CA 1
ATOM 3227 C C . SER B 1 96 ? -18.160 -38.118 7.391 1.00 81.65 117 SER B C 1
ATOM 3228 O O . SER B 1 96 ? -19.110 -38.524 6.707 1.00 79.57 117 SER B O 1
ATOM 3231 N N . SER B 1 97 ? -16.926 -37.977 6.889 1.00 89.11 118 SER B N 1
ATOM 3232 C CA . SER B 1 97 ? -16.601 -38.362 5.513 1.00 82.14 118 SER B CA 1
ATOM 3233 C C . SER B 1 97 ? -16.794 -39.861 5.271 1.00 87.99 118 SER B C 1
ATOM 3234 O O . SER B 1 97 ? -17.231 -40.275 4.188 1.00 74.51 118 SER B O 1
ATOM 3237 N N . GLY B 1 98 ? -16.469 -40.693 6.257 1.00 83.50 119 GLY B N 1
ATOM 3238 C CA . GLY B 1 98 ? -16.598 -42.123 6.054 1.00 66.88 119 GLY B CA 1
ATOM 3239 C C . GLY B 1 98 ? -15.547 -42.747 5.160 1.00 89.26 119 GLY B C 1
ATOM 3240 O O . GLY B 1 98 ? -15.730 -43.886 4.722 1.00 99.83 119 GLY B O 1
ATOM 3241 N N . LYS B 1 99 ? -14.445 -42.048 4.874 1.00 87.29 120 LYS B N 1
ATOM 3242 C CA . LYS B 1 99 ? -13.409 -42.569 3.989 1.00 88.38 120 LYS B CA 1
ATOM 3243 C C . LYS B 1 99 ? -12.040 -42.532 4.657 1.00 98.32 120 LYS B C 1
ATOM 3244 O O . LYS B 1 99 ? -11.837 -41.906 5.707 1.00 92.21 120 LYS B O 1
ATOM 3250 N N . CYS B 1 100 ? -11.091 -43.216 4.003 1.00 105.14 121 CYS B N 1
ATOM 3251 C CA . CYS B 1 100 ? -9.810 -43.589 4.608 1.00 98.67 121 CYS B CA 1
ATOM 3252 C C . CYS B 1 100 ? -8.811 -42.465 4.369 1.00 84.14 121 CYS B C 1
ATOM 3253 O O . CYS B 1 100 ? -8.327 -42.285 3.249 1.00 89.93 121 CYS B O 1
ATOM 3256 N N . LEU B 1 101 ? -8.501 -41.702 5.413 1.00 67.27 122 LEU B N 1
ATOM 3257 C CA A LEU B 1 101 ? -7.596 -40.575 5.231 0.55 66.17 122 LEU B CA 1
ATOM 3258 C CA B LEU B 1 101 ? -7.595 -40.571 5.256 0.45 66.24 122 LEU B CA 1
ATOM 3259 C C . LEU B 1 101 ? -6.161 -41.052 5.053 1.00 81.74 122 LEU B C 1
ATOM 3260 O O . LEU B 1 101 ? -5.551 -40.825 4.001 1.00 91.14 122 LEU B O 1
ATOM 3269 N N . LYS B 1 102 ? -5.613 -41.733 6.055 1.00 76.91 123 LYS B N 1
ATOM 3270 C CA . LYS B 1 102 ? -4.249 -42.240 6.044 1.00 80.73 123 LYS B CA 1
ATOM 3271 C C . LYS B 1 102 ? -4.268 -43.768 6.154 1.00 81.53 123 LYS B C 1
ATOM 3272 O O . LYS B 1 102 ? -5.288 -44.383 6.482 1.00 78.63 123 LYS B O 1
ATOM 3278 N N . THR B 1 103 ? -3.130 -44.395 5.860 1.00 78.24 124 THR B N 1
ATOM 3279 C CA . THR B 1 103 ? -2.980 -45.840 6.029 1.00 85.10 124 THR B CA 1
ATOM 3280 C C . THR B 1 103 ? -1.607 -46.135 6.606 1.00 77.29 124 THR B C 1
ATOM 3281 O O . THR B 1 103 ? -0.589 -45.835 5.976 1.00 79.52 124 THR B O 1
ATOM 3285 N N . LEU B 1 104 ? -1.587 -46.733 7.797 1.00 80.08 125 LEU B N 1
ATOM 3286 C CA . LEU B 1 104 ? -0.359 -46.944 8.563 1.00 77.39 125 LEU B CA 1
ATOM 3287 C C . LEU B 1 104 ? 0.243 -48.294 8.182 1.00 79.31 125 LEU B C 1
ATOM 3288 O O . LEU B 1 104 ? -0.307 -49.351 8.510 1.00 74.67 125 LEU B O 1
ATOM 3293 N N . LYS B 1 105 ? 1.363 -48.252 7.469 1.00 70.36 126 LYS B N 1
ATOM 3294 C CA . LYS B 1 105 ? 2.053 -49.441 7.002 1.00 82.37 126 LYS B CA 1
ATOM 3295 C C . LYS B 1 105 ? 3.402 -49.536 7.704 1.00 72.37 126 LYS B C 1
ATOM 3296 O O . LYS B 1 105 ? 4.007 -48.525 8.066 1.00 79.18 126 LYS B O 1
ATOM 3302 N N . GLY B 1 106 ? 3.864 -50.758 7.910 1.00 74.23 127 GLY B N 1
ATOM 3303 C CA . GLY B 1 106 ? 5.133 -50.927 8.578 1.00 76.02 127 GLY B CA 1
ATOM 3304 C C . GLY B 1 106 ? 5.185 -52.203 9.379 1.00 80.37 127 GLY B C 1
ATOM 3305 O O . GLY B 1 106 ? 6.267 -52.714 9.686 1.00 67.78 127 GLY B O 1
ATOM 3306 N N . HIS B 1 107 ? 4.022 -52.742 9.717 1.00 73.08 128 HIS B N 1
ATOM 3307 C CA . HIS B 1 107 ? 3.972 -53.880 10.615 1.00 78.22 128 HIS B CA 1
ATOM 3308 C C . HIS B 1 107 ? 4.083 -55.132 9.748 1.00 77.12 128 HIS B C 1
ATOM 3309 O O . HIS B 1 107 ? 3.360 -55.267 8.755 1.00 84.70 128 HIS B O 1
ATOM 3316 N N . SER B 1 108 ? 4.987 -56.034 10.107 1.00 59.54 129 SER B N 1
ATOM 3317 C CA . SER B 1 108 ? 5.235 -57.221 9.298 1.00 73.78 129 SER B CA 1
ATOM 3318 C C . SER B 1 108 ? 4.206 -58.322 9.510 1.00 74.51 129 SER B C 1
ATOM 3319 O O . SER B 1 108 ? 4.391 -59.428 8.984 1.00 77.86 129 SER B O 1
ATOM 3322 N N . ASN B 1 109 ? 3.151 -58.075 10.281 1.00 82.84 130 ASN B N 1
ATOM 3323 C CA . ASN B 1 109 ? 2.075 -59.054 10.417 1.00 75.41 130 ASN B CA 1
ATOM 3324 C C . ASN B 1 109 ? 0.820 -58.352 10.933 1.00 78.40 130 ASN B C 1
ATOM 3325 O O . ASN B 1 109 ? 0.755 -57.119 10.981 1.00 73.18 130 ASN B O 1
ATOM 3330 N N . TYR B 1 110 ? -0.190 -59.149 11.292 1.00 70.73 131 TYR B N 1
ATOM 3331 C CA . TYR B 1 110 ? -1.509 -58.604 11.614 1.00 73.19 131 TYR B CA 1
ATOM 3332 C C . TYR B 1 110 ? -1.437 -57.621 12.788 1.00 81.09 131 TYR B C 1
ATOM 3333 O O . TYR B 1 110 ? -0.721 -57.852 13.769 1.00 62.22 131 TYR B O 1
ATOM 3342 N N . VAL B 1 111 ? -2.166 -56.505 12.668 1.00 64.43 132 VAL B N 1
ATOM 3343 C CA . VAL B 1 111 ? -2.339 -55.587 13.786 1.00 68.23 132 VAL B CA 1
ATOM 3344 C C . VAL B 1 111 ? -3.556 -56.023 14.583 1.00 73.00 132 VAL B C 1
ATOM 3345 O O . VAL B 1 111 ? -4.639 -56.256 14.022 1.00 57.74 132 VAL B O 1
ATOM 3349 N N . PHE B 1 112 ? -3.376 -56.144 15.899 1.00 70.61 133 PHE B N 1
ATOM 3350 C CA . PHE B 1 112 ? -4.417 -56.642 16.781 1.00 65.31 133 PHE B CA 1
ATOM 3351 C C . PHE B 1 112 ? -5.013 -55.584 17.695 1.00 58.08 133 PHE B C 1
ATOM 3352 O O . PHE B 1 112 ? -6.096 -55.821 18.234 1.00 63.49 133 PHE B O 1
ATOM 3360 N N . CYS B 1 113 ? -4.340 -54.447 17.901 1.00 57.54 134 CYS B N 1
ATOM 3361 C CA . CYS B 1 113 ? -4.795 -53.466 18.885 1.00 45.04 134 CYS B CA 1
ATOM 3362 C C . CYS B 1 113 ? -4.304 -52.088 18.477 1.00 42.08 134 CYS B C 1
ATOM 3363 O O . CYS B 1 113 ? -3.314 -51.965 17.765 1.00 53.19 134 CYS B O 1
ATOM 3366 N N . CYS B 1 114 ? -5.011 -51.052 18.942 1.00 46.71 135 CYS B N 1
ATOM 3367 C CA . CYS B 1 114 ? -4.761 -49.667 18.549 1.00 53.62 135 CYS B CA 1
ATOM 3368 C C . CYS B 1 114 ? -5.438 -48.731 19.543 1.00 50.34 135 CYS B C 1
ATOM 3369 O O . CYS B 1 114 ? -6.469 -49.076 20.131 1.00 54.49 135 CYS B O 1
ATOM 3372 N N . ASN B 1 115 ? -4.894 -47.521 19.669 1.00 47.00 136 ASN B N 1
ATOM 3373 C CA A ASN B 1 115 ? -5.428 -46.538 20.607 0.55 48.86 136 ASN B CA 1
ATOM 3374 C CA B ASN B 1 115 ? -5.433 -46.538 20.602 0.45 48.90 136 ASN B CA 1
ATOM 3375 C C . ASN B 1 115 ? -4.822 -45.163 20.374 1.00 61.37 136 ASN B C 1
ATOM 3376 O O . ASN B 1 115 ? -3.594 -45.018 20.346 1.00 60.56 136 ASN B O 1
ATOM 3385 N N . PHE B 1 116 ? -5.666 -44.148 20.229 1.00 64.55 137 PHE B N 1
ATOM 3386 C CA . PHE B 1 116 ? -5.175 -42.781 20.250 1.00 52.53 137 PHE B CA 1
ATOM 3387 C C . PHE B 1 116 ? -4.636 -42.456 21.641 1.00 47.18 137 PHE B C 1
ATOM 3388 O O . PHE B 1 116 ? -5.053 -43.040 22.638 1.00 53.31 137 PHE B O 1
ATOM 3396 N N . ASN B 1 117 ? -3.727 -41.499 21.717 1.00 49.99 138 ASN B N 1
ATOM 3397 C CA . ASN B 1 117 ? -3.384 -40.907 23.006 1.00 54.40 138 ASN B CA 1
ATOM 3398 C C . ASN B 1 117 ? -4.354 -39.771 23.304 1.00 62.16 138 ASN B C 1
ATOM 3399 O O . ASN B 1 117 ? -5.160 -39.370 22.438 1.00 46.49 138 ASN B O 1
ATOM 3404 N N . PRO B 1 118 ? -4.364 -39.267 24.539 1.00 43.74 139 PRO B N 1
ATOM 3405 C CA . PRO B 1 118 ? -5.429 -38.324 24.897 1.00 42.59 139 PRO B CA 1
ATOM 3406 C C . PRO B 1 118 ? -5.424 -37.048 24.070 1.00 79.70 139 PRO B C 1
ATOM 3407 O O . PRO B 1 118 ? -6.494 -36.624 23.607 1.00 79.20 139 PRO B O 1
ATOM 3411 N N . GLN B 1 119 ? -4.276 -36.427 23.839 1.00 70.24 140 GLN B N 1
ATOM 3412 C CA . GLN B 1 119 ? -4.344 -35.231 23.015 1.00 78.43 140 GLN B CA 1
ATOM 3413 C C . GLN B 1 119 ? -4.282 -35.563 21.520 1.00 69.52 140 GLN B C 1
ATOM 3414 O O . GLN B 1 119 ? -4.448 -34.670 20.682 1.00 75.54 140 GLN B O 1
ATOM 3420 N N . SER B 1 120 ? -4.092 -36.833 21.187 1.00 59.94 141 SER B N 1
ATOM 3421 C CA . SER B 1 120 ? -4.499 -37.427 19.922 1.00 65.57 141 SER B CA 1
ATOM 3422 C C . SER B 1 120 ? -3.555 -37.112 18.766 1.00 77.40 141 SER B C 1
ATOM 3423 O O . SER B 1 120 ? -3.935 -37.294 17.587 1.00 66.84 141 SER B O 1
ATOM 3426 N N . ASN B 1 121 ? -2.329 -36.674 19.079 1.00 82.03 142 ASN B N 1
ATOM 3427 C CA . ASN B 1 121 ? -1.276 -36.559 18.068 1.00 66.25 142 ASN B CA 1
ATOM 3428 C C . ASN B 1 121 ? -0.831 -37.912 17.521 1.00 85.16 142 ASN B C 1
ATOM 3429 O O . ASN B 1 121 ? -0.472 -38.010 16.339 1.00 84.75 142 ASN B O 1
ATOM 3434 N N . LEU B 1 122 ? -0.776 -38.943 18.376 1.00 82.72 143 LEU B N 1
ATOM 3435 C CA . LEU B 1 122 ? -0.200 -40.242 18.032 1.00 72.45 143 LEU B CA 1
ATOM 3436 C C . LEU B 1 122 ? -1.199 -41.378 18.203 1.00 67.25 143 LEU B C 1
ATOM 3437 O O . LEU B 1 122 ? -2.177 -41.264 18.948 1.00 69.20 143 LEU B O 1
ATOM 3442 N N . ILE B 1 123 ? -0.960 -42.459 17.453 1.00 67.83 144 ILE B N 1
ATOM 3443 C CA . ILE B 1 123 ? -1.672 -43.730 17.576 1.00 62.78 144 ILE B CA 1
ATOM 3444 C C . ILE B 1 123 ? -0.661 -44.777 18.039 1.00 70.53 144 ILE B C 1
ATOM 3445 O O . ILE B 1 123 ? 0.449 -44.872 17.494 1.00 69.44 144 ILE B O 1
ATOM 3450 N N . VAL B 1 124 ? -1.032 -45.566 19.024 1.00 64.42 145 VAL B N 1
ATOM 3451 C CA . VAL B 1 124 ? -0.201 -46.696 19.407 1.00 53.11 145 VAL B CA 1
ATOM 3452 C C . VAL B 1 124 ? -0.856 -47.965 18.888 1.00 62.90 145 VAL B C 1
ATOM 3453 O O . VAL B 1 124 ? -2.086 -48.054 18.802 1.00 50.13 145 VAL B O 1
ATOM 3457 N N . SER B 1 125 ? -0.028 -48.948 18.521 1.00 52.12 146 SER B N 1
ATOM 3458 C CA . SER B 1 125 ? -0.526 -50.212 17.989 1.00 51.96 146 SER B CA 1
ATOM 3459 C C . SER B 1 125 ? 0.369 -51.372 18.416 1.00 60.08 146 SER B C 1
ATOM 3460 O O . SER B 1 125 ? 1.559 -51.191 18.692 1.00 58.72 146 SER B O 1
ATOM 3463 N N . GLY B 1 126 ? -0.220 -52.577 18.411 1.00 56.73 147 GLY B N 1
ATOM 3464 C CA . GLY B 1 126 ? 0.514 -53.792 18.675 1.00 58.29 147 GLY B CA 1
ATOM 3465 C C . GLY B 1 126 ? 0.106 -54.870 17.690 1.00 56.93 147 GLY B C 1
ATOM 3466 O O . GLY B 1 126 ? -0.982 -54.838 17.120 1.00 58.53 147 GLY B O 1
ATOM 3467 N N . SER B 1 127 ? 1.002 -55.837 17.488 1.00 61.24 148 SER B N 1
ATOM 3468 C CA . SER B 1 127 ? 0.807 -56.766 16.385 1.00 55.73 148 SER B CA 1
ATOM 3469 C C . SER B 1 127 ? 1.221 -58.187 16.730 1.00 75.66 148 SER B C 1
ATOM 3470 O O . SER B 1 127 ? 1.860 -58.464 17.757 1.00 59.09 148 SER B O 1
ATOM 3473 N N . PHE B 1 128 ? 0.831 -59.095 15.826 1.00 65.86 149 PHE B N 1
ATOM 3474 C CA . PHE B 1 128 ? 1.271 -60.474 15.897 1.00 61.97 149 PHE B CA 1
ATOM 3475 C C . PHE B 1 128 ? 2.786 -60.550 15.733 1.00 71.24 149 PHE B C 1
ATOM 3476 O O . PHE B 1 128 ? 3.428 -61.407 16.344 1.00 61.71 149 PHE B O 1
ATOM 3484 N N . ASP B 1 129 ? 3.388 -59.658 14.934 1.00 69.59 150 ASP B N 1
ATOM 3485 C CA . ASP B 1 129 ? 4.827 -59.480 15.046 1.00 68.37 150 ASP B CA 1
ATOM 3486 C C . ASP B 1 129 ? 5.072 -58.876 16.422 1.00 70.80 150 ASP B C 1
ATOM 3487 O O . ASP B 1 129 ? 4.186 -58.276 17.025 1.00 85.96 150 ASP B O 1
ATOM 3492 N N . GLU B 1 130 ? 6.244 -59.032 16.947 1.00 80.11 151 GLU B N 1
ATOM 3493 C CA . GLU B 1 130 ? 6.195 -58.909 18.388 1.00 66.43 151 GLU B CA 1
ATOM 3494 C C . GLU B 1 130 ? 6.275 -57.455 18.883 1.00 51.51 151 GLU B C 1
ATOM 3495 O O . GLU B 1 130 ? 6.569 -57.252 20.065 1.00 56.94 151 GLU B O 1
ATOM 3501 N N . SER B 1 131 ? 5.995 -56.458 18.034 1.00 51.44 152 SER B N 1
ATOM 3502 C CA . SER B 1 131 ? 6.348 -55.056 18.261 1.00 49.95 152 SER B CA 1
ATOM 3503 C C . SER B 1 131 ? 5.169 -54.178 18.681 1.00 53.48 152 SER B C 1
ATOM 3504 O O . SER B 1 131 ? 4.033 -54.371 18.248 1.00 55.87 152 SER B O 1
ATOM 3507 N N . VAL B 1 132 ? 5.486 -53.124 19.427 1.00 62.32 153 VAL B N 1
ATOM 3508 C CA . VAL B 1 132 ? 4.587 -52.005 19.676 1.00 51.49 153 VAL B CA 1
ATOM 3509 C C . VAL B 1 132 ? 5.112 -50.818 18.864 1.00 58.48 153 VAL B C 1
ATOM 3510 O O . VAL B 1 132 ? 6.320 -50.537 18.874 1.00 61.23 153 VAL B O 1
ATOM 3514 N N . ARG B 1 133 ? 4.218 -50.115 18.172 1.00 53.35 154 ARG B N 1
ATOM 3515 C CA . ARG B 1 133 ? 4.609 -49.075 17.229 1.00 56.07 154 ARG B CA 1
ATOM 3516 C C . ARG B 1 133 ? 3.828 -47.793 17.491 1.00 67.43 154 ARG B C 1
ATOM 3517 O O . ARG B 1 133 ? 2.618 -47.826 17.757 1.00 57.65 154 ARG B O 1
ATOM 3525 N N . ILE B 1 134 ? 4.525 -46.670 17.405 1.00 59.11 155 ILE B N 1
ATOM 3526 C CA . ILE B 1 134 ? 3.963 -45.348 17.649 1.00 65.87 155 ILE B CA 1
ATOM 3527 C C . ILE B 1 134 ? 3.969 -44.573 16.334 1.00 78.22 155 ILE B C 1
ATOM 3528 O O . ILE B 1 134 ? 5.002 -44.510 15.653 1.00 63.29 155 ILE B O 1
ATOM 3533 N N . TRP B 1 135 ? 2.829 -43.970 15.984 1.00 59.69 156 TRP B N 1
ATOM 3534 C CA . TRP B 1 135 ? 2.648 -43.321 14.689 1.00 78.45 156 TRP B CA 1
ATOM 3535 C C . TRP B 1 135 ? 2.169 -41.868 14.857 1.00 84.05 156 TRP B C 1
ATOM 3536 O O . TRP B 1 135 ? 1.753 -41.444 15.942 1.00 65.68 156 TRP B O 1
ATOM 3547 N N . ASP B 1 136 ? 2.207 -41.099 13.760 1.00 87.93 157 ASP B N 1
ATOM 3548 C CA . ASP B 1 136 ? 1.694 -39.728 13.726 1.00 94.96 157 ASP B CA 1
ATOM 3549 C C . ASP B 1 136 ? 0.485 -39.671 12.791 1.00 93.79 157 ASP B C 1
ATOM 3550 O O . ASP B 1 136 ? 0.568 -40.100 11.632 1.00 83.50 157 ASP B O 1
ATOM 3555 N N . VAL B 1 137 ? -0.645 -39.159 13.307 1.00 92.70 158 VAL B N 1
ATOM 3556 C CA . VAL B 1 137 ? -1.919 -39.245 12.589 1.00 88.62 158 VAL B CA 1
ATOM 3557 C C . VAL B 1 137 ? -1.942 -38.270 11.408 1.00 91.08 158 VAL B C 1
ATOM 3558 O O . VAL B 1 137 ? -2.568 -38.550 10.372 1.00 84.83 158 VAL B O 1
ATOM 3562 N N . LYS B 1 138 ? -1.228 -37.143 11.521 1.00 83.11 159 LYS B N 1
ATOM 3563 C CA . LYS B 1 138 ? -1.081 -36.220 10.395 1.00 89.29 159 LYS B CA 1
ATOM 3564 C C . LYS B 1 138 ? -0.275 -36.851 9.257 1.00 91.02 159 LYS B C 1
ATOM 3565 O O . LYS B 1 138 ? -0.752 -36.940 8.117 1.00 79.77 159 LYS B O 1
ATOM 3571 N N . THR B 1 139 ? 0.951 -37.312 9.554 1.00 78.41 160 THR B N 1
ATOM 3572 C CA . THR B 1 139 ? 1.828 -37.835 8.509 1.00 88.06 160 THR B CA 1
ATOM 3573 C C . THR B 1 139 ? 1.417 -39.230 8.025 1.00 94.90 160 THR B C 1
ATOM 3574 O O . THR B 1 139 ? 1.559 -39.534 6.832 1.00 84.18 160 THR B O 1
ATOM 3578 N N . GLY B 1 140 ? 0.895 -40.082 8.905 1.00 100.34 161 GLY B N 1
ATOM 3579 C CA . GLY B 1 140 ? 0.611 -41.463 8.534 1.00 92.93 161 GLY B CA 1
AT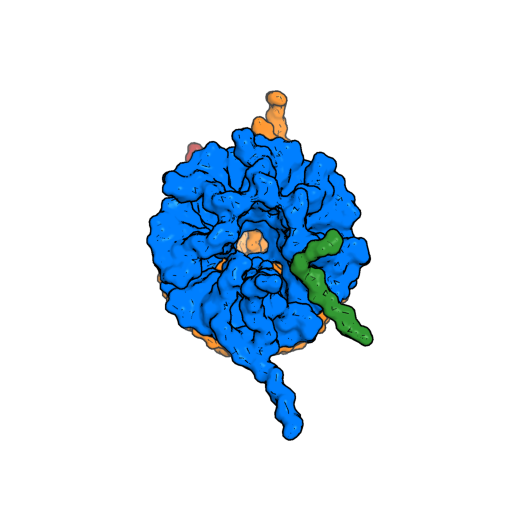OM 3580 C C . GLY B 1 140 ? 1.794 -42.406 8.627 1.00 96.48 161 GLY B C 1
ATOM 3581 O O . GLY B 1 140 ? 1.676 -43.575 8.229 1.00 90.38 161 GLY B O 1
ATOM 3582 N N . LYS B 1 141 ? 2.920 -41.941 9.165 1.00 93.23 162 LYS B N 1
ATOM 3583 C CA . LYS B 1 141 ? 4.191 -42.644 9.120 1.00 88.93 162 LYS B CA 1
ATOM 3584 C C . LYS B 1 141 ? 4.618 -43.015 10.535 1.00 84.35 162 LYS B C 1
ATOM 3585 O O . LYS B 1 141 ? 4.354 -42.280 11.486 1.00 86.88 162 LYS B O 1
ATOM 3591 N N . CYS B 1 142 ? 5.281 -44.160 10.667 1.00 77.66 163 CYS B N 1
ATOM 3592 C CA . CYS B 1 142 ? 5.731 -44.632 11.971 1.00 77.54 163 CYS B CA 1
ATOM 3593 C C . CYS B 1 142 ? 6.884 -43.770 12.490 1.00 76.83 163 CYS B C 1
ATOM 3594 O O . CYS B 1 142 ? 7.799 -43.420 11.741 1.00 90.94 163 CYS B O 1
ATOM 3597 N N . LEU B 1 143 ? 6.831 -43.409 13.777 1.00 67.71 164 LEU B N 1
ATOM 3598 C CA . LEU B 1 143 ? 7.905 -42.648 14.416 1.00 77.13 164 LEU B CA 1
ATOM 3599 C C . LEU B 1 143 ? 8.762 -43.433 15.395 1.00 89.02 164 LEU B C 1
ATOM 3600 O O . LEU B 1 143 ? 9.815 -42.922 15.806 1.00 64.99 164 LEU B O 1
ATOM 3605 N N . LYS B 1 144 ? 8.341 -44.634 15.799 1.00 74.43 165 LYS B N 1
ATOM 3606 C CA . LYS B 1 144 ? 9.068 -45.412 16.799 1.00 70.92 165 LYS B CA 1
ATOM 3607 C C . LYS B 1 144 ? 8.571 -46.847 16.738 1.00 72.75 165 LYS B C 1
ATOM 3608 O O . LYS B 1 144 ? 7.363 -47.092 16.620 1.00 72.08 165 LYS B O 1
ATOM 3614 N N . THR B 1 145 ? 9.505 -47.784 16.790 1.00 64.11 166 THR B N 1
ATOM 3615 C CA . THR B 1 145 ? 9.192 -49.202 16.876 1.00 68.11 166 THR B CA 1
ATOM 3616 C C . THR B 1 145 ? 9.821 -49.748 18.149 1.00 67.41 166 THR B C 1
ATOM 3617 O O . THR B 1 145 ? 11.036 -49.625 18.354 1.00 60.82 166 THR B O 1
ATOM 3621 N N . LEU B 1 146 ? 8.973 -50.305 19.031 1.00 58.07 167 LEU B N 1
ATOM 3622 C CA . LEU B 1 146 ? 9.450 -50.796 20.305 1.00 58.85 167 LEU B CA 1
ATOM 3623 C C . LEU B 1 146 ? 9.652 -52.293 20.213 1.00 68.42 167 LEU B C 1
ATOM 3624 O O . LEU B 1 146 ? 8.719 -53.006 19.813 1.00 70.42 167 LEU B O 1
ATOM 3629 N N . PRO B 1 147 ? 10.854 -52.809 20.537 1.00 65.41 168 PRO B N 1
ATOM 3630 C CA . PRO B 1 147 ? 11.046 -54.267 20.554 1.00 58.48 168 PRO B CA 1
ATOM 3631 C C . PRO B 1 147 ? 10.354 -54.840 21.788 1.00 54.47 168 PRO B C 1
ATOM 3632 O O . PRO B 1 147 ? 11.012 -55.342 22.703 1.00 68.11 168 PRO B O 1
ATOM 3636 N N . ALA B 1 148 ? 9.014 -54.803 21.785 1.00 51.42 169 ALA B N 1
ATOM 3637 C CA . ALA B 1 148 ? 8.234 -54.789 23.023 1.00 44.59 169 ALA B CA 1
ATOM 3638 C C . ALA B 1 148 ? 8.107 -56.156 23.684 1.00 51.36 169 ALA B C 1
ATOM 3639 O O . ALA B 1 148 ? 8.097 -56.241 24.920 1.00 54.51 169 ALA B O 1
ATOM 3641 N N . HIS B 1 149 ? 8.000 -57.231 22.908 1.00 51.55 170 HIS B N 1
ATOM 3642 C CA . HIS B 1 149 ? 7.598 -58.504 23.496 1.00 52.11 170 HIS B CA 1
ATOM 3643 C C . HIS B 1 149 ? 8.218 -59.620 22.688 1.00 51.71 170 HIS B C 1
ATOM 3644 O O . HIS B 1 149 ? 8.849 -59.389 21.654 1.00 63.24 170 HIS B O 1
ATOM 3651 N N . SER B 1 150 ? 8.056 -60.850 23.187 1.00 65.26 171 SER B N 1
ATOM 3652 C CA . SER B 1 150 ? 8.564 -62.041 22.519 1.00 57.26 171 SER B CA 1
ATOM 3653 C C . SER B 1 150 ? 7.438 -62.928 22.004 1.00 63.03 171 SER B C 1
ATOM 3654 O O . SER B 1 150 ? 7.670 -64.111 21.713 1.00 65.94 171 SER B O 1
ATOM 3657 N N . ASP B 1 151 ? 6.231 -62.369 21.907 1.00 61.13 172 ASP B N 1
ATOM 3658 C CA . ASP B 1 151 ? 5.026 -63.034 21.430 1.00 63.64 172 ASP B CA 1
ATOM 3659 C C . ASP B 1 151 ? 4.062 -61.965 20.928 1.00 54.87 172 ASP B C 1
ATOM 3660 O O . ASP B 1 151 ? 4.321 -60.761 21.095 1.00 58.13 172 ASP B O 1
ATOM 3665 N N . PRO B 1 152 ? 2.941 -62.363 20.298 1.00 60.34 173 PRO B N 1
ATOM 3666 C CA . PRO B 1 152 ? 1.981 -61.354 19.803 1.00 59.83 173 PRO B CA 1
ATOM 3667 C C . PRO B 1 152 ? 1.490 -60.445 20.916 1.00 56.05 173 PRO B C 1
ATOM 3668 O O . PRO B 1 152 ? 1.229 -60.882 22.045 1.00 51.01 173 PRO B O 1
ATOM 3672 N N . VAL B 1 153 ? 1.341 -59.172 20.575 1.00 46.48 174 VAL B N 1
ATOM 3673 C CA . VAL B 1 153 ? 0.900 -58.140 21.505 1.00 53.52 174 VAL B CA 1
ATOM 3674 C C . VAL B 1 153 ? -0.621 -58.104 21.485 1.00 55.90 174 VAL B C 1
ATOM 3675 O O . VAL B 1 153 ? -1.240 -57.970 20.420 1.00 59.11 174 VAL B O 1
ATOM 3679 N N . SER B 1 154 ? -1.233 -58.179 22.660 1.00 56.57 175 SER B N 1
ATOM 3680 C CA . SER B 1 154 ? -2.685 -58.287 22.720 1.00 45.70 175 SER B CA 1
ATOM 3681 C C . SER B 1 154 ? -3.420 -56.972 22.976 1.00 52.39 175 SER B C 1
ATOM 3682 O O . SER B 1 154 ? -4.606 -56.871 22.622 1.00 42.98 175 SER B O 1
ATOM 3685 N N . ALA B 1 155 ? -2.779 -55.966 23.585 1.00 43.85 176 ALA B N 1
ATOM 3686 C CA . ALA B 1 155 ? -3.425 -54.698 23.892 1.00 48.13 176 ALA B CA 1
ATOM 3687 C C . ALA B 1 155 ? -2.352 -53.644 24.054 1.00 50.29 176 ALA B C 1
ATOM 3688 O O . ALA B 1 155 ? -1.219 -53.940 24.447 1.00 41.84 176 ALA B O 1
ATOM 3690 N N . VAL B 1 156 ? -2.731 -52.413 23.732 1.00 42.42 177 VAL B N 1
ATOM 3691 C CA . VAL B 1 156 ? -1.902 -51.245 23.948 1.00 48.70 177 VAL B CA 1
ATOM 3692 C C . VAL B 1 156 ? -2.824 -50.124 24.391 1.00 47.16 177 VAL B C 1
ATOM 3693 O O . VAL B 1 156 ? -3.915 -49.944 23.834 1.00 46.98 177 VAL B O 1
ATOM 3697 N N . HIS B 1 157 ? -2.389 -49.368 25.399 1.00 49.15 178 HIS B N 1
ATOM 3698 C CA . HIS B 1 157 ? -3.224 -48.309 25.956 1.00 52.50 178 HIS B CA 1
ATOM 3699 C C . HIS B 1 157 ? -2.378 -47.234 26.623 1.00 48.01 178 HIS B C 1
ATOM 3700 O O . HIS B 1 157 ? -1.467 -47.547 27.406 1.00 48.99 178 HIS B O 1
ATOM 3707 N N . PHE B 1 158 ? -2.657 -45.975 26.264 1.00 53.83 179 PHE B N 1
ATOM 3708 C CA . PHE B 1 158 ? -2.018 -44.806 26.871 1.00 49.26 179 PHE B CA 1
ATOM 3709 C C . PHE B 1 158 ? -2.660 -44.494 28.220 1.00 48.87 179 PHE B C 1
ATOM 3710 O O . PHE B 1 158 ? -3.870 -44.679 28.414 1.00 49.64 179 PHE B O 1
ATOM 3718 N N . ASN B 1 159 ? -1.853 -43.992 29.147 1.00 53.67 180 ASN B N 1
ATOM 3719 C CA . ASN B 1 159 ? -2.395 -43.429 30.378 1.00 49.51 180 ASN B CA 1
ATOM 3720 C C . ASN B 1 159 ? -2.950 -42.026 30.081 1.00 53.11 180 ASN B C 1
ATOM 3721 O O . ASN B 1 159 ? -3.033 -41.585 28.924 1.00 49.63 180 ASN B O 1
ATOM 3726 N N . ARG B 1 160 ? -3.373 -41.315 31.127 1.00 55.07 181 ARG B N 1
ATOM 3727 C CA . ARG B 1 160 ? -4.174 -40.113 30.897 1.00 67.27 181 ARG B CA 1
ATOM 3728 C C . ARG B 1 160 ? -3.355 -38.903 30.413 1.00 80.54 181 ARG B C 1
ATOM 3729 O O . ARG B 1 160 ? -3.915 -38.040 29.719 1.00 83.79 181 ARG B O 1
ATOM 3737 N N . ASP B 1 161 ? -2.049 -38.821 30.745 1.00 73.41 182 ASP B N 1
ATOM 3738 C CA . ASP B 1 161 ? -1.160 -37.785 30.197 1.00 77.96 182 ASP B CA 1
ATOM 3739 C C . ASP B 1 161 ? -0.780 -38.044 28.747 1.00 78.99 182 ASP B C 1
ATOM 3740 O O . ASP B 1 161 ? -0.633 -37.102 27.955 1.00 69.56 182 ASP B O 1
ATOM 3745 N N . GLY B 1 162 ? -0.593 -39.308 28.396 1.00 76.82 183 GLY B N 1
ATOM 3746 C CA . GLY B 1 162 ? 0.158 -39.662 27.222 1.00 55.67 183 GLY B CA 1
ATOM 3747 C C . GLY B 1 162 ? 1.614 -39.951 27.498 1.00 58.39 183 GLY B C 1
ATOM 3748 O O . GLY B 1 162 ? 2.361 -40.204 26.546 1.00 60.75 183 GLY B O 1
ATOM 3749 N N . SER B 1 163 ? 2.050 -39.922 28.768 1.00 53.93 184 SER B N 1
ATOM 3750 C CA . SER B 1 163 ? 3.468 -40.132 29.044 1.00 68.61 184 SER B CA 1
ATOM 3751 C C . SER B 1 163 ? 3.845 -41.613 29.059 1.00 68.63 184 SER B C 1
ATOM 3752 O O . SER B 1 163 ? 5.010 -41.961 28.797 1.00 59.94 184 SER B O 1
ATOM 3755 N N . LEU B 1 164 ? 2.860 -42.484 29.289 1.00 64.23 185 LEU B N 1
ATOM 3756 C CA . LEU B 1 164 ? 3.032 -43.916 29.497 1.00 55.84 185 LEU B CA 1
ATOM 3757 C C . LEU B 1 164 ? 2.154 -44.701 28.531 1.00 58.57 185 LEU B C 1
ATOM 3758 O O . LEU B 1 164 ? 1.071 -44.253 28.127 1.00 57.02 185 LEU B O 1
ATOM 3763 N N . ILE B 1 165 ? 2.648 -45.888 28.178 1.00 62.00 186 ILE B N 1
ATOM 3764 C CA . ILE B 1 165 ? 1.934 -46.891 27.396 1.00 40.40 186 ILE B CA 1
ATOM 3765 C C . ILE B 1 165 ? 2.058 -48.218 28.127 1.00 48.92 186 ILE B C 1
ATOM 3766 O O . ILE B 1 165 ? 3.156 -48.595 28.544 1.00 50.54 186 ILE B O 1
ATOM 3771 N N . VAL B 1 166 ? 0.943 -48.929 28.268 1.00 54.45 187 VAL B N 1
ATOM 3772 C CA . VAL B 1 166 ? 0.939 -50.284 28.792 1.00 53.24 187 VAL B CA 1
ATOM 3773 C C . VAL B 1 166 ? 0.628 -51.246 27.654 1.00 40.71 187 VAL B C 1
ATOM 3774 O O . VAL B 1 166 ? -0.298 -51.017 26.866 1.00 48.20 187 VAL B O 1
ATOM 3778 N N . SER B 1 167 ? 1.413 -52.301 27.560 1.00 41.59 188 SER B N 1
ATOM 3779 C CA . SER B 1 167 ? 1.194 -53.336 26.566 1.00 51.09 188 SER B CA 1
ATOM 3780 C C . SER B 1 167 ? 1.136 -54.696 27.241 1.00 43.20 188 SER B C 1
ATOM 3781 O O . SER B 1 167 ? 1.764 -54.942 28.278 1.00 45.85 188 SER B O 1
ATOM 3784 N N . SER B 1 168 ? 0.413 -55.596 26.594 1.00 51.65 189 SER B N 1
ATOM 3785 C CA . SER B 1 168 ? 0.241 -56.967 27.025 1.00 43.07 189 SER B CA 1
ATOM 3786 C C . SER B 1 168 ? 0.550 -57.881 25.852 1.00 47.65 189 SER B C 1
ATOM 3787 O O . SER B 1 168 ? 0.428 -57.498 24.687 1.00 49.02 189 SER B O 1
ATOM 3790 N N . SER B 1 169 ? 0.910 -59.114 26.183 1.00 40.63 190 SER B N 1
ATOM 3791 C CA . SER B 1 169 ? 1.376 -60.064 25.199 1.00 42.36 190 SER B CA 1
ATOM 3792 C C . SER B 1 169 ? 1.066 -61.478 25.666 1.00 53.36 190 SER B C 1
ATOM 3793 O O . SER B 1 169 ? 0.913 -61.741 26.865 1.00 48.05 190 SER B O 1
ATOM 3796 N N . TYR B 1 170 ? 1.020 -62.402 24.702 1.00 43.80 191 TYR B N 1
ATOM 3797 C CA . TYR B 1 170 ? 0.962 -63.812 25.050 1.00 55.37 191 TYR B CA 1
ATOM 3798 C C . TYR B 1 170 ? 2.230 -64.326 25.704 1.00 59.65 191 TYR B C 1
ATOM 3799 O O . TYR B 1 170 ? 2.203 -65.431 26.242 1.00 56.81 191 TYR B O 1
ATOM 3808 N N . ASP B 1 171 ? 3.335 -63.572 25.668 1.00 53.18 192 ASP B N 1
ATOM 3809 C CA . ASP B 1 171 ? 4.525 -64.041 26.372 1.00 55.71 192 ASP B CA 1
ATOM 3810 C C . ASP B 1 171 ? 4.358 -64.043 27.887 1.00 56.29 192 ASP B C 1
ATOM 3811 O O . ASP B 1 171 ? 5.290 -64.457 28.576 1.00 56.97 192 ASP B O 1
ATOM 3816 N N . GLY B 1 172 ? 3.212 -63.599 28.419 1.00 55.08 193 GLY B N 1
ATOM 3817 C CA . GLY B 1 172 ? 2.947 -63.627 29.842 1.00 55.37 193 GLY B CA 1
ATOM 3818 C C . GLY B 1 172 ? 3.204 -62.326 30.564 1.00 58.35 193 GLY B C 1
ATOM 3819 O O . GLY B 1 172 ? 3.030 -62.265 31.786 1.00 53.34 193 GLY B O 1
ATOM 3820 N N . LEU B 1 173 ? 3.605 -61.279 29.860 1.00 54.03 194 LEU B N 1
ATOM 3821 C CA . LEU B 1 173 ? 4.019 -60.073 30.548 1.00 60.66 194 LEU B CA 1
ATOM 3822 C C . LEU B 1 173 ? 3.183 -58.884 30.144 1.00 58.27 194 LEU B C 1
ATOM 3823 O O . LEU B 1 173 ? 2.697 -58.783 29.019 1.00 54.00 194 LEU B O 1
ATOM 3828 N N A CYS B 1 174 ? 2.946 -58.019 31.116 0.54 57.73 195 CYS B N 1
ATOM 3829 N N B CYS B 1 174 ? 3.070 -57.951 31.073 0.46 57.92 195 CYS B N 1
ATOM 3830 C CA A CYS B 1 174 ? 2.605 -56.635 30.856 0.54 54.52 195 CYS B CA 1
ATOM 3831 C CA B CYS B 1 174 ? 2.547 -56.633 30.788 0.46 54.53 195 CYS B CA 1
ATOM 3832 C C A CYS B 1 174 ? 3.875 -55.805 30.929 0.54 53.31 195 CYS B C 1
ATOM 3833 C C B CYS B 1 174 ? 3.659 -55.629 31.073 0.46 53.34 195 CYS B C 1
ATOM 3834 O O A CYS B 1 174 ? 4.778 -56.105 31.721 0.54 50.58 195 CYS B O 1
ATOM 3835 O O B CYS B 1 174 ? 4.274 -55.667 32.147 0.46 53.87 195 CYS B O 1
ATOM 3840 N N . ARG B 1 175 ? 3.948 -54.775 30.089 1.00 47.65 196 ARG B N 1
ATOM 3841 C CA . ARG B 1 175 ? 5.069 -53.838 30.119 1.00 56.85 196 ARG B CA 1
ATOM 3842 C C . ARG B 1 175 ? 4.541 -52.409 30.033 1.00 53.33 196 ARG B C 1
ATOM 3843 O O . ARG B 1 175 ? 3.623 -52.118 29.269 1.00 44.26 196 ARG B O 1
ATOM 3851 N N . ILE B 1 176 ? 5.115 -51.525 30.848 1.00 59.13 197 ILE B N 1
ATOM 3852 C CA . ILE B 1 176 ? 4.849 -50.091 30.796 1.00 57.04 197 ILE B CA 1
ATOM 3853 C C . ILE B 1 176 ? 6.019 -49.418 30.095 1.00 68.24 197 ILE B C 1
ATOM 3854 O O . ILE B 1 176 ? 7.186 -49.729 30.386 1.00 58.71 197 ILE B O 1
ATOM 3859 N N . TRP B 1 177 ? 5.714 -48.516 29.155 1.00 59.19 198 TRP B N 1
ATOM 3860 C CA . TRP B 1 177 ? 6.745 -47.824 28.395 1.00 58.30 198 TRP B CA 1
ATOM 3861 C C . TRP B 1 177 ? 6.614 -46.323 28.589 1.00 61.63 198 TRP B C 1
ATOM 3862 O O . TRP B 1 177 ? 5.496 -45.797 28.697 1.00 61.89 198 TRP B O 1
ATOM 3873 N N . ASP B 1 178 ? 7.769 -45.648 28.675 1.00 61.74 199 ASP B N 1
ATOM 3874 C CA . ASP B 1 178 ? 7.827 -44.196 28.561 1.00 62.38 199 ASP B CA 1
ATOM 3875 C C . ASP B 1 178 ? 7.599 -43.839 27.095 1.00 57.40 199 ASP B C 1
ATOM 3876 O O . ASP B 1 178 ? 8.268 -44.392 26.220 1.00 55.42 199 ASP B O 1
ATOM 3881 N N . THR B 1 179 ? 6.595 -42.987 26.822 1.00 62.01 200 THR B N 1
ATOM 3882 C CA . THR B 1 179 ? 6.244 -42.663 25.435 1.00 59.54 200 THR B CA 1
ATOM 3883 C C . THR B 1 179 ? 7.379 -41.947 24.712 1.00 64.54 200 THR B C 1
ATOM 3884 O O . THR B 1 179 ? 7.687 -42.258 23.554 1.00 58.73 200 THR B O 1
ATOM 3888 N N . ALA B 1 180 ? 7.962 -40.934 25.350 1.00 54.44 201 ALA B N 1
ATOM 3889 C CA . ALA B 1 180 ? 8.984 -40.146 24.665 1.00 76.63 201 ALA B CA 1
ATOM 3890 C C . ALA B 1 180 ? 10.244 -40.971 24.411 1.00 66.76 201 ALA B C 1
ATOM 3891 O O . ALA B 1 180 ? 10.706 -41.075 23.265 1.00 79.98 201 ALA B O 1
ATOM 3893 N N . SER B 1 181 ? 10.802 -41.580 25.471 1.00 65.32 202 SER B N 1
ATOM 3894 C CA . SER B 1 181 ? 12.045 -42.353 25.358 1.00 58.80 202 SER B CA 1
ATOM 3895 C C . SER B 1 181 ? 11.865 -43.603 24.503 1.00 75.15 202 SER B C 1
ATOM 3896 O O . SER B 1 181 ? 12.771 -43.989 23.748 1.00 63.85 202 SER B O 1
ATOM 3899 N N . GLY B 1 182 ? 10.724 -44.281 24.659 1.00 60.73 203 GLY B N 1
ATOM 3900 C CA . GLY B 1 182 ? 10.561 -45.667 24.264 1.00 52.91 203 GLY B CA 1
ATOM 3901 C C . GLY B 1 182 ? 11.150 -46.652 25.248 1.00 68.70 203 GLY B C 1
ATOM 3902 O O . GLY B 1 182 ? 11.276 -47.838 24.919 1.00 63.06 203 GLY B O 1
ATOM 3903 N N . GLN B 1 183 ? 11.515 -46.190 26.445 1.00 55.63 204 GLN B N 1
ATOM 3904 C CA . GLN B 1 183 ? 12.158 -47.035 27.436 1.00 72.94 204 GLN B CA 1
ATOM 3905 C C . GLN B 1 183 ? 11.125 -47.828 28.227 1.00 65.69 204 GLN B C 1
ATOM 3906 O O . GLN B 1 183 ? 10.040 -47.327 28.546 1.00 59.02 204 GLN B O 1
ATOM 3912 N N . CYS B 1 184 ? 11.467 -49.083 28.532 1.00 75.95 205 CYS B N 1
ATOM 3913 C CA . CYS B 1 184 ? 10.586 -49.933 29.325 1.00 72.00 205 CYS B CA 1
ATOM 3914 C C . CYS B 1 184 ? 10.811 -49.603 30.791 1.00 63.13 205 CYS B C 1
ATOM 3915 O O . CYS B 1 184 ? 11.886 -49.867 31.343 1.00 76.65 205 CYS B O 1
ATOM 3918 N N . LEU B 1 185 ? 9.802 -49.008 31.411 1.00 68.03 206 LEU B N 1
ATOM 3919 C CA . LEU B 1 185 ? 9.894 -48.572 32.794 1.00 55.08 206 LEU B CA 1
ATOM 3920 C C . LEU B 1 185 ? 9.630 -49.695 33.773 1.00 61.46 206 LEU B C 1
ATOM 3921 O O . LEU B 1 185 ? 10.131 -49.655 34.899 1.00 75.08 206 LEU B O 1
ATOM 3926 N N . LYS B 1 186 ? 8.840 -50.690 33.381 1.00 73.66 207 LYS B N 1
ATOM 3927 C CA . LYS B 1 186 ? 8.447 -51.734 34.319 1.00 76.71 207 LYS B CA 1
ATOM 3928 C C . LYS B 1 186 ? 7.872 -52.899 33.534 1.00 64.51 207 LYS B C 1
ATOM 3929 O O . LYS B 1 186 ? 7.012 -52.693 32.668 1.00 68.36 207 LYS B O 1
ATOM 3935 N N . THR B 1 187 ? 8.375 -54.101 33.816 1.00 69.55 208 THR B N 1
ATOM 3936 C CA . THR B 1 187 ? 7.817 -55.355 33.324 1.00 62.18 208 THR B CA 1
ATOM 3937 C C . THR B 1 187 ? 7.092 -56.002 34.504 1.00 84.45 208 THR B C 1
ATOM 3938 O O . THR B 1 187 ? 7.737 -56.431 35.468 1.00 85.29 208 THR B O 1
ATOM 3942 N N . LEU B 1 188 ? 5.760 -56.072 34.440 1.00 68.95 209 LEU B N 1
ATOM 3943 C CA . LEU B 1 188 ? 4.980 -56.771 35.463 1.00 73.88 209 LEU B CA 1
ATOM 3944 C C . LEU B 1 188 ? 5.045 -58.295 35.286 1.00 79.12 209 LEU B C 1
ATOM 3945 O O . LEU B 1 188 ? 4.780 -58.812 34.195 1.00 69.72 209 LEU B O 1
ATOM 3950 N N . ILE B 1 189 ? 5.404 -59.024 36.359 1.00 95.56 210 ILE B N 1
ATOM 3951 C CA . ILE B 1 189 ? 5.531 -60.480 36.283 1.00 104.98 210 ILE B CA 1
ATOM 3952 C C . ILE B 1 189 ? 4.584 -61.162 37.267 1.00 108.39 210 ILE B C 1
ATOM 3953 O O . ILE B 1 189 ? 4.222 -60.619 38.319 1.00 95.33 210 ILE B O 1
ATOM 3958 N N . ASP B 1 190 ? 4.174 -62.369 36.895 1.00 122.19 211 ASP B N 1
ATOM 3959 C CA . ASP B 1 190 ? 3.347 -63.226 37.725 1.00 130.70 211 ASP B CA 1
ATOM 3960 C C . ASP B 1 190 ? 4.038 -64.572 37.863 1.00 134.07 211 ASP B C 1
ATOM 3961 O O . ASP B 1 190 ? 4.993 -64.886 37.147 1.00 130.99 211 ASP B O 1
ATOM 3966 N N . ASP B 1 191 ? 3.536 -65.375 38.798 1.00 128.01 212 ASP B N 1
ATOM 3967 C CA . ASP B 1 191 ? 4.136 -66.682 39.032 1.00 129.68 212 ASP B CA 1
ATOM 3968 C C . ASP B 1 191 ? 3.948 -67.579 37.818 1.00 122.75 212 ASP B C 1
ATOM 3969 O O . ASP B 1 191 ? 4.908 -68.175 37.308 1.00 116.96 212 ASP B O 1
ATOM 3974 N N . ASP B 1 192 ? 2.710 -67.658 37.330 1.00 108.68 213 ASP B N 1
ATOM 3975 C CA . ASP B 1 192 ? 2.381 -68.567 36.245 1.00 108.66 213 ASP B CA 1
ATOM 3976 C C . ASP B 1 192 ? 2.953 -68.077 34.917 1.00 104.33 213 ASP B C 1
ATOM 3977 O O . ASP B 1 192 ? 3.430 -68.883 34.101 1.00 90.93 213 ASP B O 1
ATOM 3982 N N . ASN B 1 193 ? 2.924 -66.753 34.685 1.00 90.41 214 ASN B N 1
ATOM 3983 C CA . ASN B 1 193 ? 3.147 -66.182 33.363 1.00 82.18 214 ASN B CA 1
ATOM 3984 C C . ASN B 1 193 ? 2.147 -66.661 32.319 1.00 66.41 214 ASN B C 1
ATOM 3985 O O . ASN B 1 193 ? 2.557 -66.863 31.179 1.00 59.85 214 ASN B O 1
ATOM 3990 N N . PRO B 1 194 ? 0.859 -66.848 32.624 1.00 59.32 215 PRO B N 1
ATOM 3991 C CA . PRO B 1 194 ? -0.070 -67.202 31.553 1.00 64.02 215 PRO B CA 1
ATOM 3992 C C . PRO B 1 194 ? -0.157 -66.079 30.550 1.00 63.68 215 PRO B C 1
ATOM 3993 O O . PRO B 1 194 ? 0.135 -64.910 30.871 1.00 53.32 215 PRO B O 1
ATOM 3997 N N . PRO B 1 195 ? -0.509 -66.378 29.298 1.00 52.47 216 PRO B N 1
ATOM 3998 C CA . PRO B 1 195 ? -0.713 -65.316 28.305 1.00 56.98 216 PRO B CA 1
ATOM 3999 C C . PRO B 1 195 ? -1.576 -64.193 28.850 1.00 48.07 216 PRO B C 1
ATOM 4000 O O . PRO B 1 195 ? -2.574 -64.421 29.533 1.00 47.19 216 PRO B O 1
ATOM 4004 N N . VAL B 1 196 ? -1.154 -62.962 28.579 1.00 53.00 217 VAL B N 1
ATOM 4005 C CA . VAL B 1 196 ? -1.913 -61.767 28.939 1.00 42.38 217 VAL B CA 1
ATOM 4006 C C . VAL B 1 196 ? -2.674 -61.294 27.717 1.00 48.00 217 VAL B C 1
ATOM 4007 O O . VAL B 1 196 ? -2.077 -60.879 26.719 1.00 46.64 217 VAL B O 1
ATOM 4011 N N . SER B 1 197 ? -4.005 -61.360 27.793 1.00 40.62 218 SER B N 1
ATOM 4012 C CA . SER B 1 197 ? -4.855 -61.159 26.632 1.00 46.83 218 SER B CA 1
ATOM 4013 C C . SER B 1 197 ? -5.403 -59.762 26.527 1.00 46.15 218 SER B C 1
ATOM 4014 O O . SER B 1 197 ? -5.983 -59.426 25.493 1.00 46.66 218 SER B O 1
ATOM 4017 N N . PHE B 1 198 ? -5.300 -58.954 27.577 1.00 43.50 219 PHE B N 1
ATOM 4018 C CA . PHE B 1 198 ? -5.812 -57.597 27.536 1.00 43.69 219 PHE B CA 1
ATOM 4019 C C . PHE B 1 198 ? -5.254 -56.828 28.719 1.00 45.67 219 PHE B C 1
ATOM 4020 O O . PHE B 1 198 ? -5.084 -57.397 29.799 1.00 48.05 219 PHE B O 1
ATOM 4028 N N . VAL B 1 199 ? -5.019 -55.527 28.512 1.00 45.51 220 VAL B N 1
ATOM 4029 C CA . VAL B 1 199 ? -4.555 -54.626 29.567 1.00 49.45 220 VAL B CA 1
ATOM 4030 C C . VAL B 1 199 ? -5.079 -53.217 29.283 1.00 49.52 220 VAL B C 1
ATOM 4031 O O . VAL B 1 199 ? -5.230 -52.816 28.125 1.00 44.91 220 VAL B O 1
ATOM 4035 N N . LYS B 1 200 ? -5.372 -52.460 30.350 1.00 38.38 221 LYS B N 1
ATOM 4036 C CA . LYS B 1 200 ? -5.734 -51.054 30.221 1.00 50.71 221 LYS B CA 1
ATOM 4037 C C . LYS B 1 200 ? -5.481 -50.337 31.546 1.00 46.08 221 LYS B C 1
ATOM 4038 O O . LYS B 1 200 ? -5.535 -50.948 32.618 1.00 46.26 221 LYS B O 1
ATOM 4044 N N . PHE B 1 201 ? -5.188 -49.041 31.451 1.00 43.92 222 PHE B N 1
ATOM 4045 C CA . PHE B 1 201 ? -5.037 -48.176 32.621 1.00 55.20 222 PHE B CA 1
ATOM 4046 C C . PHE B 1 201 ? -6.392 -47.822 33.219 1.00 45.79 222 PHE B C 1
ATOM 4047 O O . PHE B 1 201 ? -7.371 -47.602 32.488 1.00 48.98 222 PHE B O 1
ATOM 4055 N N . SER B 1 202 ? -6.441 -47.692 34.554 1.00 45.81 223 SER B N 1
ATOM 4056 C CA . SER B 1 202 ? -7.616 -47.042 35.181 1.00 58.95 223 SER B CA 1
ATOM 4057 C C . SER B 1 202 ? -7.760 -45.586 34.709 1.00 56.54 223 SER B C 1
ATOM 4058 O O . SER B 1 202 ? -6.788 -44.972 34.254 1.00 67.25 223 SER B O 1
ATOM 4061 N N . PRO B 1 203 ? -8.969 -45.001 34.820 1.00 60.54 224 PRO B N 1
ATOM 4062 C CA . PRO B 1 203 ? -9.171 -43.635 34.302 1.00 60.21 224 PRO B CA 1
ATOM 4063 C C . PRO B 1 203 ? -8.155 -42.613 34.787 1.00 63.82 224 PRO B C 1
ATOM 4064 O O . PRO B 1 203 ? -7.783 -41.722 34.009 1.00 56.52 224 PRO B O 1
ATOM 4068 N N . ASN B 1 204 ? -7.683 -42.730 36.034 1.00 60.58 225 ASN B N 1
ATOM 4069 C CA . ASN B 1 204 ? -6.737 -41.771 36.590 1.00 69.90 225 ASN B CA 1
ATOM 4070 C C . ASN B 1 204 ? -5.275 -42.117 36.330 1.00 71.51 225 ASN B C 1
ATOM 4071 O O . ASN B 1 204 ? -4.415 -41.250 36.524 1.00 67.85 225 ASN B O 1
ATOM 4076 N N . GLY B 1 205 ? -4.966 -43.362 35.960 1.00 74.02 226 GLY B N 1
ATOM 4077 C CA . GLY B 1 205 ? -3.609 -43.784 35.651 1.00 45.14 226 GLY B CA 1
ATOM 4078 C C . GLY B 1 205 ? -2.912 -44.563 36.740 1.00 57.08 226 GLY B C 1
ATOM 4079 O O . GLY B 1 205 ? -1.788 -45.040 36.523 1.00 61.11 226 GLY B O 1
ATOM 4080 N N . LYS B 1 206 ? -3.539 -44.720 37.901 1.00 59.07 227 LYS B N 1
ATOM 4081 C CA . LYS B 1 206 ? -2.837 -45.315 39.022 1.00 65.67 227 LYS B CA 1
ATOM 4082 C C . LYS B 1 206 ? -2.837 -46.838 38.957 1.00 74.42 227 LYS B C 1
ATOM 4083 O O . LYS B 1 206 ? -1.897 -47.473 39.441 1.00 68.18 227 LYS B O 1
ATOM 4089 N N . TYR B 1 207 ? -3.863 -47.449 38.361 1.00 81.10 228 TYR B N 1
ATOM 4090 C CA . TYR B 1 207 ? -3.971 -48.903 38.317 1.00 77.02 228 TYR B CA 1
ATOM 4091 C C . TYR B 1 207 ? -4.133 -49.390 36.883 1.00 63.33 228 TYR B C 1
ATOM 4092 O O . TYR B 1 207 ? -4.526 -48.638 35.983 1.00 63.18 228 TYR B O 1
ATOM 4101 N N . ILE B 1 208 ? -3.801 -50.663 36.675 1.00 53.07 229 ILE B N 1
ATOM 4102 C CA . ILE B 1 208 ? -3.990 -51.313 35.389 1.00 61.96 229 ILE B CA 1
ATOM 4103 C C . ILE B 1 208 ? -4.804 -52.594 35.572 1.00 63.97 229 ILE B C 1
ATOM 4104 O O . ILE B 1 208 ? -4.587 -53.370 36.516 1.00 45.59 229 ILE B O 1
ATOM 4109 N N . LEU B 1 209 ? -5.767 -52.774 34.683 1.00 43.89 230 LEU B N 1
ATOM 4110 C CA . LEU B 1 209 ? -6.619 -53.954 34.637 1.00 52.55 230 LEU B CA 1
ATOM 4111 C C . LEU B 1 209 ? -6.082 -54.897 33.579 1.00 45.12 230 LEU B C 1
ATOM 4112 O O . LEU B 1 209 ? -5.956 -54.512 32.414 1.00 43.98 230 LEU B O 1
ATOM 4117 N N . ALA B 1 210 ? -5.755 -56.118 33.979 1.00 44.02 231 ALA B N 1
ATOM 4118 C CA . ALA B 1 210 ? -5.148 -57.061 33.060 1.00 40.12 231 ALA B CA 1
ATOM 4119 C C . ALA B 1 210 ? -5.887 -58.389 33.077 1.00 54.30 231 ALA B C 1
ATOM 4120 O O . ALA B 1 210 ? -6.122 -58.957 34.149 1.00 57.83 231 ALA B O 1
ATOM 4122 N N . ALA B 1 211 ? -6.203 -58.904 31.886 1.00 49.11 232 ALA B N 1
ATOM 4123 C CA . ALA B 1 211 ? -6.764 -60.241 31.729 1.00 41.45 232 ALA B CA 1
ATOM 4124 C C . ALA B 1 211 ? -5.694 -61.253 31.352 1.00 44.39 232 ALA B C 1
ATOM 4125 O O . ALA B 1 211 ? -4.882 -61.012 30.449 1.00 45.87 232 ALA B O 1
ATOM 4127 N N . THR B 1 212 ? -5.735 -62.418 32.004 1.00 40.99 233 THR B N 1
ATOM 4128 C CA . THR B 1 212 ? -4.923 -63.543 31.600 1.00 40.19 233 THR B CA 1
ATOM 4129 C C . THR B 1 212 ? -5.820 -64.700 31.176 1.00 42.54 233 THR B C 1
ATOM 4130 O O . THR B 1 212 ? -6.990 -64.791 31.574 1.00 50.51 233 THR B O 1
ATOM 4134 N N . LEU B 1 213 ? -5.247 -65.594 30.392 1.00 45.78 234 LEU B N 1
ATOM 4135 C CA . LEU B 1 213 ? -5.927 -66.719 29.761 1.00 45.69 234 LEU B CA 1
ATOM 4136 C C . LEU B 1 213 ? -5.990 -67.924 30.714 1.00 58.45 234 LEU B C 1
ATOM 4137 O O . LEU B 1 213 ? -5.967 -69.089 30.283 1.00 52.90 234 LEU B O 1
ATOM 4142 N N . ASP B 1 214 ? -6.052 -67.641 32.013 1.00 57.20 235 ASP B N 1
ATOM 4143 C CA . ASP B 1 214 ? -6.324 -68.607 33.072 1.00 54.86 235 ASP B CA 1
ATOM 4144 C C . ASP B 1 214 ? -7.642 -68.275 33.791 1.00 53.05 235 ASP B C 1
ATOM 4145 O O . ASP B 1 214 ? -7.801 -68.541 34.982 1.00 55.82 235 ASP B O 1
ATOM 4150 N N . ASN B 1 215 ? -8.574 -67.670 33.069 1.00 48.36 236 ASN B N 1
ATOM 4151 C CA . ASN B 1 215 ? -9.895 -67.286 33.583 1.00 57.53 236 ASN B CA 1
ATOM 4152 C C . ASN B 1 215 ? -9.820 -66.222 34.676 1.00 54.48 236 ASN B C 1
ATOM 4153 O O . ASN B 1 215 ? -10.643 -66.224 35.602 1.00 41.27 236 ASN B O 1
ATOM 4158 N N . THR B 1 216 ? -8.865 -65.297 34.605 1.00 49.10 237 THR B N 1
ATOM 4159 C CA . THR B 1 216 ? -8.657 -64.351 35.695 1.00 49.42 237 THR B CA 1
ATOM 4160 C C . THR B 1 216 ? -8.484 -62.922 35.187 1.00 57.06 237 THR B C 1
ATOM 4161 O O . THR B 1 216 ? -7.898 -62.677 34.120 1.00 49.11 237 THR B O 1
ATOM 4165 N N . LEU B 1 217 ? -9.016 -61.984 35.970 1.00 49.28 238 LEU B N 1
ATOM 4166 C CA . LEU B 1 217 ? -8.775 -60.572 35.798 1.00 39.91 238 LEU B CA 1
ATOM 4167 C C . LEU B 1 217 ? -8.064 -60.090 37.051 1.00 48.06 238 LEU B C 1
ATOM 4168 O O . LEU B 1 217 ? -8.284 -60.610 38.145 1.00 46.16 238 LEU B O 1
ATOM 4173 N N . LYS B 1 218 ? -7.231 -59.078 36.904 1.00 52.69 239 LYS B N 1
ATOM 4174 C CA . LYS B 1 218 ? -6.420 -58.607 38.010 1.00 47.51 239 LYS B CA 1
ATOM 4175 C C . LYS B 1 218 ? -6.241 -57.112 37.894 1.00 49.44 239 LYS B C 1
ATOM 4176 O O . LYS B 1 218 ? -5.983 -56.590 36.803 1.00 55.30 239 LYS B O 1
ATOM 4182 N N . LEU B 1 219 ? -6.388 -56.432 39.028 1.00 54.40 240 LEU B N 1
ATOM 4183 C CA . LEU B 1 219 ? -6.180 -54.996 39.139 1.00 53.69 240 LEU B CA 1
ATOM 4184 C C . LEU B 1 219 ? -4.847 -54.763 39.830 1.00 57.00 240 LEU B C 1
ATOM 4185 O O . LEU B 1 219 ? -4.609 -55.320 40.907 1.00 59.37 240 LEU B O 1
ATOM 4190 N N . TRP B 1 220 ? -3.975 -53.968 39.205 1.00 53.81 241 TRP B N 1
ATOM 4191 C CA . TRP B 1 220 ? -2.590 -53.831 39.648 1.00 63.58 241 TRP B CA 1
ATOM 4192 C C . TRP B 1 220 ? -2.277 -52.389 40.019 1.00 72.79 241 TRP B C 1
ATOM 4193 O O . TRP B 1 220 ? -2.634 -51.470 39.282 1.00 69.56 241 TRP B O 1
ATOM 4204 N N . ASP B 1 221 ? -1.583 -52.191 41.149 1.00 76.36 242 ASP B N 1
ATOM 4205 C CA . ASP B 1 221 ? -1.054 -50.872 41.498 1.00 76.92 242 ASP B CA 1
ATOM 4206 C C . ASP B 1 221 ? 0.174 -50.647 40.630 1.00 78.41 242 ASP B C 1
ATOM 4207 O O . ASP B 1 221 ? 1.166 -51.374 40.749 1.00 74.20 242 ASP B O 1
ATOM 4212 N N . TYR B 1 222 ? 0.089 -49.676 39.718 1.00 81.82 243 TYR B N 1
ATOM 4213 C CA . TYR B 1 222 ? 1.179 -49.448 38.782 1.00 83.34 243 TYR B CA 1
ATOM 4214 C C . TYR B 1 222 ? 2.434 -49.015 39.530 1.00 95.25 243 TYR B C 1
ATOM 4215 O O . TYR B 1 222 ? 3.492 -49.654 39.430 1.00 102.96 243 TYR B O 1
ATOM 4224 N N . SER B 1 223 ? 2.321 -47.927 40.296 1.00 111.05 244 SER B N 1
ATOM 4225 C CA . SER B 1 223 ? 3.473 -47.356 40.990 1.00 114.46 244 SER B CA 1
ATOM 4226 C C . SER B 1 223 ? 4.231 -48.406 41.799 1.00 110.60 244 SER B C 1
ATOM 4227 O O . SER B 1 223 ? 5.466 -48.406 41.831 1.00 115.48 244 SER B O 1
ATOM 4230 N N . LYS B 1 224 ? 3.509 -49.338 42.412 1.00 103.03 245 LYS B N 1
ATOM 4231 C CA . LYS B 1 224 ? 4.089 -50.312 43.321 1.00 96.94 245 LYS B CA 1
ATOM 4232 C C . LYS B 1 224 ? 4.185 -51.711 42.726 1.00 87.86 245 LYS B C 1
ATOM 4233 O O . LYS B 1 224 ? 4.764 -52.601 43.360 1.00 80.94 245 LYS B O 1
ATOM 4239 N N . GLY B 1 225 ? 3.635 -51.928 41.534 1.00 76.90 246 GLY B N 1
ATOM 4240 C CA . GLY B 1 225 ? 3.745 -53.236 40.893 1.00 82.18 246 GLY B CA 1
ATOM 4241 C C . GLY B 1 225 ? 3.273 -54.390 41.748 1.00 84.60 246 GLY B C 1
ATOM 4242 O O . GLY B 1 225 ? 3.944 -55.426 41.813 1.00 80.02 246 GLY B O 1
ATOM 4243 N N . LYS B 1 226 ? 2.141 -54.230 42.429 1.00 80.27 247 LYS B N 1
ATOM 4244 C CA . LYS B 1 226 ? 1.516 -55.332 43.141 1.00 78.71 247 LYS B CA 1
ATOM 4245 C C . LYS B 1 226 ? 0.089 -55.522 42.642 1.00 72.90 247 LYS B C 1
ATOM 4246 O O . LYS B 1 226 ? -0.540 -54.595 42.132 1.00 68.26 247 LYS B O 1
ATOM 4252 N N . CYS B 1 227 ? -0.431 -56.731 42.821 1.00 63.93 248 CYS B N 1
ATOM 4253 C CA . CYS B 1 227 ? -1.813 -57.016 42.467 1.00 74.13 248 CYS B CA 1
ATOM 4254 C C . CYS B 1 227 ? -2.692 -56.797 43.697 1.00 68.95 248 CYS B C 1
ATOM 4255 O O . CYS B 1 227 ? -2.507 -57.463 44.726 1.00 71.34 248 CYS B O 1
ATOM 4258 N N . LEU B 1 228 ? -3.639 -55.860 43.595 1.00 62.51 249 LEU B N 1
ATOM 4259 C CA . LEU B 1 228 ? -4.564 -55.578 44.690 1.00 72.54 249 LEU B CA 1
ATOM 4260 C C . LEU B 1 228 ? -5.796 -56.480 44.678 1.00 61.70 249 LEU B C 1
ATOM 4261 O O . LEU B 1 228 ? -6.125 -57.083 45.703 1.00 77.50 249 LEU B O 1
ATOM 4266 N N . LYS B 1 229 ? -6.495 -56.578 43.554 1.00 70.13 250 LYS B N 1
ATOM 4267 C CA . LYS B 1 229 ? -7.753 -57.319 43.500 1.00 76.18 250 LYS B CA 1
ATOM 4268 C C . LYS B 1 229 ? -7.702 -58.350 42.376 1.00 56.15 250 LYS B C 1
ATOM 4269 O O . LYS B 1 229 ? -7.065 -58.126 41.344 1.00 56.64 250 LYS B O 1
ATOM 4275 N N . THR B 1 230 ? -8.364 -59.483 42.587 1.00 48.36 251 THR B N 1
ATOM 4276 C CA . THR B 1 230 ? -8.512 -60.531 41.580 1.00 52.68 251 THR B CA 1
ATOM 4277 C C . THR B 1 230 ? -10.000 -60.783 41.326 1.00 56.69 251 THR B C 1
ATOM 4278 O O . THR B 1 230 ? -10.785 -60.819 42.270 1.00 56.54 251 THR B O 1
ATOM 4282 N N . TYR B 1 231 ? -10.394 -60.918 40.056 1.00 57.39 252 TYR B N 1
ATOM 4283 C CA . TYR B 1 231 ? -11.781 -61.168 39.663 1.00 40.67 252 TYR B CA 1
ATOM 4284 C C . TYR B 1 231 ? -11.856 -62.478 38.908 1.00 51.23 252 TYR B C 1
ATOM 4285 O O . TYR B 1 231 ? -11.108 -62.683 37.946 1.00 46.32 252 TYR B O 1
ATOM 4294 N N . THR B 1 232 ? -12.761 -63.363 39.340 1.00 57.05 253 THR B N 1
ATOM 4295 C CA . THR B 1 232 ? -12.908 -64.669 38.717 1.00 41.75 253 THR B CA 1
ATOM 4296 C C . THR B 1 232 ? -14.372 -65.029 38.607 1.00 52.34 253 THR B C 1
ATOM 4297 O O . THR B 1 232 ? -15.256 -64.327 39.107 1.00 58.43 253 THR B O 1
ATOM 4301 N N . GLY B 1 233 ? -14.607 -66.166 37.960 1.00 51.68 254 GLY B N 1
ATOM 4302 C CA . GLY B 1 233 ? -15.928 -66.732 37.788 1.00 54.27 254 GLY B CA 1
ATOM 4303 C C . GLY B 1 233 ? -16.378 -66.796 36.353 1.00 51.98 254 GLY B C 1
ATOM 4304 O O . GLY B 1 233 ? -17.257 -67.603 36.032 1.00 54.65 254 GLY B O 1
ATOM 4305 N N . HIS B 1 234 ? -15.804 -65.967 35.471 1.00 43.32 255 HIS B N 1
ATOM 4306 C CA . HIS B 1 234 ? -16.083 -66.033 34.045 1.00 45.25 255 HIS B CA 1
ATOM 4307 C C . HIS B 1 234 ? -15.214 -67.115 33.413 1.00 44.58 255 HIS B C 1
ATOM 4308 O O . HIS B 1 234 ? -14.421 -67.786 34.084 1.00 48.13 255 HIS B O 1
ATOM 4315 N N . LYS B 1 235 ? -15.314 -67.249 32.094 1.00 46.49 256 LYS B N 1
ATOM 4316 C CA . LYS B 1 235 ? -14.450 -68.139 31.331 1.00 40.75 256 LYS B CA 1
ATOM 4317 C C . LYS B 1 235 ? -13.661 -67.313 30.319 1.00 49.96 256 LYS B C 1
ATOM 4318 O O . LYS B 1 235 ? -14.248 -66.556 29.538 1.00 49.47 256 LYS B O 1
ATOM 4324 N N . ASN B 1 236 ? -12.327 -67.415 30.367 1.00 51.36 257 ASN B N 1
ATOM 4325 C CA . ASN B 1 236 ? -11.466 -66.768 29.370 1.00 48.56 257 ASN B CA 1
ATOM 4326 C C . ASN B 1 236 ? -10.172 -67.574 29.318 1.00 46.59 257 ASN B C 1
ATOM 4327 O O . ASN B 1 236 ? -9.282 -67.385 30.153 1.00 44.66 257 ASN B O 1
ATOM 4332 N N . GLU B 1 237 ? -10.098 -68.503 28.360 1.00 44.97 258 GLU B N 1
ATOM 4333 C CA . GLU B 1 237 ? -8.903 -69.296 28.123 1.00 43.37 258 GLU B CA 1
ATOM 4334 C C . GLU B 1 237 ? -8.393 -69.200 26.704 1.00 49.91 258 GLU B C 1
ATOM 4335 O O . GLU B 1 237 ? -7.307 -69.712 26.427 1.00 46.35 258 GLU B O 1
ATOM 4341 N N . LYS B 1 238 ? -9.131 -68.585 25.796 1.00 47.20 259 LYS B N 1
ATOM 4342 C CA . LYS B 1 238 ? -8.703 -68.612 24.405 1.00 58.78 259 LYS B CA 1
ATOM 4343 C C . LYS B 1 238 ? -8.665 -67.228 23.778 1.00 55.05 259 LYS B C 1
ATOM 4344 O O . LYS B 1 238 ? -7.668 -66.848 23.165 1.00 61.65 259 LYS B O 1
ATOM 4350 N N . TYR B 1 239 ? -9.720 -66.445 23.948 1.00 50.58 260 TYR B N 1
ATOM 4351 C CA . TYR B 1 239 ? -9.883 -65.221 23.179 1.00 48.48 260 TYR B CA 1
ATOM 4352 C C . TYR B 1 239 ? -9.425 -63.985 23.952 1.00 54.67 260 TYR B C 1
ATOM 4353 O O . TYR B 1 239 ? -9.480 -63.928 25.185 1.00 48.23 260 TYR B O 1
ATOM 4362 N N . CYS B 1 240 ? -8.982 -62.985 23.198 1.00 45.73 261 CYS B N 1
ATOM 4363 C CA . CYS B 1 240 ? -8.604 -61.684 23.741 1.00 49.27 261 CYS B CA 1
ATOM 4364 C C . CYS B 1 240 ? -9.887 -60.891 24.002 1.00 37.92 261 CYS B C 1
ATOM 4365 O O . CYS B 1 240 ? -10.429 -60.230 23.115 1.00 43.58 261 CYS B O 1
ATOM 4368 N N . ILE B 1 241 ? -10.369 -60.932 25.240 1.00 53.61 262 ILE B N 1
ATOM 4369 C CA . ILE B 1 241 ? -11.630 -60.300 25.624 1.00 44.96 262 ILE B CA 1
ATOM 4370 C C . ILE B 1 241 ? -11.354 -58.960 26.298 1.00 47.47 262 ILE B C 1
ATOM 4371 O O . ILE B 1 241 ? -10.624 -58.891 27.297 1.00 44.12 262 ILE B O 1
ATOM 4376 N N . PHE B 1 242 ? -11.965 -57.909 25.776 1.00 47.76 263 PHE B N 1
ATOM 4377 C CA . PHE B 1 242 ? -11.887 -56.587 26.398 1.00 52.34 263 PHE B CA 1
ATOM 4378 C C . PHE B 1 242 ? -12.523 -56.578 27.785 1.00 57.12 263 PHE B C 1
ATOM 4379 O O . PHE B 1 242 ? -13.540 -57.237 28.024 1.00 55.61 263 PHE B O 1
ATOM 4387 N N . ALA B 1 243 ? -11.932 -55.803 28.695 1.00 41.99 264 ALA B N 1
ATOM 4388 C CA . ALA B 1 243 ? -12.493 -55.569 30.015 1.00 49.08 264 ALA B CA 1
ATOM 4389 C C . ALA B 1 243 ? -12.527 -54.062 30.259 1.00 47.96 264 ALA B C 1
ATOM 4390 O O . ALA B 1 243 ? -11.829 -53.303 29.586 1.00 42.04 264 ALA B O 1
ATOM 4392 N N . ASN B 1 244 ? -13.384 -53.623 31.184 1.00 35.89 265 ASN B N 1
ATOM 4393 C CA . ASN B 1 244 ? -13.603 -52.195 31.392 1.00 42.61 265 ASN B CA 1
ATOM 4394 C C . ASN B 1 244 ? -13.834 -51.860 32.856 1.00 42.47 265 ASN B C 1
ATOM 4395 O O . ASN B 1 244 ? -14.244 -52.701 33.659 1.00 42.32 265 ASN B O 1
ATOM 4400 N N . PHE B 1 245 ? -13.564 -50.602 33.186 1.00 43.62 266 PHE B N 1
ATOM 4401 C CA . PHE B 1 245 ? -14.003 -50.000 34.426 1.00 39.53 266 PHE B CA 1
ATOM 4402 C C . PHE B 1 245 ? -15.320 -49.282 34.110 1.00 38.22 266 PHE B C 1
ATOM 4403 O O . PHE B 1 245 ? -15.371 -48.412 33.220 1.00 37.31 266 PHE B O 1
ATOM 4411 N N . SER B 1 246 ? -16.398 -49.652 34.777 1.00 43.88 267 SER B N 1
ATOM 4412 C CA . SER B 1 246 ? -17.647 -48.915 34.624 1.00 37.33 267 SER B CA 1
ATOM 4413 C C . SER B 1 246 ? -17.730 -47.980 35.822 1.00 41.77 267 SER B C 1
ATOM 4414 O O . SER B 1 246 ? -17.679 -48.439 36.969 1.00 45.41 267 SER B O 1
ATOM 4417 N N . VAL B 1 247 ? -17.850 -46.677 35.572 1.00 38.51 268 VAL B N 1
ATOM 4418 C CA . VAL B 1 247 ? -17.759 -45.694 36.647 1.00 47.14 268 VAL B CA 1
ATOM 4419 C C . VAL B 1 247 ? -18.915 -44.700 36.669 1.00 50.48 268 VAL B C 1
ATOM 4420 O O . VAL B 1 247 ? -19.000 -43.895 37.600 1.00 54.02 268 VAL B O 1
ATOM 4424 N N . THR B 1 248 ? -19.863 -44.782 35.747 1.00 53.50 269 THR B N 1
ATOM 4425 C CA . THR B 1 248 ? -20.932 -43.793 35.702 1.00 52.34 269 THR B CA 1
ATOM 4426 C C . THR B 1 248 ? -21.980 -43.960 36.796 1.00 53.85 269 THR B C 1
ATOM 4427 O O . THR B 1 248 ? -22.753 -43.031 37.029 1.00 51.50 269 THR B O 1
ATOM 4431 N N . GLY B 1 249 ? -22.050 -45.114 37.439 1.00 44.32 270 GLY B N 1
ATOM 4432 C CA . GLY B 1 249 ? -23.060 -45.324 38.448 1.00 47.53 270 GLY B CA 1
ATOM 4433 C C . GLY B 1 249 ? -22.746 -46.490 39.367 1.00 48.28 270 GLY B C 1
ATOM 4434 O O . GLY B 1 249 ? -23.399 -47.547 39.318 1.00 55.44 270 GLY B O 1
ATOM 4435 N N . GLY B 1 250 ? -21.799 -46.271 40.265 1.00 47.92 271 GLY B N 1
ATOM 4436 C CA . GLY B 1 250 ? -21.170 -47.344 40.992 1.00 52.07 271 GLY B CA 1
ATOM 4437 C C . GLY B 1 250 ? -19.913 -47.786 40.268 1.00 51.07 271 GLY B C 1
ATOM 4438 O O . GLY B 1 250 ? -19.770 -47.618 39.065 1.00 55.67 271 GLY B O 1
ATOM 4439 N N . LYS B 1 251 ? -18.969 -48.341 41.021 1.00 49.44 272 LYS B N 1
ATOM 4440 C CA . LYS B 1 251 ? -17.672 -48.698 40.458 1.00 39.29 272 LYS B CA 1
ATOM 4441 C C . LYS B 1 251 ? -17.642 -50.205 40.205 1.00 54.13 272 LYS B C 1
ATOM 4442 O O . LYS B 1 251 ? -17.639 -50.994 41.159 1.00 48.26 272 LYS B O 1
ATOM 4448 N N . TRP B 1 252 ? -17.628 -50.603 38.927 1.00 46.85 273 TRP B N 1
ATOM 4449 C CA . TRP B 1 252 ? -17.726 -52.006 38.531 1.00 45.93 273 TRP B CA 1
ATOM 4450 C C . TRP B 1 252 ? -16.593 -52.376 37.583 1.00 44.64 273 TRP B C 1
ATOM 4451 O O . TRP B 1 252 ? -16.038 -51.527 36.883 1.00 42.32 273 TRP B O 1
ATOM 4462 N N . ILE B 1 253 ? -16.306 -53.680 37.527 1.00 41.96 274 ILE B N 1
ATOM 4463 C CA . ILE B 1 253 ? -15.460 -54.270 36.489 1.00 36.86 274 ILE B CA 1
ATOM 4464 C C . ILE B 1 253 ? -16.376 -55.058 35.555 1.00 44.07 274 ILE B C 1
ATOM 4465 O O . ILE B 1 253 ? -17.189 -55.864 36.017 1.00 44.30 274 ILE B O 1
ATOM 4470 N N . VAL B 1 254 ? -16.243 -54.831 34.245 1.00 34.11 275 VAL B N 1
ATOM 4471 C CA . VAL B 1 254 ? -17.105 -55.430 33.231 1.00 35.38 275 VAL B CA 1
ATOM 4472 C C . VAL B 1 254 ? -16.284 -56.198 32.207 1.00 38.16 275 VAL B C 1
ATOM 4473 O O . VAL B 1 254 ? -15.260 -55.688 31.750 1.00 41.48 275 VAL B O 1
ATOM 4477 N N . SER B 1 255 ? -16.786 -57.362 31.756 1.00 40.17 276 SER B N 1
ATOM 4478 C CA . SER B 1 255 ? -16.012 -58.163 30.814 1.00 43.06 276 SER B CA 1
ATOM 4479 C C . SER B 1 255 ? -16.895 -59.161 30.084 1.00 46.46 276 SER B C 1
ATOM 4480 O O . SER B 1 255 ? -17.869 -59.693 30.640 1.00 42.90 276 SER B O 1
ATOM 4483 N N . GLY B 1 256 ? -16.528 -59.431 28.838 1.00 47.50 277 GLY B N 1
ATOM 4484 C CA . GLY B 1 256 ? -17.098 -60.556 28.122 1.00 41.15 277 GLY B CA 1
ATOM 4485 C C . GLY B 1 256 ? -16.650 -61.877 28.732 1.00 50.73 277 GLY B C 1
ATOM 4486 O O . GLY B 1 256 ? -15.881 -61.946 29.684 1.00 44.03 277 GLY B O 1
ATOM 4487 N N . SER B 1 257 ? -17.148 -62.964 28.157 1.00 43.82 278 SER B N 1
ATOM 4488 C CA . SER B 1 257 ? -16.825 -64.286 28.656 1.00 44.92 278 SER B CA 1
ATOM 4489 C C . SER B 1 257 ? -17.080 -65.287 27.554 1.00 55.83 278 SER B C 1
ATOM 4490 O O . SER B 1 257 ? -17.882 -65.059 26.633 1.00 46.31 278 SER B O 1
ATOM 4493 N N . GLU B 1 258 ? -16.384 -66.392 27.679 1.00 45.00 279 GLU B N 1
ATOM 4494 C CA . GLU B 1 258 ? -16.499 -67.490 26.752 1.00 58.51 279 GLU B CA 1
ATOM 4495 C C . GLU B 1 258 ? -17.700 -68.387 27.067 1.00 50.27 279 GLU B C 1
ATOM 4496 O O . GLU B 1 258 ? -18.014 -69.267 26.261 1.00 53.61 279 GLU B O 1
ATOM 4502 N N . ASP B 1 259 ? -18.397 -68.185 28.196 1.00 53.28 280 ASP B N 1
ATOM 4503 C CA . ASP B 1 259 ? -19.666 -68.882 28.429 1.00 48.73 280 ASP B CA 1
ATOM 4504 C C . ASP B 1 259 ? -20.866 -68.050 27.978 1.00 55.40 280 ASP B C 1
ATOM 4505 O O . ASP B 1 259 ? -21.977 -68.209 28.513 1.00 53.26 280 ASP B O 1
ATOM 4510 N N . ASN B 1 260 ? -20.641 -67.133 27.029 1.00 51.31 281 ASN B N 1
ATOM 4511 C CA . ASN B 1 260 ? -21.671 -66.333 26.365 1.00 63.49 281 ASN B CA 1
ATOM 4512 C C . ASN B 1 260 ? -22.352 -65.331 27.289 1.00 47.87 281 ASN B C 1
ATOM 4513 O O . ASN B 1 260 ? -23.494 -64.964 27.051 1.00 59.03 281 ASN B O 1
ATOM 4518 N N . LEU B 1 261 ? -21.666 -64.850 28.326 1.00 50.39 282 LEU B N 1
ATOM 4519 C CA . LEU B 1 261 ? -22.236 -63.900 29.275 1.00 45.24 282 LEU B CA 1
ATOM 4520 C C . LEU B 1 261 ? -21.381 -62.635 29.397 1.00 50.89 282 LEU B C 1
ATOM 4521 O O . LEU B 1 261 ? -20.175 -62.641 29.114 1.00 43.48 282 LEU B O 1
ATOM 4526 N N . VAL B 1 262 ? -22.017 -61.535 29.817 1.00 39.56 283 VAL B N 1
ATOM 4527 C CA . VAL B 1 262 ? -21.295 -60.367 30.324 1.00 40.12 283 VAL B CA 1
ATOM 4528 C C . VAL B 1 262 ? -21.281 -60.474 31.839 1.00 48.49 283 VAL B C 1
ATOM 4529 O O . VAL B 1 262 ? -22.328 -60.681 32.465 1.00 43.70 283 VAL B O 1
ATOM 4533 N N . TYR B 1 263 ? -20.090 -60.414 32.425 1.00 48.65 284 TYR B N 1
ATOM 4534 C CA . TYR B 1 263 ? -19.910 -60.461 33.864 1.00 36.16 284 TYR B CA 1
ATOM 4535 C C . TYR B 1 263 ? -19.665 -59.044 34.363 1.00 44.51 284 TYR B C 1
ATOM 4536 O O . TYR B 1 263 ? -18.959 -58.264 33.716 1.00 37.45 284 TYR B O 1
ATOM 4545 N N . ILE B 1 264 ? -20.249 -58.712 35.513 1.00 46.49 285 ILE B N 1
ATOM 4546 C CA . ILE B 1 264 ? -20.030 -57.426 36.163 1.00 44.80 285 ILE B CA 1
ATOM 4547 C C . ILE B 1 264 ? -19.629 -57.683 37.616 1.00 39.53 285 ILE B C 1
ATOM 4548 O O . ILE B 1 264 ? -20.368 -58.315 38.374 1.00 45.88 285 ILE B O 1
ATOM 4553 N N . TRP B 1 265 ? -18.480 -57.162 38.015 1.00 38.39 286 TRP B N 1
ATOM 4554 C CA . TRP B 1 265 ? -17.976 -57.356 39.363 1.00 54.70 286 TRP B CA 1
ATOM 4555 C C . TRP B 1 265 ? -18.017 -56.033 40.122 1.00 42.79 286 TRP B C 1
ATOM 4556 O O . TRP B 1 265 ? -17.953 -54.951 39.534 1.00 45.53 286 TRP B O 1
ATOM 4567 N N . ASN B 1 266 ? -18.144 -56.150 41.442 1.00 47.70 287 ASN B N 1
ATOM 4568 C CA . ASN B 1 266 ? -17.880 -55.048 42.356 1.00 54.55 287 ASN B CA 1
ATOM 4569 C C . ASN B 1 266 ? -16.359 -54.850 42.438 1.00 55.47 287 ASN B C 1
ATOM 4570 O O . ASN B 1 266 ? -15.634 -55.758 42.876 1.00 51.26 287 ASN B O 1
ATOM 4575 N N . LEU B 1 267 ? -15.883 -53.680 41.984 1.00 51.10 288 LEU B N 1
ATOM 4576 C CA . LEU B 1 267 ? -14.448 -53.377 41.953 1.00 54.96 288 LEU B CA 1
ATOM 4577 C C . LEU B 1 267 ? -13.773 -53.596 43.309 1.00 65.95 288 LEU B C 1
ATOM 4578 O O . LEU B 1 267 ? -12.679 -54.162 43.374 1.00 60.45 288 LEU B O 1
ATOM 4583 N N . GLN B 1 268 ? -14.410 -53.158 44.402 1.00 81.93 289 GLN B N 1
ATOM 4584 C CA . GLN B 1 268 ? -13.804 -53.250 45.734 1.00 78.19 289 GLN B CA 1
ATOM 4585 C C . GLN B 1 268 ? -13.932 -54.639 46.352 1.00 66.85 289 GLN B C 1
ATOM 4586 O O . GLN B 1 268 ? -12.966 -55.170 46.910 1.00 65.10 289 GLN B O 1
ATOM 4592 N N . THR B 1 269 ? -15.107 -55.232 46.304 1.00 63.08 290 THR B N 1
ATOM 4593 C CA . THR B 1 269 ? -15.268 -56.478 47.029 1.00 62.14 290 THR B CA 1
ATOM 4594 C C . THR B 1 269 ? -15.072 -57.709 46.153 1.00 61.58 290 THR B C 1
ATOM 4595 O O . THR B 1 269 ? -15.086 -58.829 46.675 1.00 62.25 290 THR B O 1
ATOM 4599 N N . LYS B 1 270 ? -14.915 -57.538 44.842 1.00 55.81 291 LYS B N 1
ATOM 4600 C CA . LYS B 1 270 ? -14.560 -58.607 43.913 1.00 46.53 291 LYS B CA 1
ATOM 4601 C C . LYS B 1 270 ? -15.696 -59.597 43.690 1.00 59.05 291 LYS B C 1
ATOM 4602 O O . LYS B 1 270 ? -15.536 -60.535 42.914 1.00 58.73 291 LYS B O 1
ATOM 4608 N N . GLU B 1 271 ? -16.848 -59.417 44.316 1.00 53.58 292 GLU B N 1
ATOM 4609 C CA . GLU B 1 271 ? -17.936 -60.332 44.023 1.00 49.89 292 GLU B CA 1
ATOM 4610 C C . GLU B 1 271 ? -18.601 -59.988 42.696 1.00 52.64 292 GLU B C 1
ATOM 4611 O O . GLU B 1 271 ? -18.564 -58.848 42.224 1.00 47.58 292 GLU B O 1
ATOM 4617 N N . ILE B 1 272 ? -19.198 -61.008 42.087 1.00 51.97 293 ILE B N 1
ATOM 4618 C CA . ILE B 1 272 ? -20.030 -60.811 40.908 1.00 44.64 293 ILE B CA 1
ATOM 4619 C C . ILE B 1 272 ? -21.345 -60.165 41.326 1.00 59.84 293 ILE B C 1
ATOM 4620 O O . ILE B 1 272 ? -21.967 -60.582 42.310 1.00 51.49 293 ILE B O 1
ATOM 4625 N N . VAL B 1 273 ? -21.779 -59.140 40.591 1.00 51.34 294 VAL B N 1
ATOM 4626 C CA . VAL B 1 273 ? -23.029 -58.465 40.915 1.00 50.48 294 VAL B CA 1
ATOM 4627 C C . VAL B 1 273 ? -24.066 -58.618 39.816 1.00 54.34 294 VAL B C 1
ATOM 4628 O O . VAL B 1 273 ? -25.254 -58.368 40.074 1.00 59.45 294 VAL B O 1
ATOM 4632 N N . GLN B 1 274 ? -23.675 -59.010 38.608 1.00 43.80 295 GLN B N 1
ATOM 4633 C CA . GLN B 1 274 ? -24.669 -59.287 37.586 1.00 41.56 295 GLN B CA 1
ATOM 4634 C C . GLN B 1 274 ? -24.011 -60.077 36.477 1.00 56.39 295 GLN B C 1
ATOM 4635 O O . GLN B 1 274 ? -22.837 -59.876 36.164 1.00 47.79 295 GLN B O 1
ATOM 4641 N N . LYS B 1 275 ? -24.789 -60.965 35.879 1.00 46.95 296 LYS B N 1
ATOM 4642 C CA . LYS B 1 275 ? -24.431 -61.612 34.629 1.00 48.76 296 LYS B CA 1
ATOM 4643 C C . LYS B 1 275 ? -25.517 -61.292 33.617 1.00 50.93 296 LYS B C 1
ATOM 4644 O O . LYS B 1 275 ? -26.713 -61.473 33.897 1.00 54.54 296 LYS B O 1
ATOM 4650 N N . LEU B 1 276 ? -25.100 -60.778 32.475 1.00 44.92 297 LEU B N 1
ATOM 4651 C CA . LEU B 1 276 ? -26.005 -60.405 31.403 1.00 53.19 297 LEU B CA 1
ATOM 4652 C C . LEU B 1 276 ? -26.033 -61.581 30.440 1.00 57.36 297 LEU B C 1
ATOM 4653 O O . LEU B 1 276 ? -24.993 -61.983 29.916 1.00 46.72 297 LEU B O 1
ATOM 4658 N N . GLN B 1 277 ? -27.212 -62.131 30.231 1.00 51.84 298 GLN B N 1
ATOM 4659 C CA . GLN B 1 277 ? -27.430 -63.340 29.469 1.00 54.98 298 GLN B CA 1
ATOM 4660 C C . GLN B 1 277 ? -28.254 -63.033 28.228 1.00 68.28 298 GLN B C 1
ATOM 4661 O O . GLN B 1 277 ? -28.867 -61.967 28.106 1.00 67.33 298 GLN B O 1
ATOM 4667 N N . GLY B 1 278 ? -28.241 -63.980 27.292 1.00 66.25 299 GLY B N 1
ATOM 4668 C CA . GLY B 1 278 ? -29.007 -63.868 26.066 1.00 64.74 299 GLY B CA 1
ATOM 4669 C C . GLY B 1 278 ? -28.168 -63.860 24.812 1.00 68.25 299 GLY B C 1
ATOM 4670 O O . GLY B 1 278 ? -28.707 -64.108 23.724 1.00 71.03 299 GLY B O 1
ATOM 4671 N N . HIS B 1 279 ? -26.863 -63.591 24.923 1.00 65.80 300 HIS B N 1
ATOM 4672 C CA . HIS B 1 279 ? -25.948 -63.869 23.826 1.00 56.52 300 HIS B CA 1
ATOM 4673 C C . HIS B 1 279 ? -25.779 -65.378 23.683 1.00 53.67 300 HIS B C 1
ATOM 4674 O O . HIS B 1 279 ? -25.840 -66.120 24.666 1.00 56.10 300 HIS B O 1
ATOM 4681 N N . THR B 1 280 ? -25.556 -65.838 22.450 1.00 56.96 301 THR B N 1
ATOM 4682 C CA . THR B 1 280 ? -25.447 -67.271 22.169 1.00 74.37 301 THR B CA 1
ATOM 4683 C C . THR B 1 280 ? -24.059 -67.719 21.714 1.00 66.66 301 THR B C 1
ATOM 4684 O O . THR B 1 280 ? -23.891 -68.890 21.377 1.00 71.90 301 THR B O 1
ATOM 4688 N N . ASP B 1 281 ? -23.070 -66.828 21.673 1.00 65.70 302 ASP B N 1
ATOM 4689 C CA . ASP B 1 281 ? -21.674 -67.191 21.437 1.00 69.53 302 ASP B CA 1
ATOM 4690 C C . ASP B 1 281 ? -20.794 -66.376 22.387 1.00 73.82 302 ASP B C 1
ATOM 4691 O O . ASP B 1 281 ? -21.294 -65.590 23.201 1.00 67.97 302 ASP B O 1
ATOM 4696 N N . VAL B 1 282 ? -19.472 -66.600 22.305 1.00 72.67 303 VAL B N 1
ATOM 4697 C CA . VAL B 1 282 ? -18.507 -65.875 23.131 1.00 57.92 303 VAL B CA 1
ATOM 4698 C C . VAL B 1 282 ? -18.710 -64.366 22.995 1.00 47.92 303 VAL B C 1
ATOM 4699 O O . VAL B 1 282 ? -18.818 -63.825 21.888 1.00 56.52 303 VAL B O 1
ATOM 4703 N N . VAL B 1 283 ? -18.804 -63.688 24.138 1.00 45.98 304 VAL B N 1
ATOM 4704 C CA . VAL B 1 283 ? -18.857 -62.222 24.193 1.00 49.17 304 VAL B CA 1
ATOM 4705 C C . VAL B 1 283 ? -17.412 -61.738 24.166 1.00 58.15 304 VAL B C 1
ATOM 4706 O O . VAL B 1 283 ? -16.676 -61.884 25.143 1.00 49.63 304 VAL B O 1
ATOM 4710 N N . ILE B 1 284 ? -16.994 -61.182 23.034 1.00 50.97 305 ILE B N 1
ATOM 4711 C CA . ILE B 1 284 ? -15.588 -60.869 22.858 1.00 61.60 305 ILE B CA 1
ATOM 4712 C C . ILE B 1 284 ? -15.236 -59.445 23.270 1.00 44.59 305 ILE B C 1
ATOM 4713 O O . ILE B 1 284 ? -14.075 -59.174 23.622 1.00 57.55 305 ILE B O 1
ATOM 4718 N N . SER B 1 285 ? -16.196 -58.535 23.244 1.00 49.54 306 SER B N 1
ATOM 4719 C CA . SER B 1 285 ? -15.928 -57.127 23.458 1.00 42.20 306 SER B CA 1
ATOM 4720 C C . SER B 1 285 ? -17.073 -56.544 24.268 1.00 43.46 306 SER B C 1
ATOM 4721 O O . SER B 1 285 ? -18.242 -56.878 24.026 1.00 41.58 306 SER B O 1
ATOM 4724 N N . THR B 1 286 ? -16.728 -55.730 25.271 1.00 35.92 307 THR B N 1
ATOM 4725 C CA . THR B 1 286 ? -17.710 -54.906 25.944 1.00 41.80 307 THR B CA 1
ATOM 4726 C C . THR B 1 286 ? -17.160 -53.492 26.004 1.00 41.71 307 THR B C 1
ATOM 4727 O O . THR B 1 286 ? -15.939 -53.280 25.962 1.00 47.94 307 THR B O 1
ATOM 4731 N N . ALA B 1 287 ? -18.069 -52.514 26.082 1.00 44.73 308 ALA B N 1
ATOM 4732 C CA . ALA B 1 287 ? -17.712 -51.110 26.268 1.00 39.79 308 ALA B CA 1
ATOM 4733 C C . ALA B 1 287 ? -18.729 -50.413 27.159 1.00 38.11 308 ALA B C 1
ATOM 4734 O O . ALA B 1 287 ? -19.935 -50.683 27.079 1.00 40.10 308 ALA B O 1
ATOM 4736 N N . CYS B 1 288 ? -18.246 -49.463 27.955 1.00 40.22 309 CYS B N 1
ATOM 4737 C CA . CYS B 1 288 ? -19.100 -48.663 28.819 1.00 42.26 309 CYS B CA 1
ATOM 4738 C C . CYS B 1 288 ? -19.237 -47.263 28.251 1.00 35.85 309 CYS B C 1
ATOM 4739 O O . CYS B 1 288 ? -18.232 -46.638 27.885 1.00 38.01 309 CYS B O 1
ATOM 4742 N N . HIS B 1 289 ? -20.464 -46.768 28.215 1.00 41.52 310 HIS B N 1
ATOM 4743 C CA . HIS B 1 289 ? -20.746 -45.420 27.755 1.00 36.34 310 HIS B CA 1
ATOM 4744 C C . HIS B 1 289 ? -20.043 -44.389 28.636 1.00 39.43 310 HIS B C 1
ATOM 4745 O O . HIS B 1 289 ? -19.979 -44.564 29.860 1.00 37.32 310 HIS B O 1
ATOM 4752 N N . PRO B 1 290 ? -19.564 -43.276 28.058 1.00 39.38 311 PRO B N 1
ATOM 4753 C CA . PRO B 1 290 ? -18.776 -42.301 28.854 1.00 39.48 311 PRO B CA 1
ATOM 4754 C C . PRO B 1 290 ? -19.561 -41.633 29.972 1.00 41.86 311 PRO B C 1
ATOM 4755 O O . PRO B 1 290 ? -18.971 -41.305 31.002 1.00 40.21 311 PRO B O 1
ATOM 4759 N N . THR B 1 291 ? -20.863 -41.378 29.805 1.00 43.46 312 THR B N 1
ATOM 4760 C CA . THR B 1 291 ? -21.594 -40.670 30.859 1.00 46.38 312 THR B CA 1
ATOM 4761 C C . THR B 1 291 ? -22.852 -41.382 31.349 1.00 46.48 312 THR B C 1
ATOM 4762 O O . THR B 1 291 ? -23.267 -41.152 32.493 1.00 50.87 312 THR B O 1
ATOM 4766 N N . GLU B 1 292 ? -23.474 -42.229 30.546 1.00 45.21 313 GLU B N 1
ATOM 4767 C CA . GLU B 1 292 ? -24.663 -42.919 31.005 1.00 42.24 313 GLU B CA 1
ATOM 4768 C C . GLU B 1 292 ? -24.323 -44.355 31.363 1.00 46.25 313 GLU B C 1
ATOM 4769 O O . GLU B 1 292 ? -23.290 -44.888 30.942 1.00 37.45 313 GLU B O 1
ATOM 4775 N N . ASN B 1 293 ? -25.210 -44.984 32.146 1.00 43.00 314 ASN B N 1
ATOM 4776 C CA . ASN B 1 293 ? -25.000 -46.372 32.561 1.00 48.39 314 ASN B CA 1
ATOM 4777 C C . ASN B 1 293 ? -25.471 -47.273 31.420 1.00 46.46 314 ASN B C 1
ATOM 4778 O O . ASN B 1 293 ? -26.521 -47.917 31.470 1.00 44.59 314 ASN B O 1
ATOM 4783 N N . ILE B 1 294 ? -24.680 -47.267 30.350 1.00 41.64 315 ILE B N 1
ATOM 4784 C CA . ILE B 1 294 ? -24.965 -48.037 29.149 1.00 41.94 315 ILE B CA 1
ATOM 4785 C C . ILE B 1 294 ? -23.757 -48.919 28.847 1.00 39.26 315 ILE B C 1
ATOM 4786 O O . ILE B 1 294 ? -22.617 -48.437 28.831 1.00 34.42 315 ILE B O 1
ATOM 4791 N N . ILE B 1 295 ? -24.002 -50.209 28.597 1.00 36.83 316 ILE B N 1
ATOM 4792 C CA . ILE B 1 295 ? -22.949 -51.143 28.216 1.00 34.50 316 ILE B CA 1
ATOM 4793 C C . ILE B 1 295 ? -23.299 -51.673 26.832 1.00 44.53 316 ILE B C 1
ATOM 4794 O O . ILE B 1 295 ? -24.470 -51.988 26.568 1.00 44.16 316 ILE B O 1
ATOM 4799 N N . ALA B 1 296 ? -22.288 -51.745 25.946 1.00 35.28 317 ALA B N 1
ATOM 4800 C CA . ALA B 1 296 ? -22.385 -52.431 24.658 1.00 37.23 317 ALA B CA 1
ATOM 4801 C C . ALA B 1 296 ? -21.622 -53.739 24.745 1.00 43.05 317 ALA B C 1
ATOM 4802 O O . ALA B 1 296 ? -20.523 -53.775 25.309 1.00 43.57 317 ALA B O 1
ATOM 4804 N N . SER B 1 297 ? -22.221 -54.822 24.227 1.00 41.34 318 SER B N 1
ATOM 4805 C CA . SER B 1 297 ? -21.570 -56.133 24.149 1.00 47.65 318 SER B CA 1
ATOM 4806 C C . SER B 1 297 ? -21.650 -56.682 22.727 1.00 59.07 318 SER B C 1
ATOM 4807 O O . SER B 1 297 ? -22.644 -56.464 22.034 1.00 46.31 318 SER B O 1
ATOM 4810 N N . ALA B 1 298 ? -20.593 -57.391 22.291 1.00 52.49 319 ALA B N 1
ATOM 4811 C CA . ALA B 1 298 ? -20.504 -57.975 20.949 1.00 49.86 319 ALA B CA 1
ATOM 4812 C C . ALA B 1 298 ? -20.077 -59.436 21.054 1.00 64.11 319 ALA B C 1
ATOM 4813 O O . ALA B 1 298 ? -19.328 -59.809 21.965 1.00 59.13 319 ALA B O 1
ATOM 4815 N N . ALA B 1 299 ? -20.537 -60.272 20.112 1.00 59.21 320 ALA B N 1
ATOM 4816 C CA . ALA B 1 299 ? -20.346 -61.711 20.243 1.00 56.40 320 ALA B CA 1
ATOM 4817 C C . ALA B 1 299 ? -19.731 -62.332 18.992 1.00 59.76 320 ALA B C 1
ATOM 4818 O O . ALA B 1 299 ? -19.579 -61.693 17.948 1.00 65.77 320 ALA B O 1
ATOM 4820 N N . LEU B 1 300 ? -19.374 -63.614 19.129 1.00 68.25 321 LEU B N 1
ATOM 4821 C CA . LEU B 1 300 ? -18.660 -64.396 18.120 1.00 70.32 321 LEU B CA 1
ATOM 4822 C C . LEU B 1 300 ? -19.651 -64.991 17.104 1.00 80.55 321 LEU B C 1
ATOM 4823 O O . LEU B 1 300 ? -20.852 -64.717 17.144 1.00 80.51 321 LEU B O 1
ATOM 4828 N N . GLU B 1 301 ? -19.169 -65.845 16.190 1.00 87.96 322 GLU B N 1
ATOM 4829 C CA . GLU B 1 301 ? -19.867 -65.991 14.907 1.00 93.35 322 GLU B CA 1
ATOM 4830 C C . GLU B 1 301 ? -21.237 -66.650 14.978 1.00 86.32 322 GLU B C 1
ATOM 4831 O O . GLU B 1 301 ? -22.072 -66.395 14.103 1.00 91.04 322 GLU B O 1
ATOM 4837 N N . ASN B 1 302 ? -21.496 -67.527 15.934 1.00 65.91 323 ASN B N 1
ATOM 4838 C CA . ASN B 1 302 ? -22.842 -68.084 15.972 1.00 77.17 323 ASN B CA 1
ATOM 4839 C C . ASN B 1 302 ? -23.840 -67.013 16.401 1.00 84.27 323 ASN B C 1
ATOM 4840 O O . ASN B 1 302 ? -24.915 -66.886 15.805 1.00 90.54 323 ASN B O 1
ATOM 4845 N N . ASP B 1 303 ? -23.493 -66.200 17.397 1.00 86.50 324 ASP B N 1
ATOM 4846 C CA . ASP B 1 303 ? -24.440 -65.201 17.876 1.00 70.30 324 ASP B CA 1
ATOM 4847 C C . ASP B 1 303 ? -24.534 -64.035 16.890 1.00 73.26 324 ASP B C 1
ATOM 4848 O O . ASP B 1 303 ? -25.615 -63.715 16.385 1.00 77.24 324 ASP B O 1
ATOM 4853 N N . LYS B 1 304 ? -23.401 -63.358 16.641 1.00 51.67 325 LYS B N 1
ATOM 4854 C CA . LYS B 1 304 ? -23.277 -62.284 15.642 1.00 60.57 325 LYS B CA 1
ATOM 4855 C C . LYS B 1 304 ? -24.072 -61.014 15.986 1.00 82.61 325 LYS B C 1
ATOM 4856 O O . LYS B 1 304 ? -24.387 -60.232 15.089 1.00 96.58 325 LYS B O 1
ATOM 4862 N N . THR B 1 305 ? -24.403 -60.751 17.257 1.00 56.87 326 THR B N 1
ATOM 4863 C CA . THR B 1 305 ? -25.171 -59.541 17.577 1.00 60.95 326 THR B CA 1
ATOM 4864 C C . THR B 1 305 ? -24.393 -58.617 18.507 1.00 76.45 326 THR B C 1
ATOM 4865 O O . THR B 1 305 ? -23.547 -59.059 19.298 1.00 67.63 326 THR B O 1
ATOM 4869 N N . ILE B 1 306 ? -24.703 -57.323 18.398 1.00 76.14 327 ILE B N 1
ATOM 4870 C CA . ILE B 1 306 ? -24.296 -56.293 19.351 1.00 49.68 327 ILE B CA 1
ATOM 4871 C C . ILE B 1 306 ? -25.505 -55.925 20.189 1.00 64.47 327 ILE B C 1
ATOM 4872 O O . ILE B 1 306 ? -26.563 -55.588 19.642 1.00 67.59 327 ILE B O 1
ATOM 4877 N N . LYS B 1 307 ? -25.363 -55.999 21.506 1.00 51.76 328 LYS B N 1
ATOM 4878 C CA . LYS B 1 307 ? -26.447 -55.688 22.424 1.00 50.25 328 LYS B CA 1
ATOM 4879 C C . LYS B 1 307 ? -26.148 -54.412 23.206 1.00 58.18 328 LYS B C 1
ATOM 4880 O O . LYS B 1 307 ? -25.016 -54.199 23.656 1.00 38.91 328 LYS B O 1
ATOM 4886 N N . LEU B 1 308 ? -27.165 -53.548 23.337 1.00 55.14 329 LEU B N 1
ATOM 4887 C CA . LEU B 1 308 ? -27.073 -52.366 24.185 1.00 45.09 329 LEU B CA 1
ATOM 4888 C C . LEU B 1 308 ? -27.916 -52.575 25.433 1.00 46.32 329 LEU B C 1
ATOM 4889 O O . LEU B 1 308 ? -29.102 -52.935 25.342 1.00 46.30 329 LEU B O 1
ATOM 4894 N N . TRP B 1 309 ? -27.294 -52.356 26.598 1.00 43.23 330 TRP B N 1
ATOM 4895 C CA . TRP B 1 309 ? -27.932 -52.558 27.889 1.00 39.94 330 TRP B CA 1
ATOM 4896 C C . TRP B 1 309 ? -27.858 -51.259 28.680 1.00 42.77 330 TRP B C 1
ATOM 4897 O O . TRP B 1 309 ? -26.849 -50.551 28.625 1.00 41.06 330 TRP B O 1
ATOM 4908 N N . LYS B 1 310 ? -28.913 -50.970 29.447 1.00 37.80 331 LYS B N 1
ATOM 4909 C CA . LYS B 1 310 ? -28.962 -49.794 30.294 1.00 42.15 331 LYS B CA 1
ATOM 4910 C C . LYS B 1 310 ? -29.338 -50.194 31.713 1.00 36.97 331 LYS B C 1
ATOM 4911 O O . LYS B 1 310 ? -30.300 -50.950 31.925 1.00 41.17 331 LYS B O 1
ATOM 4917 N N . SER B 1 311 ? -28.618 -49.655 32.690 1.00 39.16 332 SER B N 1
ATOM 4918 C CA . SER B 1 311 ? -28.994 -49.820 34.092 1.00 51.96 332 SER B CA 1
ATOM 4919 C C . SER B 1 311 ? -29.608 -48.511 34.581 1.00 50.48 332 SER B C 1
ATOM 4920 O O . SER B 1 311 ? -28.925 -47.478 34.650 1.00 39.36 332 SER B O 1
ATOM 4923 N N . ASP B 1 312 ? -30.901 -48.550 34.894 1.00 47.24 333 ASP B N 1
ATOM 4924 C CA . ASP B 1 312 ? -31.563 -47.335 35.352 1.00 51.99 333 ASP B CA 1
ATOM 4925 C C . ASP B 1 312 ? -31.105 -46.946 36.746 1.00 55.78 333 ASP B C 1
ATOM 4926 O O . ASP B 1 312 ? -30.523 -45.874 36.953 1.00 68.42 333 ASP B O 1
ATOM 4931 N N . CYS B 1 313 ? -31.326 -47.798 37.698 1.00 61.25 334 CYS B N 1
ATOM 4932 C CA . CYS B 1 313 ? -31.021 -47.406 39.069 1.00 73.60 334 CYS B CA 1
ATOM 4933 C C . CYS B 1 313 ? -30.306 -48.521 39.811 1.00 65.41 334 CYS B C 1
ATOM 4934 O O . CYS B 1 313 ? -29.376 -48.255 40.578 1.00 65.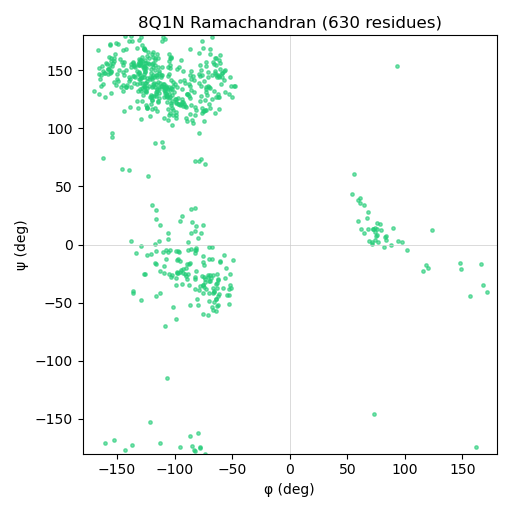27 334 CYS B O 1
ATOM 4937 N N . GLY B 1 314 ? -30.724 -49.773 39.589 1.00 48.87 335 GLY B N 1
ATOM 4938 C CA . GLY B 1 314 ? -30.173 -50.876 40.337 1.00 61.18 335 GLY B CA 1
ATOM 4939 C C . GLY B 1 314 ? -30.695 -50.882 41.764 1.00 66.65 335 GLY B C 1
ATOM 4940 O O . GLY B 1 314 ? -31.839 -50.501 42.047 1.00 65.23 335 GLY B O 1
ATOM 4941 N N . THR B 1 315 ? -29.823 -51.312 42.675 1.00 53.85 336 THR B N 1
ATOM 4942 C CA . THR B 1 315 ? -30.156 -51.617 44.054 1.00 61.47 336 THR B CA 1
ATOM 4943 C C . THR B 1 315 ? -29.263 -50.835 45.005 1.00 57.64 336 THR B C 1
ATOM 4944 O O . THR B 1 315 ? -28.043 -50.818 44.827 1.00 66.38 336 THR B O 1
ATOM 4948 N N . LEU B 1 316 ? -29.853 -50.187 46.018 1.00 53.54 337 LEU B N 1
ATOM 4949 C CA . LEU B 1 316 ? -29.034 -49.619 47.080 1.00 59.91 337 LEU B CA 1
ATOM 4950 C C . LEU B 1 316 ? -29.337 -50.221 48.441 1.00 57.86 337 LEU B C 1
ATOM 4951 O O . LEU B 1 316 ? -30.364 -50.867 48.684 1.00 55.86 337 LEU B O 1
ATOM 4956 N N . GLU B 1 317 ? -28.370 -50.013 49.313 1.00 52.37 338 GLU B N 1
ATOM 4957 C CA . GLU B 1 317 ? -28.416 -50.471 50.678 1.00 60.51 338 GLU B CA 1
ATOM 4958 C C . GLU B 1 317 ? -28.763 -49.251 51.504 1.00 55.57 338 GLU B C 1
ATOM 4959 O O . GLU B 1 317 ? -28.014 -48.271 51.503 1.00 59.42 338 GLU B O 1
ATOM 4965 N N . VAL B 1 318 ? -29.910 -49.299 52.168 1.00 62.02 339 VAL B N 1
ATOM 4966 C CA . VAL B 1 318 ? -30.451 -48.156 52.883 1.00 54.94 339 VAL B CA 1
ATOM 4967 C C . VAL B 1 318 ? -30.501 -48.516 54.352 1.00 52.37 339 VAL B C 1
ATOM 4968 O O . VAL B 1 318 ? -31.204 -49.460 54.754 1.00 56.29 339 VAL B O 1
ATOM 4972 N N . LEU B 1 319 ? -29.746 -47.767 55.140 1.00 55.39 340 LEU B N 1
ATOM 4973 C CA . LEU B 1 319 ? -29.859 -47.752 56.586 1.00 60.43 340 LEU B CA 1
ATOM 4974 C C . LEU B 1 319 ? -30.966 -46.787 57.007 1.00 54.26 340 LEU B C 1
ATOM 4975 O O . LEU B 1 319 ? -31.188 -45.747 56.383 1.00 66.58 340 LEU B O 1
ATOM 4980 N N . PHE B 1 320 ? -31.665 -47.139 58.061 1.00 63.85 341 PHE B N 1
ATOM 4981 C CA . PHE B 1 320 ? -32.663 -46.238 58.614 1.00 70.09 341 PHE B CA 1
ATOM 4982 C C . PHE B 1 320 ? -31.955 -45.223 59.504 1.00 63.68 341 PHE B C 1
ATOM 4983 O O . PHE B 1 320 ? -31.382 -45.581 60.536 1.00 70.31 341 PHE B O 1
ATOM 4991 N N . GLN B 1 321 ? -32.004 -43.957 59.112 1.00 75.13 342 GLN B N 1
ATOM 4992 C CA . GLN B 1 321 ? -31.276 -42.912 59.826 1.00 83.96 342 GLN B CA 1
ATOM 4993 C C . GLN B 1 321 ? -31.812 -41.516 59.513 1.00 86.76 342 GLN B C 1
ATOM 4994 O O . GLN B 1 321 ? -32.545 -41.321 58.540 1.00 89.65 342 GLN B O 1
ATOM 5000 N N . ASP C 2 1 ? -21.305 -0.638 -0.846 1.00 122.16 258 ASP a N 1
ATOM 5001 C CA . ASP C 2 1 ? -21.289 -1.568 0.281 1.00 131.72 258 ASP a CA 1
ATOM 5002 C C . ASP C 2 1 ? -20.187 -1.222 1.263 1.00 135.13 258 ASP a C 1
ATOM 5003 O O . ASP C 2 1 ? -19.725 -0.079 1.320 1.00 123.86 258 ASP a O 1
ATOM 5008 N N . GLU C 2 2 ? -19.787 -2.232 2.039 1.00 141.42 259 GLU a N 1
ATOM 5009 C CA . GLU C 2 2 ? -18.630 -2.146 2.924 1.00 136.78 259 GLU a CA 1
ATOM 5010 C C . GLU C 2 2 ? -18.757 -0.964 3.887 1.00 131.92 259 GLU a C 1
ATOM 5011 O O . GLU C 2 2 ? -17.949 -0.032 3.895 1.00 132.17 259 GLU a O 1
ATOM 5017 N N . GLU C 2 3 ? -19.808 -1.010 4.696 1.00 105.11 260 GLU a N 1
ATOM 5018 C CA . GLU C 2 3 ? -19.948 -0.041 5.772 1.00 111.07 260 GLU a CA 1
ATOM 5019 C C . GLU C 2 3 ? -18.801 -0.236 6.765 1.00 104.65 260 GLU a C 1
ATOM 5020 O O . GLU C 2 3 ? -18.560 -1.354 7.231 1.00 88.99 260 GLU a O 1
ATOM 5026 N N . GLU C 2 4 ? -18.080 0.847 7.062 1.00 94.67 261 GLU a N 1
ATOM 5027 C CA . GLU C 2 4 ? -16.894 0.770 7.904 1.00 83.82 261 GLU a CA 1
ATOM 5028 C C . GLU C 2 4 ? -17.284 0.608 9.368 1.00 80.18 261 GLU a C 1
ATOM 5029 O O . GLU C 2 4 ? -17.860 1.517 9.972 1.00 87.42 261 GLU a O 1
ATOM 5035 N N . ILE C 2 5 ? -16.937 -0.545 9.945 1.00 52.86 262 ILE a N 1
ATOM 5036 C CA . ILE C 2 5 ? -17.188 -0.795 11.360 1.00 56.38 262 ILE a CA 1
ATOM 5037 C C . ILE C 2 5 ? -16.319 0.111 12.206 1.00 47.74 262 ILE a C 1
ATOM 5038 O O . ILE C 2 5 ? -15.089 0.121 12.082 1.00 64.09 262 ILE a O 1
ATOM 5043 N N . ASP C 2 6 ? -16.951 0.854 13.083 1.00 50.47 263 ASP a N 1
ATOM 5044 C CA . ASP C 2 6 ? -16.270 1.667 14.070 1.00 50.74 263 ASP a CA 1
ATOM 5045 C C . ASP C 2 6 ? -16.498 1.011 15.411 1.00 44.92 263 ASP a C 1
ATOM 5046 O O . ASP C 2 6 ? -17.615 1.062 15.948 1.00 42.71 263 ASP a O 1
ATOM 5050 N N . VAL C 2 7 ? -15.426 0.425 15.962 1.00 40.98 264 VAL a N 1
ATOM 5051 C CA . VAL C 2 7 ? -15.507 -0.279 17.236 1.00 44.11 264 VAL a CA 1
ATOM 5052 C C . VAL C 2 7 ? -15.071 0.603 18.395 1.00 43.47 264 VAL a C 1
ATOM 5053 O O . VAL C 2 7 ? -15.187 0.181 19.558 1.00 44.08 264 VAL a O 1
ATOM 5057 N N . VAL C 2 8 ? -14.574 1.809 18.132 1.00 45.98 265 VAL a N 1
ATOM 5058 C CA . VAL C 2 8 ? -14.095 2.632 19.247 1.00 47.66 265 VAL a CA 1
ATOM 5059 C C . VAL C 2 8 ? -14.987 3.835 19.475 1.00 53.29 265 VAL a C 1
ATOM 5060 O O . VAL C 2 8 ? -15.099 4.305 20.600 1.00 48.83 265 VAL a O 1
ATOM 5071 N N . VAL C 2 10 ? -17.657 6.453 20.507 1.00 81.82 267 VAL a N 1
ATOM 5072 C CA . VAL C 2 10 ? -18.725 6.568 21.490 1.00 90.86 267 VAL a CA 1
ATOM 5073 C C . VAL C 2 10 ? -19.890 7.351 20.855 1.00 94.53 267 VAL a C 1
ATOM 5074 O O . VAL C 2 10 ? -19.779 8.521 20.461 1.00 86.37 267 VAL a O 1
ATOM 5078 N N . GLU C 2 11 ? -21.004 6.648 20.704 1.00 98.99 268 GLU a N 1
ATOM 5079 C CA . GLU C 2 11 ? -22.162 7.193 20.020 1.00 108.04 268 GLU a CA 1
ATOM 5080 C C . GLU C 2 11 ? -23.256 7.530 21.023 1.00 121.54 268 GLU a C 1
ATOM 5081 O O . GLU C 2 11 ? -23.308 6.954 22.112 1.00 118.62 268 GLU a O 1
ATOM 5087 N N . ASP D 2 1 ? -8.932 -53.784 57.945 1.00 111.26 258 ASP b N 1
ATOM 5088 C CA . ASP D 2 1 ? -9.243 -52.541 57.245 1.00 116.35 258 ASP b CA 1
ATOM 5089 C C . ASP D 2 1 ? -8.519 -52.489 55.911 1.00 115.11 258 ASP b C 1
ATOM 5090 O O . ASP D 2 1 ? -7.288 -52.537 55.863 1.00 116.78 258 ASP b O 1
ATOM 5095 N N . GLU D 2 2 ? -9.272 -52.376 54.827 1.00 106.98 259 GLU b N 1
ATOM 5096 C CA A GLU D 2 2 ? -8.720 -52.334 53.481 0.49 100.20 259 GLU b CA 1
ATOM 5097 C CA B GLU D 2 2 ? -8.698 -52.322 53.491 0.51 100.20 259 GLU b CA 1
ATOM 5098 C C . GLU D 2 2 ? -8.876 -50.930 52.909 1.00 101.54 259 GLU b C 1
ATOM 5099 O O . GLU D 2 2 ? -9.954 -50.333 53.011 1.00 107.23 259 GLU b O 1
ATOM 5110 N N . GLU D 2 3 ? -7.808 -50.411 52.315 1.00 89.98 260 GLU b N 1
ATOM 5111 C CA . GLU D 2 3 ? -7.881 -49.120 51.652 1.00 97.48 260 GLU b CA 1
ATOM 5112 C C . GLU D 2 3 ? -8.929 -49.143 50.537 1.00 111.15 260 GLU b C 1
ATOM 5113 O O . GLU D 2 3 ? -9.200 -50.181 49.917 1.00 95.01 260 GLU b O 1
ATOM 5119 N N . GLU D 2 4 ? -9.557 -47.984 50.327 1.00 114.82 261 GLU b N 1
ATOM 5120 C CA . GLU D 2 4 ? -10.543 -47.818 49.269 1.00 108.61 261 GLU b CA 1
ATOM 5121 C C . GLU D 2 4 ? -9.823 -47.547 47.957 1.00 106.83 261 GLU b C 1
ATOM 5122 O O . GLU D 2 4 ? -9.113 -46.542 47.827 1.00 100.92 261 GLU b O 1
ATOM 5128 N N . ILE D 2 5 ? -10.004 -48.448 46.993 1.00 102.73 262 ILE b N 1
ATOM 5129 C CA . ILE D 2 5 ? -9.386 -48.306 45.679 1.00 85.84 262 ILE b CA 1
ATOM 5130 C C . ILE D 2 5 ? -10.150 -47.227 44.922 1.00 74.14 262 ILE b C 1
ATOM 5131 O O . ILE D 2 5 ? -11.289 -47.435 44.496 1.00 81.50 262 ILE b O 1
ATOM 5136 N N . ASP D 2 6 ? -9.541 -46.061 44.783 1.00 71.46 263 ASP b N 1
ATOM 5137 C CA . ASP D 2 6 ? -10.117 -44.980 44.002 1.00 67.31 263 ASP b CA 1
ATOM 5138 C C . ASP D 2 6 ? -9.452 -44.994 42.633 1.00 76.43 263 ASP b C 1
ATOM 5139 O O . ASP D 2 6 ? -8.269 -44.658 42.501 1.00 73.89 263 ASP b O 1
ATOM 5143 N N . VAL D 2 7 ? -10.208 -45.395 41.610 1.00 72.97 264 VAL b N 1
ATOM 5144 C CA . VAL D 2 7 ? -9.635 -45.518 40.279 1.00 67.14 264 VAL b CA 1
ATOM 5145 C C . VAL D 2 7 ? -9.951 -44.317 39.423 1.00 58.41 264 VAL b C 1
ATOM 5146 O O . VAL D 2 7 ? -9.445 -44.218 38.298 1.00 64.71 264 VAL b O 1
ATOM 5150 N N . VAL D 2 8 ? -10.768 -43.389 39.924 1.00 61.11 265 VAL b N 1
ATOM 5151 C CA . VAL D 2 8 ? -11.123 -42.184 39.171 1.00 71.93 265 VAL b CA 1
ATOM 5152 C C . VAL D 2 8 ? -10.502 -40.909 39.745 1.00 60.58 265 VAL b C 1
ATOM 5153 O O . VAL D 2 8 ? -10.375 -39.911 39.035 1.00 71.25 265 VAL b O 1
ATOM 5164 N N . VAL D 2 10 ? -8.197 -37.875 40.742 1.00 94.08 267 VAL b N 1
ATOM 5165 C CA . VAL D 2 10 ? -6.972 -37.242 40.253 1.00 95.13 267 VAL b CA 1
ATOM 5166 C C . VAL D 2 10 ? -5.987 -36.971 41.392 1.00 101.26 267 VAL b C 1
ATOM 5167 O O . VAL D 2 10 ? -4.846 -36.577 41.136 1.00 94.94 267 VAL b O 1
ATOM 5171 N N . GLU D 2 11 ? -6.448 -37.200 42.627 1.00 99.09 268 GLU b N 1
ATOM 5172 C CA . GLU D 2 11 ? -5.738 -36.900 43.882 1.00 101.57 268 GLU b CA 1
ATOM 5173 C C . GLU D 2 11 ? -4.211 -36.959 43.816 1.00 112.45 268 GLU b C 1
ATOM 5174 O O . GLU D 2 11 ? -3.529 -35.967 44.100 1.00 110.20 268 GLU b O 1
#

Sequence (657 aa):
ATQSKPTPVKPNYALKFTTLAGHTKAVSSSVKFSPNGEWLASSSADKLIKIWGAYDGKKFEKTTISGHKLGISSDVAWSSDSNLLVSASDDKTLKIWDVSSGKCLKTLKGHSSNYVFCCNFNPQSNLIVSGSFDESVRIWDVKTGKCLKTLPAHSDPVSAVHFNRRDGSLIVSSSYDGLCRIWDTASGQCLKTLIDDDNPPVSFVKFSPNGKYILAATLDNTLKLWDYSKGKCLKTYTGHKNEKYCCIFANFSVTGGKWIVSGSEDNLVYIWNLQQTKEEIVQKLQGHTDVVISTACHPTENIIASAALENDKTIKLWKSDCGTLEVLFQSKPTPVKPNYALKFTLAGHTKAVSSVKFSPNGEWLASSSSADKLIKIWGAYDGKFEKTISGHKLGISDVAWSSDSNLLVSASDDKTLKIWDVSSGKCLLKTLKGHSNYVFCCNNFNPQSNLIVSGSFDESVRIWDVKTGKCLKTLPAHSDPVSAVHFNRDGSLIVSSSYDGLCCRIWDTASGQCLKTLIDDDNPPVSFVKFSPNGKYILAATLDNTLKLWDYSKGKCLKTYTGHKNEKYCIFANFSVTGGKWIVSGSEDNLVYIWNLQTKEIVQKLQGHTDVVISTACHPTENIIASAALENDKTIKLWKSDCGTLEVLFQDEEEIDVVVEDEEEEIDVVVE

Foldseek 3Di:
DDDAAAAAPFFDKDFDDKEFDDQFWKQEWEAQLVQFWIWIFWQVQKIWIAGRPRRHTDDIAHDDPGGWREKEAANVRQWMWTWFQSQWIFIAGVVVSDTPEIAHDGPGGWHEKYAANVRQWMWTWFQSQWIWIAGPVVNYTDDIANHGDGGKQYWEAAQHRQWIWTFFQQQWIWIAGPVPRDTPDIQHDPDRAGWNYKYADNNRQWMWTDGLPQKIWIAGPVVSHTDDIAHDAHHNDASKDWDFEVRHHTWIWTWGQVQWIWIADPPPNHTRDIHDDADGTFRYWYARNHFQWIWIGHGGVGNMIIIIHTNDTHHDDDDD/DDWAFPFFDWDFDDKAFDDQFFKAEWEAQLVQFWIWTFGQPQKIWIAGRPNRHTDDIAGDQPGGWRYKEAANVRQKMWTWFQSQKIFIDGVVVSDTDAIAHDGPGGWHEWYAANNRQWMWTWAQQGWIWIGGPVVSYTDDIANPGDGGKQYWEAANVNQWIWIFGQQLWIWIAGRPVSHTPDIQHDDVSGGWRYKYADNHRQWMWTDGLPQKIFIAGPVVRHTDDIAGDAHHNDANKDWDFADQAATWIWIWGQVQWIWIARPVPRHTRDIHHDADGTFRYKYARNHFRKMWTTGGGVRNIIIIIHGDHHDTDDDDD/DCDDDDPDPD/DDDDDDPDPD

GO terms:
  GO:0005634 nucleus (C, IDA)
  GO:0035097 histone methyltransferase complex (C, IDA)
  GO:0045815 transcription initiation-coupled chromatin remodeling (P, IDA)
  GO:0000123 histone acetyltransferase complex (C, IDA)
  GO:0044666 MLL3/4 complex (C, IDA)
  GO:0048188 Set1C/COMPASS complex (C, IDA)
  GO:0071339 MLL1 complex (C, IDA)
  GO:0005634 nucleus (C, EXP)
  GO:0005515 protein binding (F, IPI)
  GO:0005654 nucleoplasm (C, TAS)
  GO:0140672 ATAC complex (C, IDA)
  GO:0000122 negative regulation of transcription by RNA polymerase II (P, IDA)
  GO:0005654 nucleoplasm (C, IDA)
  GO:0140004 histone H3Q5ser reader activity (F, IDA)
  GO:0140109 histone H3K4me1 reader activity (F, IDA)
  GO:0051302 regulation of cell division (P, IDA)
  GO:0006357 regulation of transcription by RNA polymerase II (P, IDA)
  GO:0051726 regulation of cell cycle (P, IMP)
  GO:0090043 regulation of tubulin deacetylation (P, IMP)
  GO:0006355 regulation of DNA-templated transcription (P, IMP)

CATH classification: 2.130.10.10